Protein AF-A0A397UWX7-F1 (afdb_monomer)

Nearest PDB structures (foldseek):
  5cr4-assembly1_A  TM=6.415E-01  e=2.986E-01  synthetic construct
  7enc-assembly1_n  TM=1.345E-01  e=3.338E+00  Homo sapiens

Secondary structure (DSSP, 8-state):
-HHHHHHHHHHHHHHGGGB-EE-TTT--EE---PPTT---EEEEEEEEEE-SS-EEEEEEETTTEESB--HHHHHH-TTS-SB--EEE--STTS--S--HHHHHHIIIIIIHHHHHHH-TT-EEEEEE---TGGGPPPTTS--GGGS-SSS-S----PPPEEEE-TTS-EEEE-S-HHHHTT---TT--SS--PPTT----S---TTSSHHHHHHTSHHHHT---HHHHHHHHTT-EEEEPPTT-GGG-THHHHHHHHHHHHHHT--S-HHHHHHHHHHHHHTS-HHHHHHHHHHHHHHHHHHHTT--HHHHHHHHHHTTTT-GGG-HHHHHHHHHH-TT-----SSS--STHHHHHGGGGGGS---HHHHHTT-----SS--HHHHHHHHHHHHHHHHSS--SSHHHHHHHHHTT-TTSSHHHHHTTTT-HHHHHHHHHHHHHHHHHHHHHHHHHTS-HHHHHHHHHHS------

Structure (mmCIF, N/CA/C/O backbone):
data_AF-A0A397UWX7-F1
#
_entry.id   AF-A0A397UWX7-F1
#
loop_
_atom_site.group_PDB
_atom_site.id
_atom_site.type_symbol
_atom_site.label_atom_id
_atom_site.label_alt_id
_atom_site.label_comp_id
_atom_site.label_asym_id
_atom_site.label_entity_id
_atom_site.label_seq_id
_atom_site.pdbx_PDB_ins_code
_atom_site.Cartn_x
_atom_site.Cartn_y
_atom_site.Cartn_z
_atom_site.occupancy
_atom_site.B_iso_or_equiv
_atom_site.auth_seq_id
_atom_site.auth_comp_id
_atom_site.auth_asym_id
_atom_site.auth_atom_id
_atom_site.pdbx_PDB_model_num
ATOM 1 N N . MET A 1 1 ? -1.067 15.430 10.270 1.00 51.47 1 MET A N 1
ATOM 2 C CA . MET A 1 1 ? -0.476 14.518 9.263 1.00 51.47 1 MET A CA 1
ATOM 3 C C . MET A 1 1 ? 0.506 13.533 9.905 1.00 51.47 1 MET A C 1
ATOM 5 O O . MET A 1 1 ? 0.328 12.335 9.744 1.00 51.47 1 MET A O 1
ATOM 9 N N . VAL A 1 2 ? 1.443 14.011 10.739 1.00 60.59 2 VAL A N 1
ATOM 10 C CA . VAL A 1 2 ? 2.453 13.184 11.438 1.00 60.59 2 VAL A CA 1
ATOM 11 C C . VAL A 1 2 ? 1.864 12.042 12.286 1.00 60.59 2 VAL A C 1
ATOM 13 O O . VAL A 1 2 ? 2.369 10.925 12.224 1.00 60.59 2 VAL A O 1
ATOM 16 N N . ALA A 1 3 ? 0.772 12.279 13.025 1.00 66.69 3 ALA A N 1
ATOM 17 C CA . ALA A 1 3 ? 0.168 11.263 13.898 1.00 66.69 3 ALA A CA 1
ATOM 18 C C . ALA A 1 3 ? -0.383 10.035 13.139 1.00 66.69 3 ALA A C 1
ATOM 20 O O . ALA A 1 3 ? -0.161 8.906 13.564 1.00 66.69 3 ALA A O 1
ATOM 21 N N . TYR A 1 4 ? -1.043 10.243 11.991 1.00 72.69 4 TYR A N 1
ATOM 22 C CA . TYR A 1 4 ? -1.573 9.149 11.162 1.00 72.69 4 TYR A CA 1
ATOM 23 C C . TYR A 1 4 ? -0.452 8.303 10.558 1.00 72.69 4 TYR A C 1
ATOM 25 O O . TYR A 1 4 ? -0.519 7.079 10.595 1.00 72.69 4 TYR A O 1
ATOM 33 N N . ARG A 1 5 ? 0.604 8.958 10.059 1.00 83.38 5 ARG A N 1
ATOM 34 C CA . ARG A 1 5 ? 1.797 8.270 9.559 1.00 83.38 5 ARG A CA 1
ATOM 35 C C . ARG A 1 5 ? 2.459 7.444 10.662 1.00 83.38 5 ARG A C 1
ATOM 37 O O . ARG A 1 5 ? 2.808 6.300 10.418 1.00 83.38 5 ARG A O 1
ATOM 44 N N . LYS A 1 6 ? 2.599 7.996 11.872 1.00 84.62 6 LYS A N 1
ATOM 45 C CA . LYS A 1 6 ? 3.194 7.279 13.008 1.00 84.62 6 LYS A CA 1
ATOM 46 C C . LYS A 1 6 ? 2.410 6.008 13.353 1.00 84.62 6 LYS A C 1
ATOM 48 O O . LYS A 1 6 ? 3.019 4.949 13.421 1.00 84.62 6 LYS A O 1
ATOM 53 N N . LYS A 1 7 ? 1.077 6.103 13.465 1.00 87.88 7 LYS A N 1
ATOM 54 C CA . LYS A 1 7 ? 0.204 4.946 13.729 1.00 87.88 7 LYS A CA 1
ATOM 55 C C . LYS A 1 7 ? 0.373 3.851 12.669 1.00 87.88 7 LYS A C 1
ATOM 57 O O . LYS A 1 7 ? 0.575 2.698 13.020 1.00 87.88 7 LYS A O 1
ATOM 62 N N . PHE A 1 8 ? 0.349 4.225 11.388 1.00 91.50 8 PHE A N 1
ATOM 63 C CA . PHE A 1 8 ? 0.558 3.281 10.286 1.00 91.50 8 PHE A CA 1
ATOM 64 C C . PHE A 1 8 ? 1.935 2.601 10.353 1.00 91.50 8 PHE A C 1
ATOM 66 O O . PHE A 1 8 ? 2.043 1.396 10.171 1.00 91.50 8 PHE A O 1
ATOM 73 N N . LEU A 1 9 ? 3.004 3.354 10.636 1.00 89.56 9 LEU A N 1
ATOM 74 C CA . LEU A 1 9 ? 4.357 2.792 10.716 1.00 89.56 9 LEU A CA 1
ATOM 75 C C . LEU A 1 9 ? 4.530 1.831 11.897 1.00 89.56 9 LEU A C 1
ATOM 77 O O . LEU A 1 9 ? 5.290 0.870 11.771 1.00 89.56 9 LEU A O 1
ATOM 81 N N . GLU A 1 10 ? 3.861 2.099 13.020 1.00 91.81 10 GLU A N 1
ATOM 82 C CA . GLU A 1 10 ? 3.810 1.213 14.189 1.00 91.81 10 GLU A CA 1
ATOM 83 C C . GLU A 1 10 ? 3.034 -0.072 13.877 1.00 91.81 10 GLU A C 1
ATOM 85 O O . GLU A 1 10 ? 3.532 -1.161 14.154 1.00 91.81 10 GLU A O 1
ATOM 90 N N . GLU A 1 11 ? 1.875 0.048 13.226 1.00 94.12 11 GLU A N 1
ATOM 91 C CA . GLU A 1 11 ? 1.076 -1.088 12.758 1.00 94.12 11 GLU A CA 1
ATOM 92 C C . GLU A 1 11 ? 1.877 -1.960 11.782 1.00 94.12 11 GLU A C 1
ATOM 94 O O . GLU A 1 11 ? 2.080 -3.142 12.048 1.00 94.12 11 GLU A O 1
ATOM 99 N N . MET A 1 12 ? 2.471 -1.372 10.738 1.00 94.25 12 MET A N 1
ATOM 100 C CA . MET A 1 12 ? 3.333 -2.101 9.800 1.00 94.25 12 MET A CA 1
ATOM 101 C C . MET A 1 12 ? 4.523 -2.767 10.492 1.00 94.25 12 MET A C 1
ATOM 103 O O . MET A 1 12 ? 4.857 -3.902 10.168 1.00 94.25 12 MET A O 1
ATOM 107 N N . LYS A 1 13 ? 5.151 -2.097 11.469 1.00 91.50 13 LYS A N 1
ATOM 108 C CA . LYS A 1 13 ? 6.275 -2.671 12.227 1.00 91.50 13 LYS A CA 1
ATOM 109 C C . LYS A 1 13 ? 5.855 -3.914 13.017 1.00 91.50 13 LYS A C 1
ATOM 111 O O . LYS A 1 13 ? 6.656 -4.830 13.144 1.00 91.50 13 LYS A O 1
ATOM 116 N N . SER A 1 14 ? 4.624 -3.951 13.529 1.00 93.94 14 SER A N 1
ATOM 117 C CA . SER A 1 14 ? 4.098 -5.107 14.268 1.00 93.94 14 SER A CA 1
ATOM 118 C C . SER A 1 14 ? 3.800 -6.328 13.389 1.00 93.94 14 SER A C 1
ATOM 120 O O . SER A 1 14 ? 3.737 -7.441 13.901 1.00 93.94 14 SER A O 1
ATOM 122 N N . LEU A 1 15 ? 3.625 -6.125 12.079 1.00 94.56 15 LEU A N 1
ATOM 123 C CA . LEU A 1 15 ? 3.342 -7.187 11.107 1.00 94.56 15 LEU A CA 1
ATOM 124 C C . LEU A 1 15 ? 4.613 -7.689 10.403 1.00 94.56 15 LEU A C 1
ATOM 126 O O . LEU A 1 15 ? 4.639 -8.802 9.886 1.00 94.56 15 LEU A O 1
ATOM 130 N N . GLU A 1 16 ? 5.661 -6.865 10.375 1.00 91.12 16 GLU A N 1
ATOM 131 C CA . GLU A 1 16 ? 6.839 -7.029 9.519 1.00 91.12 16 GLU A CA 1
ATOM 132 C C . GLU A 1 16 ? 7.608 -8.338 9.740 1.00 91.12 16 GLU A C 1
ATOM 134 O O . GLU A 1 16 ? 8.161 -8.870 8.782 1.00 91.12 16 GLU A O 1
ATOM 139 N N . HIS A 1 17 ? 7.627 -8.894 10.958 1.00 91.88 17 HIS A N 1
ATOM 140 C CA . HIS A 1 17 ? 8.343 -10.150 11.235 1.00 91.88 17 HIS A CA 1
ATOM 141 C C . HIS A 1 17 ? 7.705 -11.372 10.567 1.00 91.88 17 HIS A C 1
ATOM 143 O O . HIS A 1 17 ? 8.388 -12.369 10.360 1.00 91.88 17 HIS A O 1
ATOM 149 N N . ARG A 1 18 ? 6.423 -11.281 10.188 1.00 96.19 18 ARG A N 1
ATOM 150 C CA . ARG A 1 18 ? 5.666 -12.348 9.514 1.00 96.19 18 ARG A CA 1
ATOM 151 C C . ARG A 1 18 ? 5.535 -12.137 8.009 1.00 96.19 18 ARG A C 1
ATOM 153 O O . ARG A 1 18 ? 4.899 -12.958 7.355 1.00 96.19 18 ARG A O 1
ATOM 160 N N . ILE A 1 19 ? 6.083 -11.049 7.469 1.00 94.81 19 ILE A N 1
ATOM 161 C CA . ILE A 1 19 ? 6.040 -10.723 6.040 1.00 94.81 19 ILE A CA 1
ATOM 162 C C . ILE A 1 19 ? 7.379 -11.112 5.411 1.00 94.81 19 ILE A C 1
ATOM 164 O O . ILE A 1 19 ? 8.443 -10.786 5.941 1.00 94.81 19 ILE A O 1
ATOM 168 N N . ALA A 1 20 ? 7.338 -11.809 4.275 1.00 92.50 20 ALA A N 1
ATOM 169 C CA . ALA A 1 20 ? 8.546 -12.127 3.524 1.00 92.50 20 ALA A CA 1
ATOM 170 C C . ALA A 1 20 ? 9.246 -10.861 3.022 1.00 92.50 20 ALA A C 1
ATOM 172 O O . ALA A 1 20 ? 8.614 -9.875 2.645 1.00 92.50 20 ALA A O 1
ATOM 173 N N . ARG A 1 21 ? 10.575 -10.906 2.970 1.00 87.75 21 ARG A N 1
ATOM 174 C CA . ARG A 1 21 ? 11.386 -9.853 2.353 1.00 87.75 21 ARG A CA 1
ATOM 175 C C . ARG A 1 21 ? 11.926 -10.343 1.021 1.00 87.75 21 ARG A C 1
ATOM 177 O O . ARG A 1 21 ? 11.998 -11.540 0.779 1.00 87.75 21 ARG A O 1
ATOM 184 N N . TYR A 1 22 ? 12.338 -9.420 0.167 1.00 82.31 22 TYR A N 1
ATOM 185 C CA . TYR A 1 22 ? 12.996 -9.749 -1.094 1.00 82.31 22 TYR A CA 1
ATOM 186 C C . TYR A 1 22 ? 14.405 -9.169 -1.091 1.00 82.31 22 TYR A C 1
ATOM 188 O O . TYR A 1 22 ? 14.590 -8.002 -0.736 1.00 82.31 22 TYR A O 1
ATOM 196 N N . GLU A 1 23 ? 15.386 -9.987 -1.467 1.00 75.56 23 GLU A N 1
ATOM 197 C CA . GLU A 1 23 ? 16.787 -9.588 -1.619 1.00 75.56 23 GLU A CA 1
ATOM 198 C C . GLU A 1 23 ? 16.911 -8.461 -2.674 1.00 75.56 23 GLU A C 1
ATOM 200 O O . GLU A 1 23 ? 16.077 -8.324 -3.575 1.00 75.56 23 GLU A O 1
ATOM 205 N N . ARG A 1 24 ? 17.885 -7.558 -2.523 1.00 64.81 24 ARG A N 1
ATOM 206 C CA . ARG A 1 24 ? 17.948 -6.291 -3.271 1.00 64.81 24 ARG A CA 1
ATOM 207 C C . ARG A 1 24 ? 18.456 -6.431 -4.704 1.00 64.81 24 ARG A C 1
ATOM 209 O O . ARG A 1 24 ? 18.076 -5.620 -5.549 1.00 64.81 24 ARG A O 1
ATOM 216 N N . GLU A 1 25 ? 19.315 -7.396 -4.980 1.00 64.75 25 GLU A N 1
ATOM 217 C CA . GLU A 1 25 ? 19.938 -7.587 -6.288 1.00 64.75 25 GLU A CA 1
ATOM 218 C C . GLU A 1 25 ? 19.210 -8.657 -7.100 1.00 64.75 25 GLU A C 1
ATOM 220 O O . GLU A 1 25 ? 18.811 -8.413 -8.242 1.00 64.75 25 GLU A O 1
ATOM 225 N N . THR A 1 26 ? 18.982 -9.818 -6.492 1.00 71.00 26 THR A N 1
ATOM 226 C CA . THR A 1 26 ? 18.396 -11.004 -7.115 1.00 71.00 26 THR A CA 1
ATOM 227 C C . THR A 1 26 ? 16.871 -11.002 -7.058 1.00 71.00 26 THR A C 1
ATOM 229 O O . THR A 1 26 ? 16.232 -11.679 -7.863 1.00 71.00 26 THR A O 1
ATOM 232 N N . MET A 1 27 ? 16.265 -10.218 -6.152 1.00 80.62 27 MET A N 1
ATOM 233 C CA . MET A 1 27 ? 14.822 -10.254 -5.856 1.00 80.62 27 MET A CA 1
ATOM 234 C C . MET A 1 27 ? 14.343 -11.644 -5.420 1.00 80.62 27 MET A C 1
ATOM 236 O O . MET A 1 27 ? 13.169 -11.992 -5.607 1.00 80.62 27 MET A O 1
ATOM 240 N N . GLU A 1 28 ? 15.247 -12.437 -4.844 1.00 81.50 28 GLU A N 1
ATOM 241 C CA . GLU A 1 28 ? 14.924 -13.719 -4.232 1.00 81.50 28 GLU A CA 1
ATOM 242 C C . GLU A 1 28 ? 14.114 -13.511 -2.955 1.00 81.50 28 GLU A C 1
ATOM 244 O O . GLU A 1 28 ? 14.371 -12.597 -2.167 1.00 81.50 28 GLU A O 1
ATOM 249 N N . LYS A 1 29 ? 13.102 -14.361 -2.767 1.00 88.69 29 LYS A N 1
ATOM 250 C CA . LYS A 1 29 ? 12.244 -14.326 -1.586 1.00 88.69 29 LYS A CA 1
ATOM 251 C C . LYS A 1 29 ? 13.034 -14.837 -0.382 1.00 88.69 29 LYS A C 1
ATOM 253 O O . LYS A 1 29 ? 13.555 -15.946 -0.406 1.00 88.69 29 LYS A O 1
ATOM 258 N N . ILE A 1 30 ? 13.048 -14.046 0.679 1.00 88.44 30 ILE A N 1
ATOM 259 C CA . ILE A 1 30 ? 13.550 -14.373 2.010 1.00 88.44 30 ILE A CA 1
ATOM 260 C C . ILE A 1 30 ? 12.314 -14.603 2.892 1.00 88.44 30 ILE A C 1
ATOM 262 O O . ILE A 1 30 ? 11.648 -13.631 3.270 1.00 88.44 30 ILE A O 1
ATOM 266 N N . PRO A 1 31 ? 11.951 -15.866 3.181 1.00 90.81 31 PRO A N 1
ATOM 267 C CA . PRO A 1 31 ? 10.797 -16.174 4.017 1.00 90.81 31 PRO A CA 1
ATOM 268 C C . PRO A 1 31 ? 10.940 -15.587 5.430 1.00 90.81 31 PRO A C 1
ATOM 270 O O . PRO A 1 31 ? 12.061 -15.485 5.937 1.00 90.81 31 PRO A O 1
ATOM 273 N N . PRO A 1 32 ? 9.825 -15.224 6.085 1.00 92.25 32 PRO A N 1
ATOM 274 C CA . PRO A 1 32 ? 9.850 -14.787 7.473 1.00 92.25 32 PRO A CA 1
ATOM 275 C C . PRO A 1 32 ? 10.208 -15.949 8.408 1.00 92.25 32 PRO A C 1
ATOM 277 O O . PRO A 1 32 ? 9.906 -17.112 8.129 1.00 92.25 32 PRO A O 1
ATOM 280 N N . VAL A 1 33 ? 10.811 -15.623 9.551 1.00 90.00 33 VAL A N 1
ATOM 281 C CA . VAL A 1 33 ? 10.988 -16.574 10.655 1.00 90.00 33 VAL A CA 1
ATOM 282 C C . VAL A 1 33 ? 9.716 -16.527 11.496 1.00 90.00 33 VAL A C 1
ATOM 284 O O . VAL A 1 33 ? 9.431 -15.507 12.116 1.00 90.00 33 VAL A O 1
ATOM 287 N N . LEU A 1 34 ? 8.939 -17.610 11.461 1.00 93.06 34 LEU A N 1
ATOM 288 C CA . LEU A 1 34 ? 7.636 -17.709 12.119 1.00 93.06 34 LEU A CA 1
ATOM 289 C C . LEU A 1 34 ? 7.742 -18.509 13.418 1.00 93.06 34 LEU A C 1
ATOM 291 O O . LEU A 1 34 ? 8.355 -19.579 13.444 1.00 93.06 34 LEU A O 1
ATOM 295 N N . GLU A 1 35 ? 7.098 -18.017 14.472 1.00 91.25 35 GLU A N 1
ATOM 296 C CA . GLU A 1 35 ? 6.933 -18.752 15.726 1.00 91.25 35 GLU A CA 1
ATOM 297 C C . GLU A 1 35 ? 5.895 -19.880 15.589 1.00 91.25 35 GLU A C 1
ATOM 299 O O . GLU A 1 35 ? 5.094 -19.938 14.648 1.00 91.25 35 GLU A O 1
ATOM 304 N N . ALA A 1 36 ? 5.867 -20.792 16.566 1.00 85.50 36 ALA A N 1
ATOM 305 C CA . ALA A 1 36 ? 4.874 -21.862 16.597 1.00 85.50 36 ALA A CA 1
ATOM 306 C C . ALA A 1 36 ? 3.442 -21.283 16.601 1.00 85.50 36 ALA A C 1
ATOM 308 O O . ALA A 1 36 ? 3.069 -20.525 17.496 1.00 85.50 36 ALA A O 1
ATOM 309 N N . ASN A 1 37 ? 2.627 -21.704 15.625 1.00 88.31 37 ASN A N 1
ATOM 310 C CA . ASN A 1 37 ? 1.260 -21.235 15.329 1.00 88.31 37 ASN A CA 1
ATOM 311 C C . ASN A 1 37 ? 1.141 -19.901 14.571 1.00 88.31 37 ASN A C 1
ATOM 313 O O . ASN A 1 37 ? 0.017 -19.463 14.307 1.00 88.31 37 ASN A O 1
ATOM 317 N N . GLU A 1 38 ? 2.243 -19.262 14.175 1.00 93.50 38 GLU A N 1
ATOM 318 C CA . GLU A 1 38 ? 2.168 -18.110 13.278 1.00 93.50 38 GLU A CA 1
ATOM 319 C C . GLU A 1 38 ? 1.971 -18.543 11.819 1.00 93.50 38 GLU A C 1
ATOM 321 O O . GLU A 1 38 ? 2.506 -19.547 11.352 1.00 93.50 38 GLU A O 1
ATOM 326 N N . LYS A 1 39 ? 1.191 -17.746 11.083 1.00 95.00 39 LYS A N 1
ATOM 327 C CA . LYS A 1 39 ? 1.054 -17.845 9.624 1.00 95.00 39 LYS A CA 1
ATOM 328 C C . LYS A 1 39 ? 1.775 -16.685 8.953 1.00 95.00 39 LYS A C 1
ATOM 330 O O . LYS A 1 39 ? 1.744 -15.566 9.485 1.00 95.00 39 LYS A O 1
ATOM 335 N N . GLU A 1 40 ? 2.339 -16.945 7.776 1.00 96.94 40 GLU A N 1
ATOM 336 C CA . GLU A 1 40 ? 2.894 -15.913 6.897 1.00 96.94 40 GLU A CA 1
ATOM 337 C C . GLU A 1 40 ? 1.826 -14.854 6.594 1.00 96.94 40 GLU A C 1
ATOM 339 O O . GLU A 1 40 ? 0.660 -15.170 6.336 1.00 96.94 40 GLU A O 1
ATOM 344 N N . LEU A 1 41 ? 2.233 -13.591 6.664 1.00 98.00 41 LEU A N 1
ATOM 345 C CA . LEU A 1 41 ? 1.438 -12.449 6.250 1.00 98.00 41 LEU A CA 1
ATOM 346 C C . LEU A 1 41 ? 1.858 -12.036 4.845 1.00 98.00 41 LEU A C 1
ATOM 348 O O . LEU A 1 41 ? 3.042 -11.843 4.579 1.00 98.00 41 LEU A O 1
ATOM 352 N N . ILE A 1 42 ? 0.879 -11.849 3.964 1.00 97.62 42 ILE A N 1
ATOM 353 C CA . ILE A 1 42 ? 1.119 -11.383 2.599 1.00 97.62 42 ILE A CA 1
ATOM 354 C C . ILE A 1 42 ? 0.427 -10.036 2.419 1.00 97.62 42 ILE A C 1
ATOM 356 O O . ILE A 1 42 ? -0.788 -9.925 2.586 1.00 97.62 42 ILE A O 1
ATOM 360 N N . LEU A 1 43 ? 1.203 -9.007 2.077 1.00 97.19 43 LEU A N 1
ATOM 361 C CA . LEU A 1 43 ? 0.684 -7.666 1.835 1.00 97.19 43 LEU A CA 1
ATOM 362 C C . LEU A 1 43 ? -0.040 -7.613 0.483 1.00 97.19 43 LEU A C 1
ATOM 364 O O . LEU A 1 43 ? 0.562 -7.829 -0.568 1.00 97.19 43 LEU A O 1
ATOM 368 N N . VAL A 1 44 ? -1.332 -7.289 0.520 1.00 97.44 44 VAL A N 1
ATOM 369 C CA . VAL A 1 44 ? -2.198 -7.161 -0.655 1.00 97.44 44 VAL A CA 1
ATOM 370 C C . VAL A 1 44 ? -2.608 -5.705 -0.801 1.00 97.44 44 VAL A C 1
ATOM 372 O O . VAL A 1 44 ? -3.468 -5.210 -0.078 1.00 97.44 44 VAL A O 1
ATOM 375 N N . THR A 1 45 ? -1.976 -4.995 -1.728 1.00 96.06 45 THR A N 1
ATOM 376 C CA . THR A 1 45 ? -2.253 -3.570 -1.952 1.00 96.06 45 THR A CA 1
ATOM 377 C C . THR A 1 45 ? -3.385 -3.382 -2.943 1.00 96.06 45 THR A C 1
ATOM 379 O O . THR A 1 45 ? -3.526 -4.170 -3.876 1.00 96.06 45 THR A O 1
ATOM 382 N N . HIS A 1 46 ? -4.184 -2.340 -2.748 1.00 95.25 46 HIS A N 1
ATOM 383 C CA . HIS A 1 46 ? -5.323 -2.016 -3.598 1.00 95.25 46 HIS A CA 1
ATOM 384 C C . HIS A 1 46 ? -5.352 -0.522 -3.929 1.00 95.25 46 HIS A C 1
ATOM 386 O O . HIS A 1 46 ? -4.909 0.312 -3.132 1.00 95.25 46 HIS A O 1
ATOM 392 N N . ASP A 1 47 ? -5.827 -0.202 -5.130 1.00 91.69 47 ASP A N 1
ATOM 393 C CA . ASP A 1 47 ? -6.158 1.155 -5.571 1.00 91.69 47 ASP A CA 1
ATOM 394 C C . ASP A 1 47 ? -7.062 1.081 -6.808 1.00 91.69 47 ASP A C 1
ATOM 396 O O . ASP A 1 47 ? -6.947 0.164 -7.633 1.00 91.69 47 ASP A O 1
ATOM 400 N N . GLU A 1 48 ? -7.918 2.087 -6.981 1.00 88.44 48 GLU A N 1
ATOM 401 C CA . GLU A 1 48 ? -8.728 2.242 -8.181 1.00 88.44 48 GLU A CA 1
ATOM 402 C C . GLU A 1 48 ? -8.298 3.451 -9.011 1.00 88.44 48 GLU A C 1
ATOM 404 O O . GLU A 1 48 ? -8.241 4.601 -8.564 1.00 88.44 48 GLU A O 1
ATOM 409 N N . ARG A 1 49 ? -8.053 3.222 -10.304 1.00 82.25 49 ARG A N 1
ATOM 410 C CA . ARG A 1 49 ? -7.621 4.272 -11.228 1.00 82.25 49 ARG A CA 1
ATOM 411 C C . ARG A 1 49 ? -8.583 4.461 -12.383 1.00 82.25 49 ARG A C 1
ATOM 413 O O . ARG A 1 49 ? -8.760 3.600 -13.239 1.00 82.25 49 ARG A O 1
ATOM 420 N N . ASN A 1 50 ? -9.104 5.683 -12.477 1.00 71.38 50 ASN A N 1
ATOM 421 C CA . ASN A 1 50 ? -9.834 6.154 -13.646 1.00 71.38 50 ASN A CA 1
ATOM 422 C C . ASN A 1 50 ? -8.863 6.565 -14.773 1.00 71.38 50 ASN A C 1
ATOM 424 O O . ASN A 1 50 ? -8.028 7.461 -14.605 1.00 71.38 50 ASN A O 1
ATOM 428 N N . ARG A 1 51 ? -8.990 5.941 -15.950 1.00 60.50 51 ARG A N 1
ATOM 429 C CA . ARG A 1 51 ? -8.290 6.307 -17.192 1.00 60.50 51 ARG A CA 1
ATOM 430 C C . ARG A 1 51 ? -9.213 7.035 -18.172 1.00 60.50 51 ARG A C 1
ATOM 432 O O . ARG A 1 51 ? -9.359 6.610 -19.313 1.00 60.50 51 ARG A O 1
ATOM 439 N N . ARG A 1 52 ? -9.806 8.153 -17.736 1.00 58.59 52 ARG A N 1
ATOM 440 C CA . ARG A 1 52 ? -10.687 9.075 -18.496 1.00 58.59 52 ARG A CA 1
ATOM 441 C C . ARG A 1 52 ? -11.992 8.469 -19.044 1.00 58.59 52 ARG A C 1
ATOM 443 O O . ARG A 1 52 ? -12.940 9.227 -19.192 1.00 58.59 52 ARG A O 1
ATOM 450 N N . LEU A 1 53 ? -12.049 7.165 -19.323 1.00 66.62 53 LEU A N 1
ATOM 451 C CA . LEU A 1 53 ? -13.208 6.453 -19.880 1.00 66.62 53 LEU A CA 1
ATOM 452 C C . LEU A 1 53 ? -13.359 5.002 -19.372 1.00 66.62 53 LEU A C 1
ATOM 454 O O . LEU A 1 53 ? -14.425 4.424 -19.533 1.00 66.62 53 LEU A O 1
ATOM 458 N N . ILE A 1 54 ? -12.319 4.407 -18.769 1.00 77.56 54 ILE A N 1
ATOM 459 C CA . ILE A 1 54 ? -12.381 3.093 -18.101 1.00 77.56 54 ILE A CA 1
ATOM 460 C C . ILE A 1 54 ? -11.752 3.240 -16.720 1.00 77.56 54 ILE A C 1
ATOM 462 O O . ILE A 1 54 ? -10.620 3.717 -16.589 1.00 77.56 54 ILE A O 1
ATOM 466 N N . MET A 1 55 ? -12.489 2.846 -15.693 1.00 85.56 55 MET A N 1
ATOM 467 C CA . MET A 1 55 ? -11.997 2.695 -14.336 1.00 85.56 55 MET A CA 1
ATOM 468 C C . MET A 1 55 ? -11.547 1.254 -14.120 1.00 85.56 55 MET A C 1
ATOM 470 O O . MET A 1 55 ? -12.220 0.318 -14.537 1.00 85.56 55 MET A O 1
ATOM 474 N N . VAL A 1 56 ? -10.379 1.096 -13.507 1.00 90.44 56 VAL A N 1
ATOM 475 C CA . VAL A 1 56 ? -9.793 -0.205 -13.182 1.00 90.44 56 VAL A CA 1
ATOM 476 C C . VAL A 1 56 ? -9.566 -0.254 -11.680 1.00 90.44 56 VAL A C 1
ATOM 478 O O . VAL A 1 56 ? -8.997 0.688 -11.130 1.00 90.44 56 VAL A O 1
ATOM 481 N N . SER A 1 57 ? -10.003 -1.336 -11.047 1.00 93.25 57 SER A N 1
ATOM 482 C CA . SER A 1 57 ? -9.787 -1.633 -9.632 1.00 93.25 57 SER A CA 1
ATOM 483 C C . SER A 1 57 ? -8.930 -2.891 -9.526 1.00 93.25 57 SER A C 1
ATOM 485 O O . SER A 1 57 ? -9.340 -3.939 -10.032 1.00 93.25 57 SER A O 1
ATOM 487 N N . GLU A 1 58 ? -7.748 -2.797 -8.917 1.00 95.19 58 GLU A N 1
ATOM 488 C CA . GLU A 1 58 ? -6.726 -3.852 -8.975 1.00 95.19 58 GLU A CA 1
ATOM 489 C C . GLU A 1 58 ? -6.110 -4.156 -7.606 1.00 95.19 58 GLU A C 1
ATOM 491 O O . GLU A 1 58 ? -5.994 -3.270 -6.759 1.00 95.19 58 GLU A O 1
ATOM 496 N N . PHE A 1 59 ? -5.675 -5.408 -7.429 1.00 97.06 59 PHE A N 1
ATOM 497 C CA . PHE A 1 59 ? -4.917 -5.869 -6.268 1.00 97.06 59 PHE A CA 1
ATOM 498 C C . PHE A 1 59 ? -3.506 -6.304 -6.674 1.00 97.06 59 PHE A C 1
ATOM 500 O O . PHE A 1 59 ? -3.329 -7.075 -7.622 1.00 97.06 59 PHE A O 1
ATOM 507 N N . LEU A 1 60 ? -2.500 -5.837 -5.932 1.00 96.62 60 LEU A N 1
ATOM 508 C CA . LEU A 1 60 ? -1.088 -6.046 -6.243 1.00 96.62 60 LEU A CA 1
ATOM 509 C C . LEU A 1 60 ? -0.291 -6.548 -5.028 1.00 96.62 60 LEU A C 1
ATOM 511 O O . LEU A 1 60 ? -0.431 -6.021 -3.923 1.00 96.62 60 LEU A O 1
ATOM 515 N N . LEU A 1 61 ? 0.567 -7.543 -5.261 1.00 95.88 61 LEU A N 1
ATOM 516 C CA . LEU A 1 61 ? 1.368 -8.269 -4.274 1.00 95.88 61 LEU A CA 1
ATOM 517 C C . LEU A 1 61 ? 2.812 -8.452 -4.771 1.00 95.88 61 LEU A C 1
ATOM 519 O O . LEU A 1 61 ? 3.066 -8.493 -5.978 1.00 95.88 61 LEU A O 1
ATOM 523 N N . GLU A 1 62 ? 3.759 -8.635 -3.853 1.00 93.75 62 GLU A N 1
ATOM 524 C CA . GLU A 1 62 ? 5.173 -8.875 -4.186 1.00 93.75 62 GLU A CA 1
ATOM 525 C C . GLU A 1 62 ? 5.408 -10.301 -4.735 1.00 93.75 62 GLU A C 1
ATOM 527 O O . GLU A 1 62 ? 6.264 -10.525 -5.598 1.00 93.75 62 GLU A O 1
ATOM 532 N N . GLU A 1 63 ? 4.606 -11.265 -4.278 1.00 91.19 63 GLU A N 1
ATOM 533 C CA . GLU A 1 63 ? 4.729 -12.701 -4.546 1.00 91.19 63 GLU A CA 1
ATOM 534 C C . GLU A 1 63 ? 4.388 -13.031 -5.995 1.00 91.19 63 GLU A C 1
ATOM 536 O O . GLU A 1 63 ? 5.156 -13.706 -6.681 1.00 91.19 63 GLU A O 1
ATOM 541 N N . CYS A 1 64 ? 3.231 -12.548 -6.452 1.00 90.12 64 CYS A N 1
ATOM 542 C CA . CYS A 1 64 ? 2.631 -12.937 -7.726 1.00 90.12 64 CYS A CA 1
ATOM 543 C C . CYS A 1 64 ? 2.197 -11.756 -8.596 1.00 90.12 64 CYS A C 1
ATOM 545 O O . CYS A 1 64 ? 1.558 -11.968 -9.622 1.00 90.12 64 CYS A O 1
ATOM 547 N N . SER A 1 65 ? 2.588 -10.525 -8.243 1.00 93.31 65 SER A N 1
ATOM 548 C CA . SER A 1 65 ? 2.165 -9.318 -8.961 1.00 93.31 65 SER A CA 1
ATOM 549 C C . SER A 1 65 ? 0.661 -9.092 -8.837 1.00 93.31 65 SER A C 1
ATOM 551 O O . SER A 1 65 ? 0.191 -8.765 -7.753 1.00 93.31 65 SER A O 1
ATOM 553 N N . ARG A 1 66 ? -0.098 -9.226 -9.926 1.00 96.00 66 ARG A N 1
ATOM 554 C CA . ARG A 1 66 ? -1.555 -9.062 -9.912 1.00 96.00 66 ARG A CA 1
ATOM 555 C C . ARG A 1 66 ? -2.184 -10.252 -9.189 1.00 96.00 66 ARG A C 1
ATOM 557 O O . ARG A 1 66 ? -1.734 -11.383 -9.375 1.00 96.00 66 ARG A O 1
ATOM 564 N N . LEU A 1 67 ? -3.241 -10.023 -8.409 1.00 96.75 67 LEU A N 1
ATOM 565 C CA . LEU A 1 67 ? -3.967 -11.109 -7.744 1.00 96.75 67 LEU A CA 1
ATOM 566 C C . LEU A 1 67 ? -4.756 -11.937 -8.769 1.00 96.75 67 LEU A C 1
ATOM 568 O O . LEU A 1 67 ? -5.917 -11.655 -9.082 1.00 96.75 67 LEU A O 1
ATOM 572 N N . LYS A 1 68 ? -4.079 -12.939 -9.325 1.00 95.12 68 LYS A N 1
ATOM 573 C CA . LYS A 1 68 ? -4.536 -13.751 -10.450 1.00 95.12 68 LYS A CA 1
ATOM 574 C C . LYS A 1 68 ? -4.065 -15.194 -10.307 1.00 95.12 68 LYS A C 1
ATOM 576 O O . LYS A 1 68 ? -2.932 -15.454 -9.893 1.00 95.12 68 LYS A O 1
ATOM 581 N N . LEU A 1 69 ? -4.941 -16.119 -10.684 1.00 94.69 69 LEU A N 1
ATOM 582 C CA . LEU A 1 69 ? -4.642 -17.540 -10.764 1.00 94.69 69 LEU A CA 1
ATOM 583 C C . LEU A 1 69 ? -3.933 -17.880 -12.082 1.00 94.69 69 LEU A C 1
ATOM 585 O O . LEU A 1 69 ? -4.262 -17.347 -13.146 1.00 94.69 69 LEU A O 1
ATOM 589 N N . ASN A 1 70 ? -2.967 -18.790 -12.015 1.00 92.81 70 ASN A N 1
ATOM 590 C CA . ASN A 1 70 ? -2.346 -19.405 -13.182 1.00 92.81 70 ASN A CA 1
ATOM 591 C C . ASN A 1 70 ? -3.232 -20.537 -13.746 1.00 92.81 70 ASN A C 1
ATOM 593 O O . ASN A 1 70 ? -4.247 -20.914 -13.163 1.00 92.81 70 ASN A O 1
ATOM 597 N N . GLU A 1 71 ? -2.865 -21.097 -14.898 1.00 93.19 71 GLU A N 1
ATOM 598 C CA . GLU A 1 71 ? -3.675 -22.126 -15.570 1.00 93.19 71 GLU A CA 1
ATOM 599 C C . GLU A 1 71 ? -3.849 -23.419 -14.757 1.00 93.19 71 GLU A C 1
ATOM 601 O O . GLU A 1 71 ? -4.839 -24.132 -14.917 1.00 93.19 71 GLU A O 1
ATOM 606 N N . GLU A 1 72 ? -2.893 -23.758 -13.897 1.00 92.88 72 GLU A N 1
ATOM 607 C CA . GLU A 1 72 ? -2.978 -24.923 -13.020 1.00 92.88 72 GLU A CA 1
ATOM 608 C C . GLU A 1 72 ? -3.920 -24.664 -11.840 1.00 92.88 72 GLU A C 1
ATOM 610 O O . GLU A 1 72 ? -4.846 -25.441 -11.618 1.00 92.88 72 GLU A O 1
ATOM 615 N N . GLU A 1 73 ? -3.775 -23.521 -11.175 1.00 93.38 73 GLU A N 1
ATOM 616 C CA . GLU A 1 73 ? -4.651 -23.063 -10.095 1.00 93.38 73 GLU A CA 1
ATOM 617 C C . GLU A 1 73 ? -6.107 -22.935 -10.576 1.00 93.38 73 GLU A C 1
ATOM 619 O O . GLU A 1 73 ? -7.022 -23.387 -9.892 1.00 93.38 73 GLU A O 1
ATOM 624 N N . ILE A 1 74 ? -6.343 -22.416 -11.789 1.00 93.06 74 ILE A N 1
ATOM 625 C CA . ILE A 1 74 ? -7.689 -22.340 -12.392 1.00 93.06 74 ILE A CA 1
ATOM 626 C C . ILE A 1 74 ? -8.295 -23.738 -12.584 1.00 93.06 74 ILE A C 1
ATOM 628 O O . ILE A 1 74 ? -9.498 -23.923 -12.393 1.00 93.06 74 ILE A O 1
ATOM 632 N N . ARG A 1 75 ? -7.482 -24.734 -12.962 1.00 92.50 75 ARG A N 1
ATOM 633 C CA . ARG A 1 75 ? -7.946 -26.123 -13.112 1.00 92.50 75 ARG A CA 1
ATOM 634 C C . ARG A 1 75 ? -8.277 -26.767 -11.766 1.00 92.50 75 ARG A C 1
ATOM 636 O O . ARG A 1 75 ? -9.193 -27.581 -11.711 1.00 92.50 75 ARG A O 1
ATOM 643 N N . MET A 1 76 ? -7.563 -26.400 -10.702 1.00 91.69 76 MET A N 1
ATOM 644 C CA . MET A 1 76 ? -7.804 -26.898 -9.342 1.00 91.69 76 MET A CA 1
ATOM 645 C C . MET A 1 76 ? -8.986 -26.198 -8.654 1.00 91.69 76 MET A C 1
ATOM 647 O O . MET A 1 76 ? -9.705 -26.823 -7.877 1.00 91.69 76 MET A O 1
ATOM 651 N N . HIS A 1 77 ? -9.229 -24.925 -8.972 1.00 91.50 77 HIS A N 1
ATOM 652 C CA . HIS A 1 77 ? -10.221 -24.074 -8.314 1.00 91.50 77 HIS A CA 1
ATOM 653 C C . HIS A 1 77 ? -11.268 -23.542 -9.303 1.00 91.50 77 HIS A C 1
ATOM 655 O O . HIS A 1 77 ? -11.409 -22.339 -9.502 1.00 91.50 77 HIS A O 1
ATOM 661 N N . LEU A 1 78 ? -12.050 -24.448 -9.899 1.00 87.75 78 LEU A N 1
ATOM 662 C CA . LEU A 1 78 ? -13.031 -24.140 -10.956 1.00 87.75 78 LEU A CA 1
ATOM 663 C C . LEU A 1 78 ? -14.080 -23.075 -10.580 1.00 87.75 78 LEU A C 1
ATOM 665 O O . LEU A 1 78 ? -14.597 -22.394 -11.462 1.00 87.75 78 LEU A O 1
ATOM 669 N N . ASN A 1 79 ? -14.392 -22.937 -9.288 1.00 91.31 79 ASN A N 1
ATOM 670 C CA . ASN A 1 79 ? -15.389 -21.989 -8.776 1.00 91.31 79 ASN A CA 1
ATOM 671 C C . ASN A 1 79 ? -14.777 -20.664 -8.288 1.00 91.31 79 ASN A C 1
ATOM 673 O O . ASN A 1 79 ? -15.510 -19.802 -7.808 1.00 91.31 79 ASN A O 1
ATOM 677 N N . VAL A 1 80 ? -13.455 -20.502 -8.376 1.00 92.94 80 VAL A N 1
ATOM 678 C CA . VAL A 1 80 ? -12.755 -19.287 -7.947 1.00 92.94 80 VAL A CA 1
ATOM 679 C C . VAL A 1 80 ? -12.513 -18.389 -9.163 1.00 92.94 80 VAL A C 1
ATOM 681 O O . VAL A 1 80 ? -12.121 -18.883 -10.226 1.00 92.94 80 VAL A O 1
ATOM 684 N N . PRO A 1 81 ? -12.739 -17.06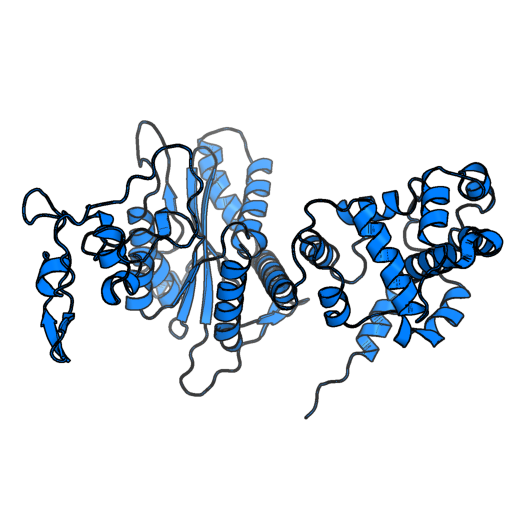8 -9.057 1.00 93.88 81 PRO A N 1
ATOM 685 C CA . PRO A 1 81 ? -12.435 -16.149 -10.144 1.00 93.88 81 PRO A CA 1
ATOM 686 C C . PRO A 1 81 ? -10.974 -16.220 -10.588 1.00 93.88 81 PRO A C 1
ATOM 688 O O . PRO A 1 81 ? -10.057 -16.393 -9.792 1.00 93.88 81 PRO A O 1
ATOM 691 N N . LYS A 1 82 ? -10.751 -16.041 -11.893 1.00 94.31 82 LYS A N 1
ATOM 692 C CA . LYS A 1 82 ? -9.403 -16.097 -12.477 1.00 94.31 82 LYS A CA 1
ATOM 693 C C . LYS A 1 82 ? -8.515 -14.951 -12.001 1.00 94.31 82 LYS A C 1
ATOM 695 O O . LYS A 1 82 ? -7.316 -15.137 -11.852 1.00 94.31 82 LYS A O 1
ATOM 700 N N . GLU A 1 83 ? -9.085 -13.766 -11.814 1.00 95.00 83 GLU A N 1
ATOM 701 C CA . GLU A 1 83 ? -8.386 -12.585 -11.311 1.00 95.00 83 GLU A CA 1
ATOM 702 C C . GLU A 1 83 ? -9.328 -11.708 -10.488 1.00 95.00 83 GLU A C 1
ATOM 704 O O . GLU A 1 83 ? -10.538 -11.674 -10.729 1.00 95.00 83 GLU A O 1
ATOM 709 N N . ALA A 1 84 ? -8.756 -10.983 -9.526 1.00 96.19 84 ALA A N 1
ATOM 710 C CA . ALA A 1 84 ? -9.498 -10.057 -8.679 1.00 96.19 84 ALA A CA 1
ATOM 711 C C . ALA A 1 84 ? -9.802 -8.715 -9.363 1.00 96.19 84 ALA A C 1
ATOM 713 O O . ALA A 1 84 ? -10.652 -7.969 -8.880 1.00 96.19 84 ALA A O 1
ATOM 714 N N . CYS A 1 85 ? -9.133 -8.406 -10.479 1.00 94.50 85 CYS A N 1
ATOM 715 C CA . CYS A 1 85 ? -9.286 -7.153 -11.213 1.00 94.50 85 CYS A CA 1
ATOM 716 C C . CYS A 1 85 ? -10.734 -6.925 -11.681 1.00 94.50 85 CYS A C 1
ATOM 718 O O . CYS A 1 85 ? -11.411 -7.827 -12.188 1.00 94.50 85 CYS A O 1
ATOM 720 N N . CYS A 1 86 ? -11.196 -5.682 -11.558 1.00 92.88 86 CYS A N 1
ATOM 721 C CA . CYS A 1 86 ? -12.484 -5.228 -12.070 1.00 92.88 86 CYS A CA 1
ATOM 722 C C . CYS A 1 86 ? -12.305 -4.032 -13.003 1.00 92.88 86 CYS A C 1
ATOM 724 O O . CYS A 1 86 ? -11.453 -3.169 -12.785 1.00 92.88 86 CYS A O 1
ATOM 726 N N . TYR A 1 87 ? -13.153 -3.977 -14.025 1.00 89.19 87 TYR A N 1
ATOM 727 C CA . TYR A 1 87 ? -13.250 -2.872 -14.968 1.00 89.19 87 TYR A CA 1
ATOM 728 C C . TYR A 1 87 ? -14.647 -2.275 -14.848 1.00 89.19 87 TYR A C 1
ATOM 730 O O . TYR A 1 87 ? -15.610 -3.022 -14.727 1.00 89.19 87 TYR A O 1
ATOM 738 N N . LEU A 1 88 ? -14.738 -0.950 -14.892 1.00 84.81 88 LEU A N 1
ATOM 739 C CA . LEU A 1 88 ? -15.997 -0.213 -14.896 1.00 84.81 88 LEU A CA 1
ATOM 740 C C . LEU A 1 88 ? -15.931 0.865 -15.979 1.00 84.81 88 LEU A C 1
ATOM 742 O O . LEU A 1 88 ? -14.953 1.612 -16.066 1.00 84.81 88 LEU A O 1
ATOM 746 N N . MET A 1 89 ? -16.963 0.963 -16.811 1.00 78.31 89 MET A N 1
ATOM 747 C CA . MET A 1 89 ? -17.034 1.938 -17.903 1.00 78.31 89 MET A CA 1
ATOM 748 C C . MET A 1 89 ? -17.955 3.113 -17.535 1.00 78.31 89 MET A C 1
ATOM 750 O O . MET A 1 89 ? -19.159 3.002 -17.707 1.00 78.31 89 MET A O 1
ATOM 754 N N . PRO A 1 90 ? -17.459 4.263 -17.044 1.00 62.75 90 PRO A N 1
ATOM 755 C CA . PRO A 1 90 ? -18.332 5.394 -16.715 1.00 62.75 90 PRO A CA 1
ATOM 756 C C . PRO A 1 90 ? -18.934 6.066 -17.967 1.00 62.75 90 PRO A C 1
ATOM 758 O O . PRO A 1 90 ? -18.201 6.474 -18.869 1.00 62.75 90 PRO A O 1
ATOM 761 N N . GLY A 1 91 ? -20.260 6.278 -18.016 1.00 59.44 91 GLY A N 1
ATOM 762 C CA . GLY A 1 91 ? -20.897 7.014 -19.120 1.00 59.44 91 GLY A CA 1
ATOM 763 C C . GLY A 1 91 ? -22.430 6.991 -19.173 1.00 59.44 91 GLY A C 1
ATOM 764 O O . GLY A 1 91 ? -23.098 6.313 -18.398 1.00 59.44 91 GLY A O 1
ATOM 765 N N . LYS A 1 92 ? -23.001 7.757 -20.121 1.00 47.56 92 LYS A N 1
ATOM 766 C CA . LYS A 1 92 ? -24.455 8.011 -20.251 1.00 47.56 92 LYS A CA 1
ATOM 767 C C . LYS A 1 92 ? -25.292 6.759 -20.574 1.00 47.56 92 LYS A C 1
ATOM 769 O O . LYS A 1 92 ? -26.503 6.837 -20.439 1.00 47.56 92 LYS A O 1
ATOM 774 N N . ASN A 1 93 ? -24.662 5.642 -20.955 1.00 52.97 93 ASN A N 1
ATOM 775 C CA . ASN A 1 93 ? -25.292 4.339 -21.189 1.00 52.97 93 ASN A CA 1
ATOM 776 C C . ASN A 1 93 ? -24.380 3.174 -20.731 1.00 52.97 93 ASN A C 1
ATOM 778 O O . ASN A 1 93 ? -23.888 2.453 -21.590 1.00 52.97 93 ASN A O 1
ATOM 782 N N . GLN A 1 94 ? -24.232 2.974 -19.409 1.00 61.41 94 GLN A N 1
ATOM 783 C CA . GLN A 1 94 ? -24.008 1.688 -18.684 1.00 61.41 94 GLN A CA 1
ATOM 784 C C . GLN A 1 94 ? -22.887 1.746 -17.618 1.00 61.41 94 GLN A C 1
ATOM 786 O O . GLN A 1 94 ? -21.850 2.342 -17.844 1.00 61.41 94 GLN A O 1
ATOM 791 N N . GLU A 1 95 ? -23.170 1.147 -16.449 1.00 61.31 95 GLU A N 1
ATOM 792 C CA . GLU A 1 95 ? -22.375 0.928 -15.210 1.00 61.31 95 GLU A CA 1
ATOM 793 C C . GLU A 1 95 ? -22.148 2.063 -14.185 1.00 61.31 95 GLU A C 1
ATOM 795 O O . GLU A 1 95 ? -21.895 1.769 -13.019 1.00 61.31 95 GLU A O 1
ATOM 800 N N . GLY A 1 96 ? -22.355 3.343 -14.510 1.00 70.56 96 GLY A N 1
ATOM 801 C CA . GLY A 1 96 ? -22.359 4.409 -13.487 1.00 70.56 96 GLY A CA 1
ATOM 802 C C . GLY A 1 96 ? -20.979 4.736 -12.880 1.00 70.56 96 GLY A C 1
ATOM 803 O O . GLY A 1 96 ? -19.986 4.813 -13.602 1.00 70.56 96 GLY A O 1
ATOM 804 N N . PHE A 1 97 ? -20.927 5.035 -11.575 1.00 72.88 97 PHE A N 1
ATOM 805 C CA . PHE A 1 97 ? -19.692 5.354 -10.837 1.00 72.88 97 PHE A CA 1
ATOM 806 C C . PHE A 1 97 ? -19.327 4.207 -9.895 1.00 72.88 97 PHE A C 1
ATOM 808 O O . PHE A 1 97 ? -20.219 3.565 -9.355 1.00 72.88 97 PHE A O 1
ATOM 815 N N . TRP A 1 98 ? -18.033 4.016 -9.638 1.00 80.50 98 TRP A N 1
ATOM 816 C CA . TRP A 1 98 ? -17.557 3.031 -8.668 1.00 80.50 98 TRP A CA 1
ATOM 817 C C . TRP A 1 98 ? -17.958 3.413 -7.243 1.00 80.50 98 TRP A C 1
ATOM 819 O O . TRP A 1 98 ? -17.605 4.495 -6.756 1.00 80.50 98 TRP A O 1
ATOM 829 N N . THR A 1 99 ? -18.698 2.527 -6.584 1.00 85.75 99 THR A N 1
ATOM 830 C CA . THR A 1 99 ? -19.201 2.702 -5.220 1.00 85.75 99 THR A CA 1
ATOM 831 C C . THR A 1 99 ? -18.508 1.753 -4.243 1.00 85.75 99 THR A C 1
ATOM 833 O O . THR A 1 99 ? -17.754 0.861 -4.631 1.00 85.75 99 THR A O 1
ATOM 836 N N . ILE A 1 100 ? -18.777 1.931 -2.946 1.00 84.00 100 ILE A N 1
ATOM 837 C CA . ILE A 1 100 ? -18.329 0.971 -1.930 1.00 84.00 100 ILE A CA 1
ATOM 838 C C . ILE A 1 100 ? -18.923 -0.422 -2.156 1.00 84.00 100 ILE A C 1
ATOM 840 O O . ILE A 1 100 ? -18.246 -1.404 -1.884 1.00 84.00 100 ILE A O 1
ATOM 844 N N . ASP A 1 101 ? -20.139 -0.531 -2.695 1.00 87.81 101 ASP A N 1
ATOM 845 C CA . ASP A 1 101 ? -20.760 -1.832 -2.949 1.00 87.81 101 ASP A CA 1
ATOM 846 C C . ASP A 1 101 ? -19.970 -2.612 -4.001 1.00 87.81 101 ASP A C 1
ATOM 848 O O . ASP A 1 101 ? -19.704 -3.793 -3.801 1.00 87.81 101 ASP A O 1
ATOM 852 N N . ASN A 1 102 ? -19.486 -1.931 -5.051 1.00 90.62 102 ASN A N 1
ATOM 853 C CA . ASN A 1 102 ? -18.600 -2.547 -6.041 1.00 90.62 102 ASN A CA 1
ATOM 854 C C . ASN A 1 102 ? -17.301 -3.056 -5.407 1.00 90.62 102 ASN A C 1
ATOM 856 O O . ASN A 1 102 ? -16.826 -4.135 -5.756 1.00 90.62 102 ASN A O 1
ATOM 860 N N . LEU A 1 103 ? -16.730 -2.298 -4.467 1.00 91.94 103 LEU A N 1
ATOM 861 C CA . LEU A 1 103 ? -15.522 -2.713 -3.762 1.00 91.94 103 LEU A CA 1
ATOM 862 C C . LEU A 1 103 ? -15.783 -3.890 -2.813 1.00 91.94 103 LEU A C 1
ATOM 864 O O . LEU A 1 103 ? -14.997 -4.832 -2.789 1.00 91.94 103 LEU A O 1
ATOM 868 N N . LEU A 1 104 ? -16.876 -3.865 -2.045 1.00 93.12 104 LEU A N 1
ATOM 869 C CA . LEU A 1 104 ? -17.247 -4.962 -1.147 1.00 93.12 104 LEU A CA 1
ATOM 870 C C . LEU A 1 104 ? -17.523 -6.249 -1.929 1.00 93.12 104 LEU A C 1
ATOM 872 O O . LEU A 1 104 ? -17.068 -7.310 -1.511 1.00 93.12 104 LEU A O 1
ATOM 876 N N . GLU A 1 105 ? -18.220 -6.153 -3.063 1.00 94.62 105 GLU A N 1
ATOM 877 C CA . GLU A 1 105 ? -18.448 -7.263 -3.993 1.00 94.62 105 GLU A CA 1
ATOM 878 C C . GLU A 1 105 ? -17.120 -7.784 -4.551 1.00 94.62 105 GLU A C 1
ATOM 880 O O . GLU A 1 105 ? -16.826 -8.972 -4.459 1.00 94.62 105 GLU A O 1
ATOM 885 N N . GLN A 1 106 ? -16.247 -6.898 -5.038 1.00 96.25 106 GLN A N 1
ATOM 886 C CA . GLN A 1 106 ? -14.935 -7.295 -5.545 1.00 96.25 106 GLN A CA 1
ATOM 887 C C . GLN A 1 106 ? -14.088 -8.002 -4.475 1.00 96.25 106 GLN A C 1
ATOM 889 O O . GLN A 1 106 ? -13.453 -9.014 -4.774 1.00 96.25 106 GLN A O 1
ATOM 894 N N . VAL A 1 107 ? -14.066 -7.495 -3.239 1.00 97.06 107 VAL A N 1
ATOM 895 C CA . VAL A 1 107 ? -13.305 -8.098 -2.135 1.00 97.06 107 VAL A CA 1
ATOM 896 C C . VAL A 1 107 ? -13.881 -9.462 -1.759 1.00 97.06 107 VAL A C 1
ATOM 898 O O . VAL A 1 107 ? -13.128 -10.433 -1.681 1.00 97.06 107 VAL A O 1
ATOM 901 N N . ARG A 1 108 ? -15.202 -9.539 -1.559 1.00 97.19 108 ARG A N 1
ATOM 902 C CA . ARG A 1 108 ? -15.906 -10.752 -1.124 1.00 97.19 108 ARG A CA 1
ATOM 903 C C . ARG A 1 108 ? -15.857 -11.850 -2.176 1.00 97.19 108 ARG A C 1
ATOM 905 O O . ARG A 1 108 ? -15.517 -12.982 -1.858 1.00 97.19 108 ARG A O 1
ATOM 912 N N . ASP A 1 109 ? -16.202 -11.507 -3.409 1.00 96.94 109 ASP A N 1
ATOM 913 C CA . ASP A 1 109 ? -16.519 -12.499 -4.430 1.00 96.94 109 ASP A CA 1
ATOM 914 C C . ASP A 1 109 ? -15.315 -12.801 -5.319 1.00 96.94 109 ASP A C 1
ATOM 916 O O . ASP A 1 109 ? -15.288 -13.847 -5.963 1.00 96.94 109 ASP A O 1
ATOM 920 N N . LYS A 1 110 ? -14.298 -11.923 -5.342 1.00 97.50 110 LYS A N 1
ATOM 921 C CA . LYS A 1 110 ? -13.077 -12.132 -6.131 1.00 97.50 110 LYS A CA 1
ATOM 922 C C . LYS A 1 110 ? -11.799 -12.147 -5.307 1.00 97.50 110 LYS A C 1
ATOM 924 O O . LYS A 1 110 ? -11.079 -13.140 -5.368 1.00 97.50 110 LYS A O 1
ATOM 929 N N . ALA A 1 111 ? -11.482 -11.084 -4.570 1.00 97.81 111 ALA A N 1
ATOM 930 C CA . ALA A 1 111 ? -10.154 -10.928 -3.975 1.00 97.81 111 ALA A CA 1
ATOM 931 C C . ALA A 1 111 ? -9.857 -11.983 -2.900 1.00 97.81 111 ALA A C 1
ATOM 933 O O . ALA A 1 111 ? -8.835 -12.657 -2.996 1.00 97.81 111 ALA A O 1
ATOM 934 N N . ILE A 1 112 ? -10.754 -12.172 -1.924 1.00 98.19 112 ILE A N 1
ATOM 935 C CA . ILE A 1 112 ? -10.577 -13.168 -0.855 1.00 98.19 112 ILE A CA 1
ATOM 936 C C . ILE A 1 112 ? -10.521 -14.595 -1.433 1.00 98.19 112 ILE A C 1
ATOM 938 O O . ILE A 1 112 ? -9.502 -15.251 -1.225 1.00 98.19 112 ILE A O 1
ATOM 942 N N . PRO A 1 113 ? -11.491 -15.060 -2.253 1.00 97.88 113 PRO A N 1
ATOM 943 C CA . PRO A 1 113 ? -11.429 -16.403 -2.833 1.00 97.88 113 PRO A CA 1
ATOM 944 C C . PRO A 1 113 ? -10.171 -16.650 -3.674 1.00 97.88 113 PRO A C 1
ATOM 946 O O . PRO A 1 113 ? -9.562 -17.715 -3.591 1.00 97.88 113 PRO A O 1
ATOM 949 N N . THR A 1 114 ? -9.753 -15.657 -4.471 1.00 97.88 114 THR A N 1
ATOM 950 C CA . THR A 1 114 ? -8.535 -15.757 -5.294 1.00 97.88 114 THR A CA 1
ATOM 951 C C . THR A 1 114 ? -7.287 -15.842 -4.416 1.00 97.88 114 THR A C 1
ATOM 953 O O . THR A 1 114 ? -6.384 -16.624 -4.707 1.00 97.88 114 THR A O 1
ATOM 956 N N . PHE A 1 115 ? -7.230 -15.060 -3.334 1.00 98.00 115 PHE A N 1
ATOM 957 C CA . PHE A 1 115 ? -6.123 -15.092 -2.384 1.00 98.00 115 PHE A CA 1
ATOM 958 C C . PHE A 1 115 ? -6.040 -16.434 -1.654 1.00 98.00 115 PHE A C 1
ATOM 960 O O . PHE A 1 115 ? -4.970 -17.034 -1.629 1.00 98.00 115 PHE A O 1
ATOM 967 N N . GLU A 1 116 ? -7.147 -16.929 -1.102 1.00 97.25 116 GLU A N 1
ATOM 968 C CA . GLU A 1 116 ? -7.180 -18.186 -0.344 1.00 97.25 116 GLU A CA 1
ATOM 969 C C . GLU A 1 116 ? -6.840 -19.400 -1.214 1.00 97.25 116 GLU A C 1
ATOM 971 O O . GLU A 1 116 ? -6.126 -20.296 -0.765 1.00 97.25 116 GLU A O 1
ATOM 976 N N . ALA A 1 117 ? -7.282 -19.412 -2.476 1.00 96.19 117 ALA A N 1
ATOM 977 C CA . ALA A 1 117 ? -6.888 -20.437 -3.440 1.00 96.19 117 ALA A CA 1
ATOM 978 C C . ALA A 1 117 ? -5.378 -20.409 -3.721 1.00 96.19 117 ALA A C 1
ATOM 980 O O . ALA A 1 117 ? -4.738 -21.453 -3.837 1.00 96.19 117 ALA A O 1
ATOM 981 N N . LYS A 1 118 ? -4.795 -19.209 -3.809 1.00 95.25 118 LYS A N 1
ATOM 982 C CA . LYS A 1 118 ? -3.382 -19.020 -4.144 1.00 95.25 118 LYS A CA 1
ATOM 983 C C . LYS A 1 118 ? -2.439 -19.221 -2.955 1.00 95.25 118 LYS A C 1
ATOM 985 O O . LYS A 1 118 ? -1.313 -19.682 -3.130 1.00 95.25 118 LYS A O 1
ATOM 990 N N . PHE A 1 119 ? -2.888 -18.880 -1.751 1.00 95.69 119 PHE A N 1
ATOM 991 C CA . PHE A 1 119 ? -2.087 -18.876 -0.528 1.00 95.69 119 PHE A CA 1
ATOM 992 C C . PHE A 1 119 ? -2.861 -19.485 0.659 1.00 95.69 119 PHE A C 1
ATOM 994 O O . PHE A 1 119 ? -3.105 -18.803 1.656 1.00 95.69 119 PHE A O 1
ATOM 1001 N N . PRO A 1 120 ? -3.210 -20.785 0.614 1.00 93.94 120 PRO A N 1
ATOM 1002 C CA . PRO A 1 120 ? -4.134 -21.411 1.573 1.00 93.94 120 PRO A CA 1
ATOM 1003 C C . PRO A 1 120 ? -3.653 -21.398 3.036 1.00 93.94 120 PRO A C 1
ATOM 1005 O O . PRO A 1 120 ? -4.452 -21.526 3.962 1.00 93.94 120 PRO A O 1
ATOM 1008 N N . ASN A 1 121 ? -2.346 -21.233 3.265 1.00 93.50 121 ASN A N 1
ATOM 1009 C CA . ASN A 1 121 ? -1.736 -21.210 4.599 1.00 93.50 121 ASN A CA 1
ATOM 1010 C C . ASN A 1 121 ? -1.261 -19.817 5.044 1.00 93.50 121 ASN A C 1
ATOM 1012 O O . ASN A 1 121 ? -0.637 -19.703 6.100 1.00 93.50 121 ASN A O 1
ATOM 1016 N N . ALA A 1 122 ? -1.559 -18.767 4.278 1.00 96.94 122 ALA A N 1
ATOM 1017 C CA . ALA A 1 122 ? -1.190 -17.395 4.605 1.00 96.94 122 ALA A CA 1
ATOM 1018 C C . ALA A 1 122 ? -2.401 -16.581 5.079 1.00 96.94 122 ALA A C 1
ATOM 1020 O O . ALA A 1 122 ? -3.555 -16.977 4.922 1.00 96.94 122 ALA A O 1
ATOM 1021 N N . ILE A 1 123 ? -2.132 -15.418 5.665 1.00 98.06 123 ILE A N 1
ATOM 1022 C CA . ILE A 1 123 ? -3.145 -14.418 6.003 1.00 98.06 123 ILE A CA 1
ATOM 1023 C C . ILE A 1 123 ? -2.877 -13.178 5.149 1.00 98.06 123 ILE A C 1
ATOM 1025 O O . ILE A 1 123 ? -1.772 -12.632 5.164 1.00 98.06 123 ILE A O 1
ATOM 1029 N N . ALA A 1 124 ? -3.890 -12.719 4.417 1.00 98.25 124 ALA A N 1
ATOM 1030 C CA . ALA A 1 124 ? -3.802 -11.473 3.673 1.00 98.25 124 ALA A CA 1
ATOM 1031 C C . ALA A 1 124 ? -3.788 -10.271 4.623 1.00 98.25 124 ALA A C 1
ATOM 1033 O O . ALA A 1 124 ? -4.588 -10.186 5.559 1.00 98.25 124 ALA A O 1
ATOM 1034 N N . VAL A 1 125 ? -2.913 -9.314 4.334 1.00 98.12 125 VAL A N 1
ATOM 1035 C CA . VAL A 1 125 ? -2.954 -7.955 4.872 1.00 98.12 125 VAL A CA 1
ATOM 1036 C C . VAL A 1 125 ? -3.435 -7.050 3.745 1.00 98.12 125 VAL A C 1
ATOM 1038 O O . VAL A 1 125 ? -2.639 -6.578 2.936 1.00 98.12 125 VAL A O 1
ATOM 1041 N N . PHE A 1 126 ? -4.745 -6.848 3.652 1.00 97.81 126 PHE A N 1
ATOM 1042 C CA . PHE A 1 126 ? -5.346 -5.975 2.651 1.00 97.81 126 PHE A CA 1
ATOM 1043 C C . PHE A 1 126 ? -5.122 -4.510 3.025 1.00 97.81 126 PHE A C 1
ATOM 1045 O O . PHE A 1 126 ? -5.573 -4.047 4.074 1.00 97.81 126 PHE A O 1
ATOM 1052 N N . ALA A 1 127 ? -4.422 -3.783 2.160 1.00 95.50 127 ALA A N 1
ATOM 1053 C CA . ALA A 1 127 ? -4.033 -2.400 2.368 1.00 95.50 127 ALA A CA 1
ATOM 1054 C C . ALA A 1 127 ? -4.737 -1.475 1.373 1.00 95.50 127 ALA A C 1
ATOM 1056 O O . ALA A 1 127 ? -4.481 -1.531 0.168 1.00 95.50 127 ALA A O 1
ATOM 1057 N N . PHE A 1 128 ? -5.586 -0.592 1.900 1.00 93.00 128 PHE A N 1
ATOM 1058 C CA . PHE A 1 128 ? -6.381 0.354 1.116 1.00 93.00 128 PHE A CA 1
ATOM 1059 C C . PHE A 1 128 ? -5.893 1.787 1.294 1.00 93.00 128 PHE A C 1
ATOM 1061 O O . PHE A 1 128 ? -5.340 2.160 2.337 1.00 93.00 128 PHE A O 1
ATOM 1068 N N . ASP A 1 129 ? -6.137 2.633 0.297 1.00 86.00 129 ASP A N 1
ATOM 1069 C CA . ASP A 1 129 ? -6.013 4.070 0.492 1.00 86.00 129 ASP A CA 1
ATOM 1070 C C . ASP A 1 129 ? -7.083 4.584 1.484 1.00 86.00 129 ASP A C 1
ATOM 1072 O O . ASP A 1 129 ? -8.090 3.935 1.785 1.00 86.00 129 ASP A O 1
ATOM 1076 N N . ASN A 1 130 ? -6.862 5.771 2.042 1.00 79.25 130 ASN A N 1
ATOM 1077 C CA . ASN A 1 130 ? -7.785 6.376 3.006 1.00 79.25 130 ASN A CA 1
ATOM 1078 C C . ASN A 1 130 ? -8.820 7.259 2.288 1.00 79.25 130 ASN A C 1
ATOM 1080 O O . ASN A 1 130 ? -8.976 8.452 2.590 1.00 79.25 130 ASN A O 1
ATOM 1084 N N . SER A 1 131 ? -9.477 6.662 1.290 1.00 76.81 131 SER A N 1
ATOM 1085 C CA . SER A 1 131 ? -10.611 7.223 0.563 1.00 76.81 131 SER A CA 1
ATOM 1086 C C . SER A 1 131 ? -11.871 7.256 1.433 1.00 76.81 131 SER A C 1
ATOM 1088 O O . SER A 1 131 ? -12.082 6.430 2.327 1.00 76.81 131 SER A O 1
ATOM 1090 N N . THR A 1 132 ? -12.753 8.225 1.169 1.00 67.94 132 THR A N 1
ATOM 1091 C CA . THR A 1 132 ? -14.051 8.312 1.857 1.00 67.94 132 THR A CA 1
ATOM 1092 C C . THR A 1 132 ? -14.927 7.099 1.569 1.00 67.94 132 THR A C 1
ATOM 1094 O O . THR A 1 132 ? -15.707 6.715 2.436 1.00 67.94 132 THR A O 1
ATOM 1097 N N . ASN A 1 133 ? -14.762 6.469 0.401 1.00 67.44 133 ASN A N 1
ATOM 1098 C CA . ASN A 1 133 ? -15.497 5.259 0.038 1.00 67.44 133 ASN A CA 1
ATOM 1099 C C . ASN A 1 133 ? -15.150 4.087 0.969 1.00 67.44 133 ASN A C 1
ATOM 1101 O O . ASN A 1 133 ? -16.047 3.379 1.409 1.00 67.44 133 ASN A O 1
ATOM 1105 N N . HIS A 1 134 ? -13.886 3.939 1.376 1.00 70.88 134 HIS A N 1
ATOM 1106 C CA . HIS A 1 134 ? -13.448 2.848 2.264 1.00 70.88 134 HIS A CA 1
ATOM 1107 C C . HIS A 1 134 ? -13.833 3.066 3.737 1.00 70.88 134 HIS A C 1
ATOM 1109 O O . HIS A 1 134 ? -13.747 2.159 4.566 1.00 70.88 134 HIS A O 1
ATOM 1115 N N . SER A 1 135 ? -14.284 4.281 4.067 1.00 72.12 135 SER A N 1
ATOM 1116 C CA . SER A 1 135 ? -14.751 4.663 5.404 1.00 72.12 135 SER A CA 1
ATOM 1117 C C . SER A 1 135 ? -16.257 4.450 5.600 1.00 72.12 135 SER A C 1
ATOM 1119 O O . SER A 1 135 ? -16.797 4.839 6.637 1.00 72.12 135 SER A O 1
ATOM 1121 N N . VAL A 1 136 ? -16.959 3.884 4.611 1.00 75.69 136 VAL A N 1
ATOM 1122 C CA . VAL A 1 136 ? -18.400 3.644 4.713 1.00 75.69 136 VAL A CA 1
ATOM 1123 C C . VAL A 1 136 ? -18.667 2.473 5.658 1.00 75.69 136 VAL A C 1
ATOM 1125 O O . VAL A 1 136 ? -18.129 1.376 5.520 1.00 75.69 136 VAL A O 1
ATOM 1128 N N . TYR A 1 137 ? -19.508 2.734 6.647 1.00 77.94 137 TYR A N 1
ATOM 1129 C CA . TYR A 1 137 ? -20.041 1.738 7.566 1.00 77.94 137 TYR A CA 1
ATOM 1130 C C . TYR A 1 137 ? -21.229 1.011 6.939 1.00 77.94 137 TYR A C 1
ATOM 1132 O O . TYR A 1 137 ? -21.949 1.610 6.130 1.00 77.94 137 TYR A O 1
ATOM 1140 N N . ALA A 1 138 ? -21.476 -0.224 7.375 1.00 76.12 138 ALA A N 1
ATOM 1141 C CA . ALA A 1 138 ? -22.655 -0.979 6.971 1.00 76.12 138 ALA A CA 1
ATOM 1142 C C . ALA A 1 138 ? -23.950 -0.204 7.291 1.00 76.12 138 ALA A C 1
ATOM 1144 O O . ALA A 1 138 ? -23.977 0.725 8.112 1.00 76.12 138 ALA A O 1
ATOM 1145 N N . GLU A 1 139 ? -25.035 -0.524 6.588 1.00 76.88 139 GLU A N 1
ATOM 1146 C CA . GLU A 1 139 ? -26.303 0.206 6.725 1.00 76.88 139 GLU A CA 1
ATOM 1147 C C . GLU A 1 139 ? -26.859 0.140 8.153 1.00 76.88 139 GLU A C 1
ATOM 1149 O O . GLU A 1 139 ? -27.393 1.129 8.660 1.00 76.88 139 GLU A O 1
ATOM 1154 N N . ASP A 1 140 ? -26.631 -0.988 8.820 1.00 74.44 140 ASP A N 1
ATOM 1155 C CA . ASP A 1 140 ? -27.088 -1.317 10.166 1.00 74.44 140 ASP A CA 1
ATOM 1156 C C . ASP A 1 140 ? -26.115 -0.886 11.285 1.00 74.44 140 ASP A C 1
ATOM 1158 O O . ASP A 1 140 ? -26.388 -1.116 12.463 1.00 74.44 140 ASP A O 1
ATOM 1162 N N . THR A 1 141 ? -24.984 -0.251 10.963 1.00 75.19 141 THR A N 1
ATOM 1163 C CA . THR A 1 141 ? -23.986 0.204 11.945 1.00 75.19 141 THR A CA 1
ATOM 1164 C C . THR A 1 141 ? -24.487 1.380 12.801 1.00 75.19 141 THR A C 1
ATOM 1166 O O . THR A 1 141 ? -25.137 2.310 12.315 1.00 75.19 141 THR A O 1
ATOM 1169 N N . PHE A 1 142 ? -24.093 1.396 14.079 1.00 72.38 142 PHE A N 1
ATOM 1170 C CA . PHE A 1 142 ? -24.322 2.499 15.014 1.00 72.38 142 PHE A CA 1
ATOM 1171 C C . PHE A 1 142 ? -23.559 3.775 14.649 1.00 72.38 142 PHE A C 1
ATOM 1173 O O . PHE A 1 142 ? -22.383 3.935 14.970 1.00 72.38 142 PHE A O 1
ATOM 1180 N N . ILE A 1 143 ? -24.247 4.738 14.032 1.00 76.06 143 ILE A N 1
ATOM 1181 C CA . ILE A 1 143 ? -23.657 6.035 13.679 1.00 76.06 143 ILE A CA 1
ATOM 1182 C C . ILE A 1 143 ? -24.512 7.168 14.228 1.00 76.06 143 ILE A C 1
ATOM 1184 O O . ILE A 1 143 ? -25.657 7.357 13.822 1.00 76.06 143 ILE A O 1
ATOM 1188 N N . ALA A 1 144 ? -23.920 7.999 15.088 1.00 76.50 144 ALA A N 1
ATOM 1189 C CA . ALA A 1 144 ? -24.613 9.102 15.756 1.00 76.50 144 ALA A CA 1
ATOM 1190 C C . ALA A 1 144 ? -25.316 10.076 14.788 1.00 76.50 144 ALA A C 1
ATOM 1192 O O . ALA A 1 144 ? -26.362 10.633 15.116 1.00 76.50 144 ALA A O 1
ATOM 1193 N N . THR A 1 145 ? -24.766 10.295 13.588 1.00 77.31 145 THR A N 1
ATOM 1194 C CA . THR A 1 145 ? -25.359 11.185 12.573 1.00 77.31 145 THR A CA 1
ATOM 1195 C C . THR A 1 145 ? -26.609 10.606 11.910 1.00 77.31 145 THR A C 1
ATOM 1197 O O . THR A 1 145 ? -27.423 11.388 11.422 1.00 77.31 145 THR A O 1
ATOM 1200 N N . ARG A 1 146 ? -26.783 9.276 11.928 1.00 76.75 146 ARG A N 1
ATOM 1201 C CA . ARG A 1 146 ? -27.951 8.557 11.388 1.00 76.75 146 ARG A CA 1
ATOM 1202 C C . ARG A 1 146 ? -29.106 8.438 12.395 1.00 76.75 146 ARG A C 1
ATOM 1204 O O . ARG A 1 146 ? -30.166 7.934 12.040 1.00 76.75 146 ARG A O 1
ATOM 1211 N N . MET A 1 147 ? -28.917 8.902 13.632 1.00 76.06 147 MET A N 1
ATOM 1212 C CA . MET A 1 147 ? -29.918 8.817 14.700 1.00 76.06 147 MET A CA 1
ATOM 1213 C C . MET A 1 147 ? -30.712 10.117 14.845 1.00 76.06 147 MET A C 1
ATOM 1215 O O . MET A 1 147 ? -30.136 11.211 14.815 1.00 76.06 147 MET A O 1
ATOM 1219 N N . ASN A 1 148 ? -32.021 10.011 15.099 1.00 72.75 148 ASN A N 1
ATOM 1220 C CA . ASN A 1 148 ? -32.815 11.181 15.485 1.00 72.75 148 ASN A CA 1
ATOM 1221 C C . ASN A 1 148 ? -32.743 11.402 16.999 1.00 72.75 148 ASN A C 1
ATOM 1223 O O . ASN A 1 148 ? -32.667 10.471 17.796 1.00 72.75 148 ASN A O 1
ATOM 1227 N N . LEU A 1 149 ? -32.853 12.668 17.410 1.00 69.25 149 LEU A N 1
ATOM 1228 C CA . LEU A 1 149 ? -32.900 13.043 18.828 1.00 69.25 149 LEU A CA 1
ATOM 1229 C C . LEU A 1 149 ? -34.160 12.520 19.542 1.00 69.25 149 LEU A C 1
ATOM 1231 O O . LEU A 1 149 ? -34.165 12.316 20.754 1.00 69.25 149 LEU A O 1
ATOM 1235 N N . LYS A 1 150 ? -35.254 12.368 18.792 1.00 66.94 150 LYS A N 1
ATOM 1236 C CA . LYS A 1 150 ? -36.564 11.925 19.277 1.00 66.94 150 LYS A CA 1
ATOM 1237 C C . LYS A 1 150 ? -36.921 10.597 18.600 1.00 66.94 150 LYS A C 1
ATOM 1239 O O . LYS A 1 150 ? -36.524 10.399 17.457 1.00 66.94 150 LYS A O 1
ATOM 1244 N N . PRO A 1 151 ? -37.730 9.735 19.237 1.00 58.91 151 PRO A N 1
ATOM 1245 C CA . PRO A 1 151 ? -38.134 8.434 18.687 1.00 58.91 151 PRO A CA 1
ATOM 1246 C C . PRO A 1 151 ? -39.093 8.520 17.478 1.00 58.91 151 PRO A C 1
ATOM 1248 O O . PRO A 1 151 ? -39.767 7.550 17.164 1.00 58.91 151 PRO A O 1
ATOM 1251 N N . ALA A 1 152 ? -39.193 9.674 16.811 1.00 57.69 152 ALA A N 1
ATOM 1252 C CA . ALA A 1 152 ? -40.096 9.908 15.688 1.00 57.69 152 ALA A CA 1
ATOM 1253 C C . ALA A 1 152 ? -39.317 10.127 14.378 1.00 57.69 152 ALA A C 1
ATOM 1255 O O . ALA A 1 152 ? -38.174 10.596 14.396 1.00 57.69 152 ALA A O 1
ATOM 1256 N N . GLY A 1 153 ? -39.973 9.836 13.251 1.00 65.06 153 GLY A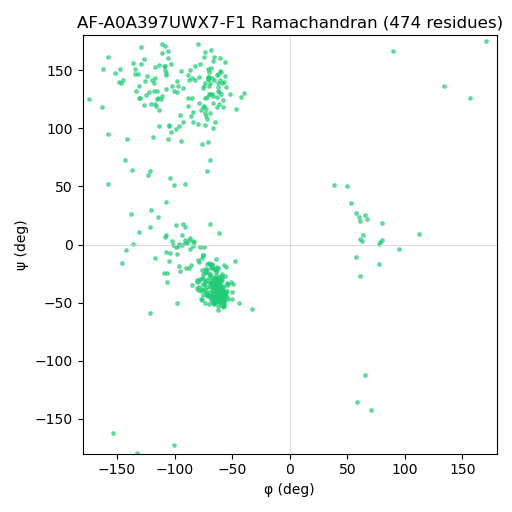 N 1
ATOM 1257 C CA . GLY A 1 153 ? -39.423 9.962 11.897 1.00 65.06 153 GLY A CA 1
ATOM 1258 C C . GLY A 1 153 ? -38.710 8.701 11.401 1.00 65.06 153 GLY A C 1
ATOM 1259 O O . GLY A 1 153 ? -38.413 7.802 12.184 1.00 65.06 153 GLY A O 1
ATOM 1260 N N . ASN A 1 154 ? -38.427 8.649 1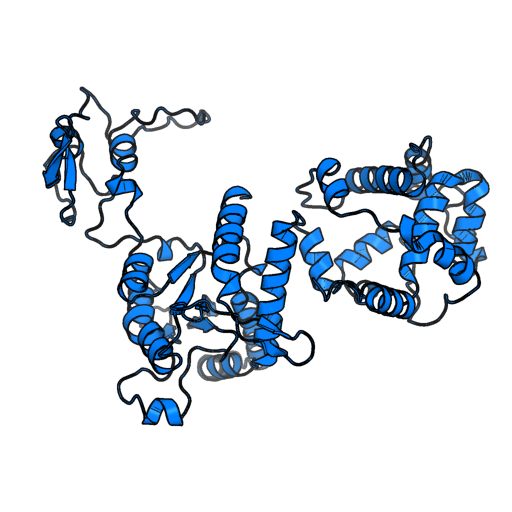0.095 1.00 65.38 154 ASN A N 1
ATOM 1261 C CA . ASN A 1 154 ? -37.657 7.557 9.495 1.00 65.38 154 ASN A CA 1
ATOM 1262 C C . ASN A 1 154 ? -36.236 7.547 10.075 1.00 65.38 154 ASN A C 1
ATOM 1264 O O . ASN A 1 154 ? -35.550 8.571 10.052 1.00 65.38 154 ASN A O 1
ATOM 1268 N N . GLN A 1 155 ? -35.808 6.396 10.589 1.00 65.69 155 GLN A N 1
ATOM 1269 C CA . GLN A 1 155 ? -34.429 6.122 10.990 1.00 65.69 155 GLN A CA 1
ATOM 1270 C C . GLN A 1 155 ? -33.995 4.773 10.410 1.00 65.69 155 GLN A C 1
ATOM 1272 O O . GLN A 1 155 ? -34.837 3.878 10.309 1.00 65.69 155 GLN A O 1
ATOM 1277 N N . PRO A 1 156 ? -32.713 4.604 10.048 1.00 66.44 156 PRO A N 1
ATOM 1278 C CA . PRO A 1 156 ? -32.179 3.306 9.649 1.00 66.44 156 PRO A CA 1
ATOM 1279 C C . PRO A 1 156 ? -32.313 2.285 10.784 1.00 66.44 156 PRO A C 1
ATOM 1281 O O . PRO A 1 156 ? -32.110 2.627 11.951 1.00 66.44 156 PRO A O 1
ATOM 1284 N N . ILE A 1 157 ? -32.633 1.035 10.447 1.00 72.81 157 ILE A N 1
ATOM 1285 C CA . ILE A 1 157 ? -32.638 -0.067 11.413 1.00 72.81 157 ILE A CA 1
ATOM 1286 C C . ILE A 1 157 ? -31.180 -0.410 11.718 1.00 72.81 157 ILE A C 1
ATOM 1288 O O . ILE A 1 157 ? -30.459 -0.866 10.838 1.00 72.81 157 ILE A O 1
ATOM 1292 N N . MET A 1 158 ? -30.747 -0.169 12.954 1.00 76.06 158 MET A N 1
ATOM 1293 C CA . MET A 1 158 ? -29.396 -0.510 13.406 1.00 76.06 158 MET A CA 1
ATOM 1294 C C . MET A 1 158 ? -29.383 -1.880 14.095 1.00 76.06 158 MET A C 1
ATOM 1296 O O . MET A 1 158 ? -30.378 -2.273 14.711 1.00 76.06 158 MET A O 1
ATOM 1300 N N . ARG A 1 159 ? -28.259 -2.599 13.999 1.00 75.19 159 ARG A N 1
ATOM 1301 C CA . ARG A 1 159 ? -28.040 -3.901 14.653 1.00 75.19 159 ARG A CA 1
ATOM 1302 C C . ARG A 1 159 ? -28.145 -3.789 16.173 1.00 75.19 159 ARG A C 1
ATOM 1304 O O . ARG A 1 159 ? -27.999 -2.710 16.722 1.00 75.19 159 ARG A O 1
ATOM 1311 N N . SER A 1 160 ? -28.373 -4.890 16.882 1.00 72.44 160 SER A N 1
ATOM 1312 C CA . SER A 1 160 ? -28.389 -4.873 18.352 1.00 72.44 160 SER A CA 1
ATOM 1313 C C . SER A 1 160 ? -26.969 -4.739 18.917 1.00 72.44 160 SER A C 1
ATOM 1315 O O . SER A 1 160 ? -26.051 -5.403 18.444 1.00 72.44 160 SER A O 1
ATOM 1317 N N . THR A 1 161 ? -26.786 -3.933 19.964 1.00 73.06 161 THR A N 1
ATOM 1318 C CA . THR A 1 161 ? -25.544 -3.903 20.761 1.00 73.06 161 THR A CA 1
ATOM 1319 C C . THR A 1 161 ? -25.859 -4.035 22.245 1.00 73.06 161 THR A C 1
ATOM 1321 O O . THR A 1 161 ? -27.019 -3.972 22.661 1.00 73.06 161 THR A O 1
ATOM 1324 N N . THR A 1 162 ? -24.826 -4.229 23.055 1.00 77.75 162 THR A N 1
ATOM 1325 C CA . THR A 1 162 ? -24.921 -4.273 24.510 1.00 77.75 162 THR A CA 1
ATOM 1326 C C . THR A 1 162 ? -24.071 -3.182 25.133 1.00 77.75 162 THR A C 1
ATOM 1328 O O . THR A 1 162 ? -22.957 -2.927 24.683 1.00 77.75 162 THR A O 1
ATOM 1331 N N . PHE A 1 163 ? -24.566 -2.576 26.206 1.00 76.69 163 PHE A N 1
ATOM 1332 C CA . PHE A 1 163 ? -23.813 -1.609 26.996 1.00 76.69 163 PHE A CA 1
ATOM 1333 C C . PHE A 1 163 ? -23.851 -1.973 28.476 1.00 76.69 163 PHE A C 1
ATOM 1335 O O . PHE A 1 163 ? -24.773 -2.641 28.946 1.00 76.69 163 PHE A O 1
ATOM 1342 N N . VAL A 1 164 ? -22.846 -1.517 29.219 1.00 76.38 164 VAL A N 1
ATOM 1343 C CA . VAL A 1 164 ? -22.816 -1.648 30.676 1.00 76.38 164 VAL A CA 1
ATOM 1344 C C . VAL A 1 164 ? -23.608 -0.485 31.268 1.00 76.38 164 VAL A C 1
ATOM 1346 O O . VAL A 1 164 ? -23.241 0.678 31.098 1.00 76.38 164 VAL A O 1
ATOM 1349 N N . GLY A 1 165 ? -24.730 -0.787 31.920 1.00 70.38 165 GLY A N 1
ATOM 1350 C CA . GLY A 1 165 ? -25.549 0.213 32.600 1.00 70.38 165 GLY A CA 1
ATOM 1351 C C . GLY A 1 165 ? -24.850 0.798 33.831 1.00 70.38 165 GLY A C 1
ATOM 1352 O O . GLY A 1 165 ? -23.879 0.242 34.335 1.00 70.38 165 GLY A O 1
ATOM 1353 N N . ALA A 1 166 ? -25.392 1.889 34.379 1.00 70.00 166 ALA A N 1
ATOM 1354 C CA . ALA A 1 166 ? -24.856 2.541 35.585 1.00 70.00 166 ALA A CA 1
ATOM 1355 C C . ALA A 1 166 ? -24.768 1.617 36.822 1.00 70.00 166 ALA A C 1
ATOM 1357 O O . ALA A 1 166 ? -24.050 1.911 37.769 1.00 70.00 166 ALA A O 1
ATOM 1358 N N . ASN A 1 167 ? -25.489 0.493 36.806 1.00 74.19 167 ASN A N 1
ATOM 1359 C CA . ASN A 1 167 ? -25.480 -0.550 37.829 1.00 74.19 167 ASN A CA 1
ATOM 1360 C C . ASN A 1 167 ? -24.498 -1.706 37.534 1.00 74.19 167 ASN A C 1
ATOM 1362 O O . ASN A 1 167 ? -24.560 -2.731 38.205 1.00 74.19 167 ASN A O 1
ATOM 1366 N N . GLY A 1 168 ? -23.648 -1.587 36.509 1.00 72.31 168 GLY A N 1
ATOM 1367 C CA . GLY A 1 168 ? -22.684 -2.616 36.106 1.00 72.31 168 GLY A CA 1
ATOM 1368 C C . GLY A 1 168 ? -23.272 -3.795 35.320 1.00 72.31 168 GLY A C 1
ATOM 1369 O O . GLY A 1 168 ? -22.531 -4.697 34.944 1.00 72.31 168 GLY A O 1
ATOM 1370 N N . GLN A 1 169 ? -24.581 -3.813 35.047 1.00 76.81 169 GLN A N 1
ATOM 1371 C CA . GLN A 1 169 ? -25.222 -4.902 34.303 1.00 76.81 169 GLN A CA 1
ATOM 1372 C C . GLN A 1 169 ? -25.171 -4.669 32.792 1.00 76.81 169 GLN A C 1
ATOM 1374 O O . GLN A 1 169 ? -25.386 -3.548 32.324 1.00 76.81 169 GLN A O 1
ATOM 1379 N N . LEU A 1 170 ? -24.959 -5.745 32.029 1.00 76.00 170 LEU A N 1
ATOM 1380 C CA . LEU A 1 170 ? -25.111 -5.733 30.576 1.00 76.00 170 LEU A CA 1
ATOM 1381 C C . LEU A 1 170 ? -26.586 -5.522 30.210 1.00 76.00 170 LEU A C 1
ATOM 1383 O O . LEU A 1 170 ? -27.461 -6.251 30.675 1.00 76.00 170 LEU A O 1
ATOM 1387 N N . LYS A 1 171 ? -26.857 -4.538 29.356 1.00 75.88 171 LYS A N 1
ATOM 1388 C CA . LYS A 1 171 ? -28.187 -4.251 28.814 1.00 75.88 171 LYS A CA 1
ATOM 1389 C C . LYS A 1 171 ? -28.140 -4.234 27.297 1.00 75.88 171 LYS A C 1
ATOM 1391 O O . LYS A 1 171 ? -27.194 -3.701 26.718 1.00 75.88 171 LYS A O 1
ATOM 1396 N N . THR A 1 172 ? -29.174 -4.773 26.660 1.00 73.94 172 THR A N 1
ATOM 1397 C CA . THR A 1 172 ? -29.390 -4.608 25.220 1.00 73.94 172 THR A CA 1
ATOM 1398 C C . THR A 1 172 ? -29.761 -3.156 24.933 1.00 73.94 172 THR A C 1
ATOM 1400 O O . THR A 1 172 ? -30.630 -2.584 25.588 1.00 73.94 172 THR A O 1
ATOM 1403 N N . GLN A 1 173 ? -29.065 -2.555 23.978 1.00 70.19 173 GLN A N 1
ATOM 1404 C CA . GLN A 1 173 ? -29.273 -1.188 23.524 1.00 70.19 173 GLN A CA 1
ATOM 1405 C C . GLN A 1 173 ? -30.376 -1.157 22.460 1.00 70.19 173 GLN A C 1
ATOM 1407 O O . GLN A 1 173 ? -30.260 -1.832 21.437 1.00 70.19 173 GLN A O 1
ATOM 1412 N N . HIS A 1 174 ? -31.402 -0.330 22.664 1.00 69.81 174 HIS A N 1
ATOM 1413 C CA . HIS A 1 174 ? -32.377 0.035 21.634 1.00 69.81 174 HIS A CA 1
ATOM 1414 C C . HIS A 1 174 ? -32.043 1.422 21.044 1.00 69.81 174 HIS A C 1
ATOM 1416 O O . HIS A 1 174 ? -30.980 1.993 21.295 1.00 69.81 174 HIS A O 1
ATOM 1422 N N . MET A 1 175 ? -32.911 1.992 20.201 1.00 65.12 175 MET A N 1
ATOM 1423 C CA . MET A 1 175 ? -32.589 3.222 19.458 1.00 65.12 175 MET A CA 1
ATOM 1424 C C . MET A 1 175 ? -32.610 4.517 20.300 1.00 65.12 175 MET A C 1
ATOM 1426 O O . MET A 1 175 ? -32.281 5.581 19.776 1.00 65.12 175 MET A O 1
ATOM 1430 N N . ALA A 1 176 ? -32.942 4.475 21.599 1.00 71.00 176 ALA A N 1
ATOM 1431 C CA . ALA A 1 176 ? -32.995 5.653 22.472 1.00 71.00 176 ALA A CA 1
ATOM 1432 C C . ALA A 1 176 ? -31.745 5.788 23.371 1.00 71.00 176 ALA A C 1
ATOM 1434 O O . ALA A 1 176 ? -31.852 6.014 24.580 1.00 71.00 176 ALA A O 1
ATOM 1435 N N . VAL A 1 177 ? -30.555 5.730 22.755 1.00 76.75 177 VAL A N 1
ATOM 1436 C CA . VAL A 1 177 ? -29.220 5.681 23.399 1.00 76.75 177 VAL A CA 1
ATOM 1437 C C . VAL A 1 177 ? -29.048 6.651 24.566 1.00 76.75 177 VAL A C 1
ATOM 1439 O O . VAL A 1 177 ? -28.659 6.245 25.657 1.00 76.75 177 VAL A O 1
ATOM 1442 N N . LEU A 1 178 ? -29.380 7.932 24.387 1.00 78.56 178 LEU A N 1
ATOM 1443 C CA . LEU A 1 178 ? -29.193 8.930 25.447 1.00 78.56 178 LEU A CA 1
ATOM 1444 C C . LEU A 1 178 ? -30.076 8.686 26.676 1.00 78.56 178 LEU A C 1
ATOM 1446 O O . LEU A 1 178 ? -29.641 8.939 27.796 1.00 78.56 178 LEU A O 1
ATOM 1450 N N . LYS A 1 179 ? -31.311 8.210 26.489 1.00 78.69 179 LYS A N 1
ATOM 1451 C CA . LYS A 1 179 ? -32.234 7.942 27.601 1.00 78.69 179 LYS A CA 1
ATOM 1452 C C . LYS A 1 179 ? -31.873 6.643 28.307 1.00 78.69 179 LYS A C 1
ATOM 1454 O O . LYS A 1 179 ? -31.773 6.624 29.527 1.00 78.69 179 LYS A O 1
ATOM 1459 N N . GLU A 1 180 ? -31.635 5.586 27.538 1.00 77.06 180 GLU A N 1
ATOM 1460 C CA . GLU A 1 180 ? -31.314 4.253 28.060 1.00 77.06 180 GLU A CA 1
ATOM 1461 C C . GLU A 1 180 ? -30.013 4.240 28.871 1.00 77.06 180 GLU A C 1
ATOM 1463 O O . GLU A 1 180 ? -29.894 3.489 29.841 1.00 77.06 180 GLU A O 1
ATOM 1468 N N . ARG A 1 181 ? -29.069 5.121 28.520 1.00 78.94 181 ARG A N 1
ATOM 1469 C CA . ARG A 1 181 ? -27.785 5.281 29.216 1.00 78.94 181 ARG A CA 1
ATOM 1470 C C . ARG A 1 181 ? -27.773 6.360 30.296 1.00 78.94 181 ARG A C 1
ATOM 1472 O O . ARG A 1 181 ? -26.734 6.568 30.912 1.00 78.94 181 ARG A O 1
ATOM 1479 N N . GLY A 1 182 ? -28.883 7.068 30.525 1.00 80.12 182 GLY A N 1
ATOM 1480 C CA . GLY A 1 182 ? -28.931 8.170 31.497 1.00 80.12 182 GLY A CA 1
ATOM 1481 C C . GLY A 1 182 ? -28.057 9.376 31.119 1.00 80.12 182 GLY A C 1
ATOM 1482 O O . GLY A 1 182 ? -27.627 10.124 31.988 1.00 80.12 182 GLY A O 1
ATOM 1483 N N . LEU A 1 183 ? -27.782 9.564 29.825 1.00 83.06 183 LEU A N 1
ATOM 1484 C CA . LEU A 1 183 ? -26.946 10.642 29.279 1.00 83.06 183 LEU A CA 1
ATOM 1485 C C . LEU A 1 183 ? -27.768 11.839 28.772 1.00 83.06 183 LEU A C 1
ATOM 1487 O O . LEU A 1 183 ? -27.214 12.817 28.266 1.00 83.06 183 LEU A O 1
ATOM 1491 N N . TRP A 1 184 ? -29.096 11.755 28.858 1.00 81.25 184 TRP A N 1
ATOM 1492 C CA . TRP A 1 184 ? -29.995 12.822 28.445 1.00 81.25 184 TRP A CA 1
ATOM 1493 C C . TRP A 1 184 ? -29.862 14.044 29.362 1.00 81.25 184 TRP A C 1
ATOM 1495 O O . TRP A 1 184 ? -29.968 13.929 30.581 1.00 81.25 184 TRP A O 1
ATOM 1505 N N . LYS A 1 185 ? -29.684 15.225 28.762 1.00 80.94 185 LYS A N 1
ATOM 1506 C CA . LYS A 1 185 ? -29.698 16.519 29.455 1.00 80.94 185 LYS A CA 1
ATOM 1507 C C . LYS A 1 185 ? -30.853 17.366 28.926 1.00 80.94 185 LYS A C 1
ATOM 1509 O O . LYS A 1 185 ? -31.139 17.353 27.725 1.00 80.94 185 LYS A O 1
ATOM 1514 N N . ASP A 1 186 ? -31.500 18.127 29.801 1.00 76.38 186 ASP A N 1
ATOM 1515 C CA . ASP A 1 186 ? -32.560 19.039 29.376 1.00 76.38 186 ASP A CA 1
ATOM 1516 C C . ASP A 1 186 ? -32.017 20.106 28.421 1.00 76.38 186 ASP A C 1
ATOM 1518 O O . ASP A 1 186 ? -30.951 20.680 28.636 1.00 76.38 186 ASP A O 1
ATOM 1522 N N . LYS A 1 187 ? -32.767 20.362 27.340 1.00 78.31 187 LYS A N 1
ATOM 1523 C CA . LYS A 1 187 ? -32.403 21.290 26.251 1.00 78.31 187 LYS A CA 1
ATOM 1524 C C . LYS A 1 187 ? -31.106 20.929 25.501 1.00 78.31 187 LYS A C 1
ATOM 1526 O O . LYS A 1 187 ? -30.516 21.799 24.864 1.00 78.31 187 LYS A O 1
ATOM 1531 N N . LEU A 1 188 ? -30.690 19.659 25.515 1.00 78.75 188 LEU A N 1
ATOM 1532 C CA . LEU A 1 188 ? -29.538 19.185 24.744 1.00 78.75 188 LEU A CA 1
ATOM 1533 C C . LEU A 1 188 ? -29.780 19.348 23.225 1.00 78.75 188 LEU A C 1
ATOM 1535 O O . LEU A 1 188 ? -30.706 18.730 22.687 1.00 78.75 188 LEU A O 1
ATOM 1539 N N . PRO A 1 189 ? -28.973 20.151 22.504 1.00 80.19 189 PRO A N 1
ATOM 1540 C CA . PRO A 1 189 ? -29.114 20.287 21.059 1.00 80.19 189 PRO A CA 1
ATOM 1541 C C . PRO A 1 189 ? -28.673 19.003 20.342 1.00 80.19 189 PRO A C 1
ATOM 1543 O O . PRO A 1 189 ? -27.747 18.321 20.786 1.00 80.19 189 PRO A O 1
ATOM 1546 N N . LEU A 1 190 ? -29.297 18.688 19.197 1.00 75.19 190 LEU A N 1
ATOM 1547 C CA . LEU A 1 190 ? -28.884 17.552 18.355 1.00 75.19 190 LEU A CA 1
ATOM 1548 C C . LEU A 1 190 ? -27.430 17.716 17.883 1.00 75.19 190 LEU A C 1
ATOM 1550 O O . LEU A 1 190 ? -26.633 16.784 17.957 1.00 75.19 190 LEU A O 1
ATOM 1554 N N . GLU A 1 191 ? -27.093 18.924 17.436 1.00 77.69 191 GLU A N 1
ATOM 1555 C CA . GLU A 1 191 ? -25.781 19.300 16.926 1.00 77.69 191 GLU A CA 1
ATOM 1556 C C . GLU A 1 191 ? -25.506 20.769 17.251 1.00 77.69 191 GLU A C 1
ATOM 1558 O O . GLU A 1 191 ? -26.401 21.615 17.159 1.00 77.69 191 GLU A O 1
ATOM 1563 N N . TYR A 1 192 ? -24.269 21.078 17.633 1.00 69.12 192 TYR A N 1
ATOM 1564 C CA . TYR A 1 192 ? -23.844 22.454 17.852 1.00 69.12 192 TYR A CA 1
ATOM 1565 C C . TYR A 1 192 ? -23.590 23.140 16.502 1.00 69.12 192 TYR A C 1
ATOM 1567 O O . TYR A 1 192 ? -22.685 22.752 15.765 1.00 69.12 192 TYR A O 1
ATOM 1575 N N . LYS A 1 193 ? -24.368 24.176 16.169 1.00 58.81 193 LYS A N 1
ATOM 1576 C CA . LYS A 1 193 ? -24.094 25.025 15.002 1.00 58.81 193 LYS A CA 1
ATOM 1577 C C . LYS A 1 193 ? -23.079 26.094 15.401 1.00 58.81 193 LYS A C 1
ATOM 1579 O O . LYS A 1 193 ? -23.437 27.051 16.083 1.00 58.81 193 LYS A O 1
ATOM 1584 N N . ALA A 1 194 ? -21.829 25.953 14.966 1.00 53.03 194 ALA A N 1
ATOM 1585 C CA . ALA A 1 194 ? -20.877 27.056 15.040 1.00 53.03 194 ALA A CA 1
ATOM 1586 C C . ALA A 1 194 ? -21.407 28.222 14.184 1.00 53.03 194 ALA A C 1
ATOM 1588 O O . ALA A 1 194 ? -21.661 28.059 12.988 1.00 53.03 194 ALA A O 1
ATOM 1589 N N . TYR A 1 195 ? -21.620 29.390 14.793 1.00 41.31 195 TYR A N 1
ATOM 1590 C CA . TYR A 1 195 ? -21.922 30.611 14.045 1.00 41.31 195 TYR A CA 1
ATOM 1591 C C . TYR A 1 195 ? -20.725 30.940 13.139 1.00 41.31 195 TYR A C 1
ATOM 1593 O O . TYR A 1 195 ? -19.580 30.902 13.593 1.00 41.31 195 TYR A O 1
ATOM 1601 N N . LYS A 1 196 ? -20.986 31.241 11.857 1.00 38.69 196 LYS A N 1
ATOM 1602 C CA . LYS A 1 196 ? -19.964 31.628 10.868 1.00 38.69 196 LYS A CA 1
ATOM 1603 C C . LYS A 1 196 ? -19.016 32.681 11.468 1.00 38.69 196 LYS A C 1
ATOM 1605 O O . LYS A 1 196 ? -19.459 33.787 11.755 1.00 38.69 196 LYS A O 1
ATOM 1610 N N . GLY A 1 197 ? -17.730 32.348 11.606 1.00 42.53 197 GLY A N 1
ATOM 1611 C CA . GLY A 1 197 ? -16.663 33.342 11.788 1.00 42.53 197 GLY A CA 1
ATOM 1612 C C . GLY A 1 197 ? -15.931 33.400 13.134 1.00 42.53 197 GLY A C 1
ATOM 1613 O O . GLY A 1 197 ? -15.142 34.320 13.312 1.00 42.53 197 GLY A O 1
ATOM 1614 N N . LYS A 1 198 ? -16.110 32.456 14.069 1.00 40.66 198 LYS A N 1
ATOM 1615 C CA . LYS A 1 198 ? -15.171 32.294 15.199 1.00 40.66 198 LYS A CA 1
ATOM 1616 C C . LYS A 1 198 ? -14.473 30.945 15.120 1.00 40.66 198 LYS A C 1
ATOM 1618 O O . LYS A 1 198 ? -15.141 29.915 15.041 1.00 40.66 198 LYS A O 1
ATOM 1623 N N . GLU A 1 199 ? -13.141 30.975 15.128 1.00 37.81 199 GLU A N 1
ATOM 1624 C CA . GLU A 1 199 ? -12.316 29.780 15.260 1.00 37.81 199 GLU A CA 1
ATOM 1625 C C . GLU A 1 199 ? -12.768 28.970 16.472 1.00 37.81 199 GLU A C 1
ATOM 1627 O O . GLU A 1 199 ? -12.957 29.482 17.578 1.00 37.81 199 GLU A O 1
ATOM 1632 N N . ILE A 1 200 ? -12.980 27.686 16.217 1.00 45.34 200 ILE A N 1
ATOM 1633 C CA . ILE A 1 200 ? -13.310 26.705 17.227 1.00 45.34 200 ILE A CA 1
ATOM 1634 C C . ILE A 1 200 ? -12.056 26.516 18.081 1.00 45.34 200 ILE A C 1
ATOM 1636 O O . ILE A 1 200 ? -11.057 25.982 17.602 1.00 45.34 200 ILE A O 1
ATOM 1640 N N . SER A 1 201 ? -12.094 26.923 19.351 1.00 43.78 201 SER A N 1
ATOM 1641 C CA . SER A 1 201 ? -11.113 26.415 20.303 1.00 43.78 201 SER A CA 1
ATOM 1642 C C . SER A 1 201 ? -11.266 24.891 20.348 1.00 43.78 201 SER A C 1
ATOM 1644 O O . SER A 1 201 ? -12.371 24.369 20.503 1.00 43.78 201 SER A O 1
ATOM 1646 N N . ASN A 1 202 ? -10.162 24.154 20.205 1.00 42.75 202 ASN A N 1
ATOM 1647 C CA . ASN A 1 202 ? -10.120 22.681 20.201 1.00 42.75 202 ASN A CA 1
ATOM 1648 C C . ASN A 1 202 ? -10.613 22.019 21.516 1.00 42.75 202 ASN A C 1
ATOM 1650 O O . ASN A 1 202 ? -10.499 20.809 21.673 1.00 42.75 202 ASN A O 1
ATOM 1654 N N . ASN A 1 203 ? -11.203 22.795 22.431 1.00 44.03 203 ASN A N 1
ATOM 1655 C CA . ASN A 1 203 ? -11.777 22.387 23.711 1.00 44.03 203 ASN A CA 1
ATOM 1656 C C . ASN A 1 203 ? -13.321 22.428 23.704 1.00 44.03 203 ASN A C 1
ATOM 1658 O O . ASN A 1 203 ? -13.931 22.781 24.714 1.00 44.03 203 ASN A O 1
ATOM 1662 N N . LEU A 1 204 ? -13.995 22.072 22.599 1.00 53.22 204 LEU A N 1
ATOM 1663 C CA . LEU A 1 204 ? -15.423 21.739 22.699 1.00 53.22 204 LEU A CA 1
ATOM 1664 C C . LEU A 1 204 ? -15.569 20.480 23.550 1.00 53.22 204 LEU A C 1
ATOM 1666 O O . LEU A 1 204 ? -15.279 19.369 23.107 1.00 53.22 204 LEU A O 1
ATOM 1670 N N . GLN A 1 205 ? -16.025 20.709 24.776 1.00 59.81 205 GLN A N 1
ATOM 1671 C CA . GLN A 1 205 ? -16.466 19.728 25.752 1.00 59.81 205 GLN A CA 1
ATOM 1672 C C . GLN A 1 205 ? -17.266 18.607 25.057 1.00 59.81 205 GLN A C 1
ATOM 1674 O O . GLN A 1 205 ? -18.148 18.873 24.234 1.00 59.81 205 GLN A O 1
ATOM 1679 N N . VAL A 1 206 ? -16.918 17.345 25.345 1.00 60.19 206 VAL A N 1
ATOM 1680 C CA . VAL A 1 206 ? -17.489 16.127 24.721 1.00 60.19 206 VAL A CA 1
ATOM 1681 C C . VAL A 1 206 ? -19.023 16.071 24.851 1.00 60.19 206 VAL A C 1
ATOM 1683 O O . VAL A 1 206 ? -19.703 15.407 24.073 1.00 60.19 206 VAL A O 1
ATOM 1686 N N . ASP A 1 207 ? -19.582 16.838 25.784 1.00 67.94 207 ASP A N 1
ATOM 1687 C CA . ASP A 1 207 ? -20.994 16.929 26.121 1.00 67.94 207 ASP A CA 1
ATOM 1688 C C . ASP A 1 207 ? -21.746 18.129 25.511 1.00 67.94 207 ASP A C 1
ATOM 1690 O O . ASP A 1 207 ? -22.855 18.442 25.944 1.00 67.94 207 ASP A O 1
ATOM 1694 N N . CYS A 1 208 ? -21.193 18.784 24.484 1.00 75.88 208 CYS A N 1
ATOM 1695 C CA . CYS A 1 208 ? -21.805 19.975 23.883 1.00 75.88 208 CYS A CA 1
ATOM 1696 C C . CYS A 1 208 ? -23.110 19.714 23.104 1.00 75.88 208 CYS A C 1
ATOM 1698 O O . CYS A 1 208 ? -23.926 20.623 22.941 1.00 75.88 208 CYS A O 1
ATOM 1700 N N . CYS A 1 209 ? -23.313 18.499 22.582 1.00 82.56 209 CYS A N 1
ATOM 1701 C CA . CYS A 1 209 ? -24.514 18.118 21.834 1.00 82.56 209 CYS A CA 1
ATOM 1702 C C . CYS A 1 209 ? -24.729 16.598 21.822 1.00 82.56 209 CYS A C 1
ATOM 1704 O O . CYS A 1 209 ? -23.798 15.818 22.030 1.00 82.56 209 CYS A O 1
ATOM 1706 N N . ALA A 1 210 ? -25.960 16.179 21.524 1.00 82.31 210 ALA A N 1
ATOM 1707 C CA . ALA A 1 210 ? -26.369 14.777 21.485 1.00 82.31 210 ALA A CA 1
ATOM 1708 C C . ALA A 1 210 ? -25.482 13.918 20.576 1.00 82.31 210 ALA A C 1
ATOM 1710 O O . ALA A 1 210 ? -25.021 12.862 21.001 1.00 82.31 210 ALA A O 1
ATOM 1711 N N . ARG A 1 211 ? -25.183 14.381 19.353 1.00 83.00 211 ARG A N 1
ATOM 1712 C CA . ARG A 1 211 ? -24.333 13.627 18.416 1.00 83.00 211 ARG A CA 1
ATOM 1713 C C . ARG A 1 211 ? -22.927 13.383 18.953 1.00 83.00 211 ARG A C 1
ATOM 1715 O O . ARG A 1 211 ? -22.415 12.286 18.775 1.00 83.00 211 ARG A O 1
ATOM 1722 N N . LYS A 1 212 ? -22.312 14.368 19.616 1.00 82.25 212 LYS A N 1
ATOM 1723 C CA . LYS A 1 212 ? -20.971 14.227 20.210 1.00 82.25 212 LYS A CA 1
ATOM 1724 C C . LYS A 1 212 ? -20.969 13.231 21.370 1.00 82.25 212 LYS A C 1
ATOM 1726 O O . LYS A 1 212 ? -20.093 12.377 21.398 1.00 82.25 212 LYS A O 1
ATOM 1731 N N . ILE A 1 213 ? -21.978 13.287 22.243 1.00 83.94 213 ILE A N 1
ATOM 1732 C CA . ILE A 1 213 ? -22.134 12.357 23.375 1.00 83.94 213 ILE A CA 1
ATOM 1733 C C . ILE A 1 213 ? -22.352 10.920 22.894 1.00 83.94 213 ILE A C 1
ATOM 1735 O O . ILE A 1 213 ? -21.787 9.987 23.461 1.00 83.94 213 ILE A O 1
ATOM 1739 N N . ILE A 1 214 ? -23.181 10.734 21.860 1.00 83.19 214 ILE A N 1
ATOM 1740 C CA . ILE A 1 214 ? -23.439 9.416 21.267 1.00 83.19 214 ILE A CA 1
ATOM 1741 C C . ILE A 1 214 ? -22.180 8.909 20.555 1.00 83.19 214 ILE A C 1
ATOM 1743 O O . ILE A 1 214 ? -21.755 7.787 20.791 1.00 83.19 214 ILE A O 1
ATOM 1747 N N . ALA A 1 215 ? -21.536 9.742 19.732 1.00 82.88 215 ALA A N 1
ATOM 1748 C CA . ALA A 1 215 ? -20.320 9.362 19.013 1.00 82.88 215 ALA A CA 1
ATOM 1749 C C . ALA A 1 215 ? -19.136 9.060 19.945 1.00 82.88 215 ALA A C 1
ATOM 1751 O O . ALA A 1 215 ? -18.231 8.336 19.550 1.00 82.88 215 ALA A O 1
ATOM 1752 N N . SER A 1 216 ? -19.127 9.603 21.167 1.00 84.38 216 SER A N 1
ATOM 1753 C CA . SER A 1 216 ? -18.101 9.310 22.168 1.00 84.38 216 SER A CA 1
ATOM 1754 C C . SER A 1 216 ? -18.372 8.036 22.973 1.00 84.38 216 SER A C 1
ATOM 1756 O O . SER A 1 216 ? -17.598 7.717 23.873 1.00 84.38 216 SER A O 1
ATOM 1758 N N . GLN A 1 217 ? -19.485 7.342 22.727 1.00 83.50 217 GLN A N 1
ATOM 1759 C CA . GLN A 1 217 ? -19.782 6.096 23.421 1.00 83.50 217 GLN A CA 1
ATOM 1760 C C . GLN A 1 217 ? -18.855 4.962 22.950 1.00 83.50 217 GLN A C 1
ATOM 1762 O O . GLN A 1 217 ? -18.560 4.890 21.756 1.00 83.50 217 GLN A O 1
ATOM 1767 N N . PRO A 1 218 ? -18.429 4.044 23.842 1.00 82.94 218 PRO A N 1
ATOM 1768 C CA . PRO A 1 218 ? -17.448 3.010 23.501 1.00 82.94 218 PRO A CA 1
ATOM 1769 C C . PRO A 1 218 ? -17.849 2.124 22.317 1.00 82.94 218 PRO A C 1
ATOM 1771 O O . PRO A 1 218 ? -17.039 1.867 21.436 1.00 82.94 218 PRO A O 1
ATOM 1774 N N . ASP A 1 219 ? -19.106 1.698 22.265 1.00 81.25 219 ASP A N 1
ATOM 1775 C CA . ASP A 1 219 ? -19.661 0.866 21.198 1.00 81.25 219 ASP A CA 1
ATOM 1776 C C . ASP A 1 219 ? -19.812 1.613 19.869 1.00 81.25 219 ASP A C 1
ATOM 1778 O O . ASP A 1 219 ? -19.694 0.986 18.825 1.00 81.25 219 ASP A O 1
ATOM 1782 N N . PHE A 1 220 ? -20.009 2.936 19.889 1.00 82.56 220 PHE A N 1
ATOM 1783 C CA . PHE A 1 220 ? -20.005 3.775 18.684 1.00 82.56 220 PHE A CA 1
ATOM 1784 C C . PHE A 1 220 ? -18.582 4.007 18.162 1.00 82.56 220 PHE A C 1
ATOM 1786 O O . PHE A 1 220 ? -18.359 3.971 16.956 1.00 82.56 220 PHE A O 1
ATOM 1793 N N . ILE A 1 221 ? -17.612 4.205 19.061 1.00 79.50 221 ILE A N 1
ATOM 1794 C CA . ILE A 1 221 ? -16.187 4.326 18.710 1.00 79.50 221 ILE A CA 1
ATOM 1795 C C . ILE A 1 221 ? -15.644 2.999 18.162 1.00 79.50 221 ILE A C 1
ATOM 1797 O O . ILE A 1 221 ? -14.796 3.006 17.274 1.00 79.50 221 ILE A O 1
ATOM 1801 N N . ALA A 1 222 ? -16.121 1.870 18.690 1.00 83.69 222 ALA A N 1
ATOM 1802 C CA . ALA A 1 222 ? -15.669 0.536 18.309 1.00 83.69 222 ALA A CA 1
ATOM 1803 C C . ALA A 1 222 ? -16.204 0.050 16.951 1.00 83.69 222 ALA A C 1
ATOM 1805 O O . ALA A 1 222 ? -15.753 -0.993 16.477 1.00 83.69 222 ALA A O 1
ATOM 1806 N N . GLN A 1 223 ? -17.153 0.762 16.330 1.00 82.62 223 GLN A N 1
ATOM 1807 C CA . GLN A 1 223 ? -17.679 0.379 15.020 1.00 82.62 223 GLN A CA 1
ATOM 1808 C C . GLN A 1 223 ? -16.572 0.406 13.964 1.00 82.62 223 GLN A C 1
ATOM 1810 O O . GLN A 1 223 ? -15.752 1.326 13.918 1.00 82.62 223 GLN A O 1
ATOM 1815 N N . LYS A 1 224 ? -16.577 -0.593 13.082 1.00 86.94 224 LYS A N 1
ATOM 1816 C CA . LYS A 1 224 ? -15.627 -0.719 11.975 1.00 86.94 224 LYS A CA 1
ATOM 1817 C C . LYS A 1 224 ? -16.341 -0.433 10.654 1.00 86.94 224 LYS A C 1
ATOM 1819 O O . LYS A 1 224 ? -17.558 -0.581 10.558 1.00 86.94 224 LYS A O 1
ATOM 1824 N N . SER A 1 225 ? -15.608 0.023 9.638 1.00 88.50 225 SER A N 1
ATOM 1825 C CA . SER A 1 225 ? -16.198 0.190 8.305 1.00 88.50 225 SER A CA 1
ATOM 1826 C C . SER A 1 225 ? -16.560 -1.173 7.707 1.00 88.50 225 SER A C 1
ATOM 1828 O O . SER A 1 225 ? -16.000 -2.199 8.096 1.00 88.50 225 SER A O 1
ATOM 1830 N N . ALA A 1 226 ? -17.484 -1.190 6.743 1.00 89.44 226 ALA A N 1
ATOM 1831 C CA . ALA A 1 226 ? -18.005 -2.431 6.164 1.00 89.44 226 ALA A CA 1
ATOM 1832 C C . ALA A 1 226 ? -16.898 -3.312 5.560 1.00 89.44 226 ALA A C 1
ATOM 1834 O O . ALA A 1 226 ? -16.943 -4.533 5.670 1.00 89.44 226 ALA A O 1
ATOM 1835 N N . ILE A 1 227 ? -15.877 -2.690 4.964 1.00 91.81 227 ILE A N 1
ATOM 1836 C CA . ILE A 1 227 ? -14.742 -3.407 4.374 1.00 91.81 227 ILE A CA 1
ATOM 1837 C C . ILE A 1 227 ? -13.851 -4.062 5.432 1.00 91.81 227 ILE A C 1
ATOM 1839 O O . ILE A 1 227 ? -13.382 -5.178 5.230 1.00 91.81 227 ILE A O 1
ATOM 1843 N N . VAL A 1 228 ? -13.668 -3.410 6.584 1.00 93.38 228 VAL A N 1
ATOM 1844 C CA . VAL A 1 228 ? -12.900 -3.978 7.696 1.00 93.38 228 VAL A CA 1
ATOM 1845 C C . VAL A 1 228 ? -13.655 -5.163 8.290 1.00 93.38 228 VAL A C 1
ATOM 1847 O O . VAL A 1 228 ? -13.054 -6.213 8.480 1.00 93.38 228 VAL A O 1
ATOM 1850 N N . GLU A 1 229 ? -14.966 -5.023 8.527 1.00 92.25 229 GLU A N 1
ATOM 1851 C CA . GLU A 1 229 ? -15.803 -6.131 9.012 1.00 92.25 229 GLU A CA 1
ATOM 1852 C C . GLU A 1 229 ? -15.751 -7.328 8.053 1.00 92.25 229 GLU A C 1
ATOM 1854 O O . GLU A 1 229 ? -15.529 -8.454 8.492 1.00 92.25 229 GLU A O 1
ATOM 1859 N N . LEU A 1 230 ? -15.888 -7.082 6.744 1.00 95.62 230 LEU A N 1
ATOM 1860 C CA . LEU A 1 230 ? -15.818 -8.116 5.710 1.00 95.62 230 LEU A CA 1
ATOM 1861 C C . LEU A 1 230 ? -14.489 -8.884 5.764 1.00 95.62 230 LEU A C 1
ATOM 1863 O O . LEU A 1 230 ? -14.493 -10.109 5.853 1.00 95.62 230 LEU A O 1
ATOM 1867 N N . ILE A 1 231 ? -13.364 -8.171 5.745 1.00 97.38 231 ILE A N 1
ATOM 1868 C CA . ILE A 1 231 ? -12.024 -8.769 5.671 1.00 97.38 231 ILE A CA 1
ATOM 1869 C C . ILE A 1 231 ? -11.664 -9.506 6.963 1.00 97.38 231 ILE A C 1
ATOM 1871 O O . ILE A 1 231 ? -11.168 -10.631 6.914 1.00 97.38 231 ILE A O 1
ATOM 1875 N N . GLU A 1 232 ? -11.945 -8.911 8.123 1.00 96.94 232 GLU A N 1
ATOM 1876 C CA . GLU A 1 232 ? -11.663 -9.548 9.411 1.00 96.94 232 GLU A CA 1
ATOM 1877 C C . GLU A 1 232 ? -12.554 -10.770 9.657 1.00 96.94 232 GLU A C 1
ATOM 1879 O O . GLU A 1 232 ? -12.085 -11.760 10.217 1.00 96.94 232 GLU A O 1
ATOM 1884 N N . SER A 1 233 ? -13.816 -10.745 9.207 1.00 96.12 233 SER A N 1
ATOM 1885 C CA . SER A 1 233 ? -14.713 -11.906 9.312 1.00 96.12 233 SER A CA 1
ATOM 1886 C C . SER A 1 233 ? -14.237 -13.108 8.487 1.00 96.12 233 SER A C 1
ATOM 1888 O O . SER A 1 233 ? -14.508 -14.246 8.865 1.00 96.12 233 SER A O 1
ATOM 1890 N N . ALA A 1 234 ? -13.474 -12.861 7.417 1.00 97.19 234 ALA A N 1
ATOM 1891 C CA . ALA A 1 234 ? -12.801 -13.886 6.622 1.00 97.19 234 ALA A CA 1
ATOM 1892 C C . ALA A 1 234 ? -11.452 -14.338 7.225 1.00 97.19 234 ALA A C 1
ATOM 1894 O O . ALA A 1 234 ? -10.754 -15.157 6.642 1.00 97.19 234 ALA A O 1
ATOM 1895 N N . GLY A 1 235 ? -11.054 -13.822 8.395 1.00 97.31 235 GLY A N 1
ATOM 1896 C CA . GLY A 1 235 ? -9.791 -14.189 9.046 1.00 97.31 235 GLY A CA 1
ATOM 1897 C C . GLY A 1 235 ? -8.557 -13.479 8.480 1.00 97.31 235 GLY A C 1
ATOM 1898 O O . GLY A 1 235 ? -7.429 -13.930 8.700 1.00 97.31 235 GLY A O 1
ATOM 1899 N N . HIS A 1 236 ? -8.751 -12.371 7.764 1.00 98.38 236 HIS A N 1
ATOM 1900 C CA . HIS A 1 236 ? -7.688 -11.543 7.197 1.00 98.38 236 HIS A CA 1
ATOM 1901 C C . HIS A 1 236 ? -7.537 -10.204 7.933 1.00 98.38 236 HIS A C 1
ATOM 1903 O O . HIS A 1 236 ? -8.332 -9.850 8.800 1.00 98.38 236 HIS A O 1
ATOM 1909 N N . ILE A 1 237 ? -6.481 -9.455 7.613 1.00 97.81 237 ILE A N 1
ATOM 1910 C CA . ILE A 1 237 ? -6.161 -8.172 8.248 1.00 97.81 237 ILE A CA 1
ATOM 1911 C C . ILE A 1 237 ? -6.460 -7.042 7.260 1.00 97.81 237 ILE A C 1
ATOM 1913 O O . ILE A 1 237 ? -6.062 -7.115 6.101 1.00 97.81 237 ILE A O 1
ATOM 1917 N N . CYS A 1 238 ? -7.128 -5.983 7.720 1.00 96.00 238 CYS A N 1
ATOM 1918 C CA . CYS A 1 238 ? -7.377 -4.773 6.936 1.00 96.00 238 CYS A CA 1
ATOM 1919 C C . CYS A 1 238 ? -6.587 -3.595 7.516 1.00 96.00 238 CYS A C 1
ATOM 1921 O O . CYS A 1 238 ? -6.758 -3.259 8.687 1.00 96.00 238 CYS A O 1
ATOM 1923 N N . ILE A 1 239 ? -5.777 -2.930 6.689 1.00 94.88 239 ILE A N 1
ATOM 1924 C CA . ILE A 1 239 ? -5.014 -1.730 7.058 1.00 94.88 239 ILE A CA 1
ATOM 1925 C C . ILE A 1 239 ? -5.282 -0.581 6.080 1.00 94.88 239 ILE A C 1
ATOM 1927 O O . ILE A 1 239 ? -5.706 -0.786 4.942 1.00 94.88 239 ILE A O 1
ATOM 1931 N N . PHE A 1 240 ? -4.996 0.649 6.516 1.00 92.50 240 PHE A N 1
ATOM 1932 C CA . PHE A 1 240 ? -5.181 1.851 5.700 1.00 92.50 240 PHE A CA 1
ATOM 1933 C C . PHE A 1 240 ? -3.896 2.663 5.594 1.00 92.50 240 PHE A C 1
ATOM 1935 O O . PHE A 1 240 ? -3.307 3.052 6.606 1.00 92.50 240 PHE A O 1
ATOM 1942 N N . TYR A 1 241 ? -3.507 3.006 4.367 1.00 91.75 241 TYR A N 1
ATOM 1943 C CA . TYR A 1 241 ? -2.398 3.920 4.128 1.00 91.75 241 TYR A CA 1
ATOM 1944 C C . TYR A 1 241 ? -2.686 5.314 4.710 1.00 91.75 241 TYR A C 1
ATOM 1946 O O . TYR A 1 241 ? -3.830 5.786 4.714 1.00 91.75 241 TYR A O 1
ATOM 1954 N N . PRO A 1 242 ? -1.662 6.034 5.194 1.00 88.69 242 PRO A N 1
ATOM 1955 C CA . PRO A 1 242 ? -1.863 7.379 5.697 1.00 88.69 242 PRO A CA 1
ATOM 1956 C C . PRO A 1 242 ? -2.168 8.339 4.537 1.00 88.69 242 PRO A C 1
ATOM 1958 O O . PRO A 1 242 ? -1.600 8.247 3.448 1.00 88.69 242 PRO A O 1
ATOM 1961 N N . LYS A 1 243 ? -3.073 9.296 4.776 1.00 83.19 243 LYS A N 1
ATOM 1962 C CA . LYS A 1 243 ? -3.450 10.301 3.768 1.00 83.19 243 LYS A CA 1
ATOM 1963 C C . LYS A 1 243 ? -2.223 11.074 3.281 1.00 83.19 243 LYS A C 1
ATOM 1965 O O . LYS A 1 243 ? -1.400 11.482 4.097 1.00 83.19 243 LYS A O 1
ATOM 1970 N N . PHE A 1 244 ? -2.177 11.333 1.973 1.00 80.56 244 PHE A N 1
ATOM 1971 C CA . PHE A 1 244 ? -1.131 12.108 1.287 1.00 80.56 244 PHE A CA 1
ATOM 1972 C C . PHE A 1 244 ? 0.268 11.463 1.250 1.00 80.56 244 PHE A C 1
ATOM 1974 O O . PHE A 1 244 ? 1.249 12.167 1.031 1.00 80.56 244 PHE A O 1
ATOM 1981 N N . HIS A 1 245 ? 0.355 10.140 1.407 1.00 82.56 245 HIS A N 1
ATOM 1982 C CA . HIS A 1 245 ? 1.610 9.381 1.370 1.00 82.56 245 HIS A CA 1
ATOM 1983 C C . HIS A 1 245 ? 1.587 8.279 0.300 1.00 82.56 245 HIS A C 1
ATOM 1985 O O . HIS A 1 245 ? 1.717 7.091 0.601 1.00 82.56 245 HIS A O 1
ATOM 1991 N N . CYS A 1 246 ? 1.395 8.659 -0.967 1.00 84.88 246 CYS A N 1
ATOM 1992 C CA . CYS A 1 246 ? 1.317 7.699 -2.076 1.00 84.88 246 CYS A CA 1
ATOM 1993 C C . CYS A 1 246 ? 2.619 6.906 -2.280 1.00 84.88 246 CYS A C 1
ATOM 1995 O O . CYS A 1 246 ? 2.585 5.801 -2.806 1.00 84.88 246 CYS A O 1
ATOM 1997 N N . GLU A 1 247 ? 3.762 7.418 -1.816 1.00 85.25 247 GLU A N 1
ATOM 1998 C CA . GLU A 1 247 ? 5.043 6.706 -1.838 1.00 85.25 247 GLU A CA 1
ATOM 1999 C C . GLU A 1 247 ? 5.070 5.423 -0.991 1.00 85.25 247 GLU A C 1
ATOM 2001 O O . GLU A 1 247 ? 5.932 4.570 -1.211 1.00 85.25 247 GLU A O 1
ATOM 2006 N N . LEU A 1 248 ? 4.139 5.272 -0.043 1.00 91.12 248 LEU A N 1
ATOM 2007 C CA . LEU A 1 248 ? 4.020 4.085 0.807 1.00 91.12 248 LEU A CA 1
ATOM 2008 C C . LEU A 1 248 ? 3.191 2.965 0.167 1.00 91.12 248 LEU A C 1
ATOM 2010 O O . LEU A 1 248 ? 3.297 1.825 0.610 1.00 91.12 248 LEU A O 1
ATOM 2014 N N . ASN A 1 249 ? 2.398 3.275 -0.862 1.00 93.00 249 ASN A N 1
ATOM 2015 C CA . ASN A 1 249 ? 1.572 2.310 -1.577 1.00 93.00 249 ASN A CA 1
ATOM 2016 C C . ASN A 1 249 ? 2.204 1.993 -2.940 1.00 93.00 249 ASN A C 1
ATOM 2018 O O . ASN A 1 249 ? 2.117 2.786 -3.878 1.00 93.00 249 ASN A O 1
ATOM 2022 N N . PHE A 1 250 ? 2.865 0.843 -3.074 1.00 93.06 250 PHE A N 1
ATOM 2023 C CA . PHE A 1 250 ? 3.645 0.548 -4.278 1.00 93.06 250 PHE A CA 1
ATOM 2024 C C . PHE A 1 250 ? 2.796 0.311 -5.536 1.00 93.06 250 PHE A C 1
ATOM 2026 O O . PHE A 1 250 ? 3.320 0.461 -6.647 1.00 93.06 250 PHE A O 1
ATOM 2033 N N . ILE A 1 251 ? 1.488 0.049 -5.397 1.00 94.62 251 ILE A N 1
ATOM 2034 C CA . ILE A 1 251 ? 0.564 -0.001 -6.541 1.00 94.62 251 ILE A CA 1
ATOM 2035 C C . ILE A 1 251 ? 0.536 1.335 -7.302 1.00 94.62 251 ILE A C 1
ATOM 2037 O O . ILE A 1 251 ? 0.323 1.371 -8.512 1.00 94.62 251 ILE A O 1
ATOM 2041 N N . GLU A 1 252 ? 0.865 2.448 -6.641 1.00 91.69 252 GLU A N 1
ATOM 2042 C CA . GLU A 1 252 ? 0.933 3.760 -7.280 1.00 91.69 252 GLU A CA 1
ATOM 2043 C C . GLU A 1 252 ? 2.062 3.866 -8.309 1.00 91.69 252 GLU A C 1
ATOM 2045 O O . GLU A 1 252 ? 1.923 4.498 -9.365 1.00 91.69 252 GLU A O 1
ATOM 2050 N N . MET A 1 253 ? 3.182 3.192 -8.046 1.00 91.25 253 MET A N 1
ATOM 2051 C CA . MET A 1 253 ? 4.290 3.093 -8.995 1.00 91.25 253 MET A CA 1
ATOM 2052 C C . MET A 1 253 ? 3.944 2.152 -10.153 1.00 91.25 253 MET A C 1
ATOM 2054 O O . MET A 1 253 ? 4.234 2.482 -11.308 1.00 91.25 253 MET A O 1
ATOM 2058 N N . TYR A 1 254 ? 3.244 1.051 -9.864 1.00 93.69 254 TYR A N 1
ATOM 2059 C CA . TYR A 1 254 ? 2.678 0.154 -10.875 1.00 93.69 254 TYR A CA 1
ATOM 2060 C C . TYR A 1 254 ? 1.738 0.901 -11.831 1.00 93.69 254 TYR A C 1
ATOM 2062 O O . TYR A 1 254 ? 1.913 0.843 -13.052 1.00 93.69 254 TYR A O 1
ATOM 2070 N N . TRP A 1 255 ? 0.826 1.723 -11.304 1.00 90.38 255 TRP A N 1
ATOM 2071 C CA . TRP A 1 255 ? -0.031 2.571 -12.128 1.00 90.38 255 TRP A CA 1
ATOM 2072 C C . TRP A 1 255 ? 0.754 3.554 -12.985 1.00 90.38 255 TRP A C 1
ATOM 2074 O O . TRP A 1 255 ? 0.376 3.802 -14.132 1.00 90.38 255 TRP A O 1
ATOM 2084 N N . GLY A 1 256 ? 1.837 4.125 -12.455 1.00 89.81 256 GLY A N 1
ATOM 2085 C CA . GLY A 1 256 ? 2.752 4.975 -13.214 1.00 89.81 256 GLY A CA 1
ATOM 2086 C C . GLY A 1 256 ? 3.339 4.256 -14.432 1.00 89.81 256 GLY A C 1
ATOM 2087 O O . GLY A 1 256 ? 3.271 4.784 -15.548 1.00 89.81 256 GLY A O 1
ATOM 2088 N N . ALA A 1 257 ? 3.851 3.038 -14.238 1.00 87.44 257 ALA A N 1
ATOM 2089 C CA . ALA A 1 257 ? 4.418 2.208 -15.300 1.00 87.44 257 ALA A CA 1
ATOM 2090 C C . ALA A 1 257 ? 3.361 1.804 -16.343 1.00 87.44 257 ALA A C 1
ATOM 2092 O O . ALA A 1 257 ? 3.537 2.068 -17.536 1.00 87.44 257 ALA A O 1
ATOM 2093 N N . ALA A 1 258 ? 2.212 1.289 -15.901 1.00 87.56 258 ALA A N 1
ATOM 2094 C CA . ALA A 1 258 ? 1.121 0.894 -16.787 1.00 87.56 258 ALA A CA 1
ATOM 2095 C C . ALA A 1 258 ? 0.539 2.094 -17.566 1.00 87.56 258 ALA A C 1
ATOM 2097 O O . ALA A 1 258 ? 0.122 1.967 -18.719 1.00 87.56 258 ALA A O 1
ATOM 2098 N N . LYS A 1 259 ? 0.497 3.298 -16.977 1.00 84.69 259 LYS A N 1
ATOM 2099 C CA . LYS A 1 259 ? 0.084 4.519 -17.696 1.00 84.69 259 LYS A CA 1
ATOM 2100 C C . LYS A 1 259 ? 1.099 4.900 -18.768 1.00 84.69 259 LYS A C 1
ATOM 2102 O O . LYS A 1 259 ? 0.700 5.328 -19.848 1.00 84.69 259 LYS A O 1
ATOM 2107 N N . ASN A 1 260 ? 2.392 4.759 -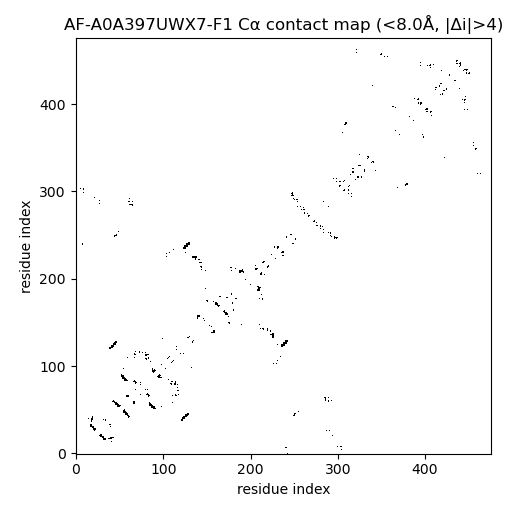18.484 1.00 86.88 260 ASN A N 1
ATOM 2108 C CA . ASN A 1 260 ? 3.441 5.021 -19.463 1.00 86.88 260 ASN A CA 1
ATOM 2109 C C . ASN A 1 260 ? 3.340 4.064 -20.659 1.00 86.88 260 ASN A C 1
ATOM 2111 O O . ASN A 1 260 ? 3.397 4.521 -21.798 1.00 86.88 260 ASN A O 1
ATOM 2115 N N . TYR A 1 261 ? 3.113 2.768 -20.411 1.00 87.44 261 TYR A N 1
ATOM 2116 C CA . TYR A 1 261 ? 2.877 1.792 -21.476 1.00 87.44 261 TYR A CA 1
ATOM 2117 C C . TYR A 1 261 ? 1.678 2.193 -22.336 1.00 87.44 261 TYR A C 1
ATOM 2119 O O . TYR A 1 261 ? 1.817 2.355 -23.545 1.00 87.44 261 TYR A O 1
ATOM 2127 N N . ALA A 1 262 ? 0.519 2.435 -21.719 1.00 84.62 262 ALA A N 1
ATOM 2128 C CA . ALA A 1 262 ? -0.683 2.756 -22.479 1.00 84.62 262 ALA A CA 1
ATOM 2129 C C . ALA A 1 262 ? -0.558 4.052 -23.283 1.00 84.62 262 ALA A C 1
ATOM 2131 O O . ALA A 1 262 ? -1.053 4.108 -24.397 1.00 84.62 262 ALA A O 1
ATOM 2132 N N . ARG A 1 263 ? 0.140 5.076 -22.771 1.00 84.62 263 ARG A N 1
ATOM 2133 C CA . ARG A 1 263 ? 0.395 6.315 -23.529 1.00 84.62 263 ARG A CA 1
ATOM 2134 C C . ARG A 1 263 ? 1.222 6.076 -24.791 1.00 84.62 263 ARG 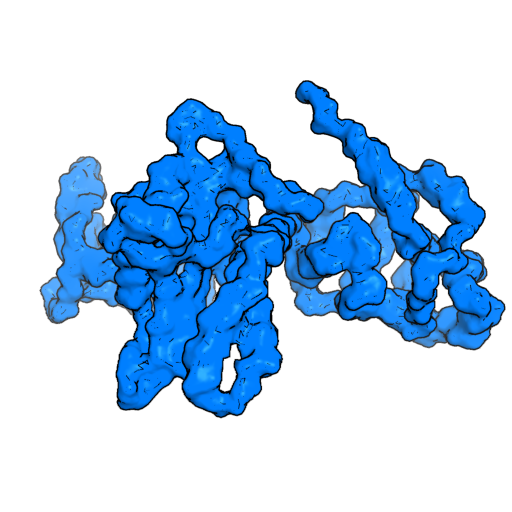A C 1
ATOM 2136 O O . ARG A 1 263 ? 0.975 6.736 -25.790 1.00 84.62 263 ARG A O 1
ATOM 2143 N N . LYS A 1 264 ? 2.190 5.157 -24.742 1.00 87.12 264 LYS A N 1
ATOM 2144 C CA . LYS A 1 264 ? 3.037 4.809 -25.894 1.00 87.12 264 LYS A CA 1
ATOM 2145 C C . LYS A 1 264 ? 2.304 3.972 -26.947 1.00 87.12 264 LYS A C 1
ATOM 2147 O O . LYS A 1 264 ? 2.687 4.019 -28.106 1.00 87.12 264 LYS A O 1
ATOM 2152 N N . HIS A 1 265 ? 1.261 3.248 -26.542 1.00 85.50 265 HIS A N 1
ATOM 2153 C CA . HIS A 1 265 ? 0.482 2.335 -27.389 1.00 85.50 265 HIS A CA 1
ATOM 2154 C C . HIS A 1 265 ? -0.971 2.812 -27.569 1.00 85.50 265 HIS A C 1
ATOM 2156 O O . HIS A 1 265 ? -1.879 2.016 -27.797 1.00 85.50 265 HIS A O 1
ATOM 2162 N N . CYS A 1 266 ? -1.212 4.116 -27.404 1.00 83.94 266 CYS A N 1
ATOM 2163 C CA . CYS A 1 266 ? -2.527 4.725 -27.561 1.00 83.94 266 CYS A CA 1
ATOM 2164 C C . CYS A 1 266 ? -2.730 5.127 -29.021 1.00 83.94 266 CYS A C 1
ATOM 2166 O O . CYS A 1 266 ? -2.021 5.993 -29.529 1.00 83.94 266 CYS A O 1
ATOM 2168 N N . ASP A 1 267 ? -3.737 4.550 -29.664 1.00 87.56 267 ASP A N 1
ATOM 2169 C CA . ASP A 1 267 ? -4.215 4.931 -30.998 1.00 87.56 267 ASP A CA 1
ATOM 2170 C C . ASP A 1 267 ? -5.332 5.994 -30.942 1.00 87.56 267 ASP A C 1
ATOM 2172 O O . ASP A 1 267 ? -5.854 6.414 -31.971 1.00 87.56 267 ASP A O 1
ATOM 2176 N N . TYR A 1 268 ? -5.687 6.439 -29.730 1.00 84.56 268 TYR A N 1
ATOM 2177 C CA . TYR A 1 268 ? -6.771 7.379 -29.433 1.00 84.56 268 TYR A CA 1
ATOM 2178 C C . TYR A 1 268 ? -8.169 6.889 -29.841 1.00 84.56 268 TYR A C 1
ATOM 2180 O O . TYR A 1 268 ? -9.095 7.697 -29.936 1.00 84.56 268 TYR A O 1
ATOM 2188 N N . THR A 1 269 ? -8.357 5.578 -30.018 1.00 85.06 269 THR A N 1
ATOM 2189 C CA . THR A 1 269 ? -9.673 4.981 -30.263 1.00 85.06 269 THR A CA 1
ATOM 2190 C C . THR A 1 269 ? -10.221 4.304 -29.007 1.00 85.06 269 THR A C 1
ATOM 2192 O O . THR A 1 269 ? -9.482 3.907 -28.105 1.00 85.06 269 THR A O 1
ATOM 2195 N N . TRP A 1 270 ? -11.548 4.174 -28.920 1.00 83.06 270 TRP A N 1
ATOM 2196 C CA . TRP A 1 270 ? -12.185 3.453 -27.814 1.00 83.06 270 TRP A CA 1
ATOM 2197 C C . TRP A 1 270 ? -11.826 1.964 -27.820 1.00 83.06 270 TRP A C 1
ATOM 2199 O O . TRP A 1 270 ? -11.431 1.425 -26.789 1.00 83.06 270 TRP A O 1
ATOM 2209 N N . ALA A 1 271 ? -11.900 1.327 -28.990 1.00 87.06 271 ALA A N 1
ATOM 2210 C CA . ALA A 1 271 ? -11.549 -0.080 -29.154 1.00 87.06 271 ALA A CA 1
ATOM 2211 C C . ALA A 1 271 ? -10.072 -0.332 -28.812 1.00 87.06 271 ALA A C 1
ATOM 2213 O O . ALA A 1 271 ? -9.766 -1.250 -28.054 1.00 87.06 271 ALA A O 1
ATOM 2214 N N . GLY A 1 272 ? -9.173 0.536 -29.285 1.00 87.25 272 GLY A N 1
ATOM 2215 C CA . GLY A 1 272 ? -7.759 0.487 -28.934 1.00 87.25 272 GLY A CA 1
ATOM 2216 C C . GLY A 1 272 ? -7.526 0.681 -27.438 1.00 87.25 272 GLY A C 1
ATOM 2217 O O . GLY A 1 272 ? -6.739 -0.042 -26.835 1.00 87.25 272 GLY A O 1
ATOM 2218 N N . LEU A 1 273 ? -8.268 1.575 -26.774 1.00 84.25 273 LEU A N 1
ATOM 2219 C CA . LEU A 1 273 ? -8.189 1.723 -25.319 1.00 84.25 273 LEU A CA 1
ATOM 2220 C C . LEU A 1 273 ? -8.618 0.443 -24.578 1.00 84.25 273 LEU A C 1
ATOM 2222 O O . LEU A 1 273 ? -7.939 0.045 -23.629 1.00 84.25 273 LEU A O 1
ATOM 2226 N N . GLN A 1 274 ? -9.700 -0.213 -25.013 1.00 85.88 274 GLN A N 1
ATOM 2227 C CA . GLN A 1 274 ? -10.171 -1.474 -24.424 1.00 85.88 274 GLN A CA 1
ATOM 2228 C C . GLN A 1 274 ? -9.125 -2.592 -24.540 1.00 85.88 274 GLN A C 1
ATOM 2230 O O . GLN A 1 274 ? -8.971 -3.373 -23.603 1.00 85.88 274 GLN A O 1
ATOM 2235 N N . THR A 1 275 ? -8.371 -2.651 -25.642 1.00 90.00 275 THR A N 1
ATOM 2236 C CA . THR A 1 275 ? -7.302 -3.645 -25.829 1.00 90.00 275 THR A CA 1
ATOM 2237 C C . THR A 1 275 ? -6.004 -3.270 -25.115 1.00 90.00 275 THR A C 1
ATOM 2239 O O . THR A 1 275 ? -5.331 -4.131 -24.550 1.00 90.00 275 THR A O 1
ATOM 2242 N N . THR A 1 276 ? -5.653 -1.984 -25.099 1.00 90.75 276 THR A N 1
ATOM 2243 C CA . THR A 1 276 ? -4.375 -1.498 -24.567 1.00 90.75 276 THR A CA 1
ATOM 2244 C C . THR A 1 276 ? -4.344 -1.501 -23.042 1.00 90.75 276 THR A C 1
ATOM 2246 O O . THR A 1 276 ? -3.269 -1.640 -22.461 1.00 90.75 276 THR A O 1
ATOM 2249 N N . ILE A 1 277 ? -5.483 -1.344 -22.353 1.00 89.31 277 ILE A N 1
ATOM 2250 C CA . ILE A 1 277 ? -5.492 -1.341 -20.881 1.00 89.31 277 ILE A CA 1
ATOM 2251 C C . ILE A 1 277 ? -5.014 -2.684 -20.308 1.00 89.31 277 ILE A C 1
ATOM 2253 O O . ILE A 1 277 ? -4.028 -2.635 -19.574 1.00 89.31 277 ILE A O 1
ATOM 2257 N N . PRO A 1 278 ? -5.609 -3.851 -20.634 1.00 91.44 278 PRO A N 1
ATOM 2258 C CA . PRO A 1 278 ? -5.131 -5.137 -20.122 1.00 91.44 278 PRO A CA 1
ATOM 2259 C C . PRO A 1 278 ? -3.652 -5.387 -20.445 1.00 91.44 278 PRO A C 1
ATOM 2261 O O . PRO A 1 278 ? -2.876 -5.719 -19.554 1.00 91.44 278 PRO A O 1
ATOM 2264 N N . GLN A 1 279 ? -3.226 -5.095 -21.679 1.00 93.75 279 GLN A N 1
ATOM 2265 C CA . GLN A 1 279 ? -1.818 -5.203 -22.087 1.00 93.75 279 GLN A CA 1
ATOM 2266 C C . GLN A 1 279 ? -0.900 -4.321 -21.235 1.00 93.75 279 GLN A C 1
ATOM 2268 O O . GLN A 1 279 ? 0.190 -4.731 -20.849 1.00 93.75 279 GLN A O 1
ATOM 2273 N N . ALA A 1 280 ? -1.343 -3.109 -20.897 1.00 91.88 280 ALA A N 1
ATOM 2274 C CA . ALA A 1 280 ? -0.589 -2.216 -20.035 1.00 91.88 280 ALA A CA 1
ATOM 2275 C C . ALA A 1 280 ? -0.475 -2.738 -18.597 1.00 91.88 280 ALA A C 1
ATOM 2277 O O . ALA A 1 280 ? 0.561 -2.524 -17.969 1.00 91.88 280 ALA A O 1
ATOM 2278 N N . LEU A 1 281 ? -1.516 -3.394 -18.075 1.00 92.56 281 LEU A N 1
ATOM 2279 C CA . LEU A 1 281 ? -1.488 -4.010 -16.746 1.00 92.56 281 LEU A CA 1
ATOM 2280 C C . LEU A 1 281 ? -0.518 -5.192 -16.697 1.00 92.56 281 LEU A C 1
ATOM 2282 O O . LEU A 1 281 ? 0.220 -5.321 -15.721 1.00 92.56 281 LEU A O 1
ATOM 2286 N N . ASP A 1 282 ? -0.492 -5.995 -17.760 1.00 94.06 282 ASP A N 1
ATOM 2287 C CA . ASP A 1 282 ? 0.384 -7.164 -17.894 1.00 94.06 282 ASP A CA 1
ATOM 2288 C C . ASP A 1 282 ? 1.823 -6.800 -18.305 1.00 94.06 282 ASP A C 1
ATOM 2290 O O . ASP A 1 282 ? 2.730 -7.618 -18.194 1.00 94.06 282 ASP A O 1
ATOM 2294 N N . SER A 1 283 ? 2.063 -5.561 -18.750 1.00 93.94 283 SER A N 1
ATOM 2295 C CA . SER A 1 283 ? 3.393 -5.103 -19.180 1.00 93.94 283 SER A CA 1
ATOM 2296 C C . SER A 1 283 ? 4.405 -4.910 -18.047 1.00 93.94 283 SER A C 1
ATOM 2298 O O . SER A 1 283 ? 5.598 -4.769 -18.318 1.00 93.94 283 SER A O 1
ATOM 2300 N N . VAL A 1 284 ? 3.946 -4.837 -16.794 1.00 93.25 284 VAL A N 1
ATOM 2301 C CA . VAL A 1 284 ? 4.812 -4.613 -15.634 1.00 93.25 284 VAL A CA 1
ATOM 2302 C C . VAL A 1 284 ? 5.157 -5.960 -15.015 1.00 93.25 284 VAL A C 1
ATOM 2304 O O . VAL A 1 284 ? 4.298 -6.628 -14.447 1.00 93.25 284 VAL A O 1
ATOM 2307 N N . ASP A 1 285 ? 6.423 -6.349 -15.122 1.00 92.06 285 ASP A N 1
ATOM 2308 C CA . ASP A 1 285 ? 6.902 -7.631 -14.623 1.00 92.06 285 ASP A CA 1
ATOM 2309 C C . ASP A 1 285 ? 7.029 -7.668 -13.087 1.00 92.06 285 ASP A C 1
ATOM 2311 O O . ASP A 1 285 ? 7.122 -6.643 -12.400 1.00 92.06 285 ASP A O 1
ATOM 2315 N N . THR A 1 286 ? 7.083 -8.883 -12.541 1.00 92.31 286 THR A N 1
ATOM 2316 C CA . THR A 1 286 ? 7.152 -9.131 -11.095 1.00 92.31 286 THR A CA 1
ATOM 2317 C C . THR A 1 286 ? 8.402 -8.556 -10.435 1.00 92.31 286 THR A C 1
ATOM 2319 O O . THR A 1 286 ? 8.321 -8.059 -9.313 1.00 92.31 286 THR A O 1
ATOM 2322 N N . ILE A 1 287 ? 9.551 -8.566 -11.116 1.00 90.50 287 ILE A N 1
ATOM 2323 C CA . ILE A 1 287 ? 10.805 -8.013 -10.581 1.00 90.50 287 ILE A CA 1
ATOM 2324 C C . ILE A 1 287 ? 10.653 -6.496 -10.422 1.00 90.50 287 ILE A C 1
ATOM 2326 O O . ILE A 1 287 ? 11.037 -5.929 -9.397 1.00 90.50 287 ILE A O 1
ATOM 2330 N N . THR A 1 288 ? 10.046 -5.828 -11.402 1.00 90.12 288 THR A N 1
ATOM 2331 C CA . THR A 1 288 ? 9.735 -4.397 -11.334 1.00 90.12 288 THR A CA 1
ATOM 2332 C C . THR A 1 288 ? 8.768 -4.077 -10.188 1.00 90.12 288 THR A C 1
ATOM 2334 O O . THR A 1 288 ? 8.989 -3.108 -9.459 1.00 90.12 288 THR A O 1
ATOM 2337 N N . ILE A 1 289 ? 7.739 -4.901 -9.967 1.00 92.88 289 ILE A N 1
ATOM 2338 C CA . ILE A 1 289 ? 6.786 -4.718 -8.855 1.00 92.88 289 ILE A CA 1
ATOM 2339 C C . ILE A 1 289 ? 7.465 -4.890 -7.491 1.00 92.88 289 ILE A C 1
ATOM 2341 O O . ILE A 1 289 ? 7.284 -4.041 -6.619 1.00 92.88 289 ILE A O 1
ATOM 2345 N N . ARG A 1 290 ? 8.322 -5.903 -7.319 1.00 91.00 290 ARG A N 1
ATOM 2346 C CA . ARG A 1 290 ? 9.126 -6.077 -6.094 1.00 91.00 290 ARG A CA 1
ATOM 2347 C C . ARG A 1 290 ? 10.040 -4.880 -5.833 1.00 91.00 290 ARG A C 1
ATOM 2349 O O . ARG A 1 290 ? 10.118 -4.391 -4.709 1.00 91.00 290 ARG A O 1
ATOM 2356 N N . LYS A 1 291 ? 10.660 -4.312 -6.875 1.00 87.25 291 LYS A N 1
ATOM 2357 C CA . LYS A 1 291 ? 11.446 -3.066 -6.757 1.00 87.25 291 LYS A CA 1
ATOM 2358 C C . LYS A 1 291 ? 10.596 -1.877 -6.300 1.00 87.25 291 LYS A C 1
ATOM 2360 O O . LYS A 1 291 ? 11.078 -1.038 -5.536 1.00 87.25 291 LYS A O 1
ATOM 2365 N N . PHE A 1 292 ? 9.343 -1.783 -6.747 1.00 91.31 292 PHE A N 1
ATOM 2366 C CA . PHE A 1 292 ? 8.408 -0.770 -6.254 1.00 91.31 292 PHE A CA 1
ATOM 2367 C C . PHE A 1 292 ? 8.077 -0.986 -4.777 1.00 91.31 292 PHE A C 1
ATOM 2369 O O . PHE A 1 292 ? 8.162 -0.036 -4.001 1.00 91.31 292 PHE A O 1
ATOM 2376 N N . ALA A 1 293 ? 7.788 -2.217 -4.363 1.00 91.69 293 ALA A N 1
ATOM 2377 C CA . ALA A 1 293 ? 7.521 -2.525 -2.964 1.00 91.69 293 ALA A CA 1
ATOM 2378 C C . ALA A 1 293 ? 8.726 -2.227 -2.060 1.00 91.69 293 ALA A C 1
ATOM 2380 O O . ALA A 1 293 ? 8.589 -1.483 -1.089 1.00 91.69 293 ALA A O 1
ATOM 2381 N N . GLN A 1 294 ? 9.934 -2.663 -2.435 1.00 85.62 294 GLN A N 1
ATOM 2382 C CA . GLN A 1 294 ? 11.171 -2.319 -1.721 1.00 85.62 294 GLN A CA 1
ATOM 2383 C C . GLN A 1 294 ? 11.359 -0.806 -1.577 1.00 85.62 294 GLN A C 1
ATOM 2385 O O . GLN A 1 294 ? 11.786 -0.314 -0.532 1.00 85.62 294 GLN A O 1
ATOM 2390 N N . LYS A 1 295 ? 11.029 -0.035 -2.617 1.00 85.12 295 LYS A N 1
ATOM 2391 C CA . LYS A 1 295 ? 11.084 1.425 -2.551 1.00 85.12 295 LYS A CA 1
ATOM 2392 C C . LYS A 1 295 ? 10.116 1.983 -1.502 1.00 85.12 295 LYS A C 1
ATOM 2394 O O . LYS A 1 295 ? 10.514 2.875 -0.753 1.00 85.12 295 LYS A O 1
ATOM 2399 N N . SER A 1 296 ? 8.893 1.459 -1.415 1.00 90.44 296 SER A N 1
ATOM 2400 C CA . SER A 1 296 ? 7.924 1.835 -0.377 1.00 90.44 296 SER A CA 1
ATOM 2401 C C . SER A 1 296 ? 8.382 1.430 1.027 1.00 90.44 296 SER A C 1
ATOM 2403 O O . SER A 1 296 ? 8.326 2.261 1.933 1.00 90.44 296 SER A O 1
ATOM 2405 N N . TRP A 1 297 ? 8.937 0.227 1.205 1.00 87.25 297 TRP A N 1
ATOM 2406 C CA . TRP A 1 297 ? 9.537 -0.215 2.471 1.00 87.25 297 TRP A CA 1
ATOM 2407 C C . TRP A 1 297 ? 10.655 0.720 2.942 1.00 87.25 297 TRP A C 1
ATOM 2409 O O . TRP A 1 297 ? 10.656 1.166 4.088 1.00 87.25 297 TRP A O 1
ATOM 2419 N N . ARG A 1 298 ? 11.549 1.134 2.038 1.00 82.06 298 ARG A N 1
ATOM 2420 C CA . ARG A 1 298 ? 12.600 2.108 2.368 1.00 82.06 298 ARG A CA 1
ATOM 2421 C C . ARG A 1 298 ? 12.031 3.467 2.779 1.00 82.06 298 ARG A C 1
ATOM 2423 O O . ARG A 1 298 ? 12.582 4.108 3.668 1.00 82.06 298 ARG A O 1
ATOM 2430 N 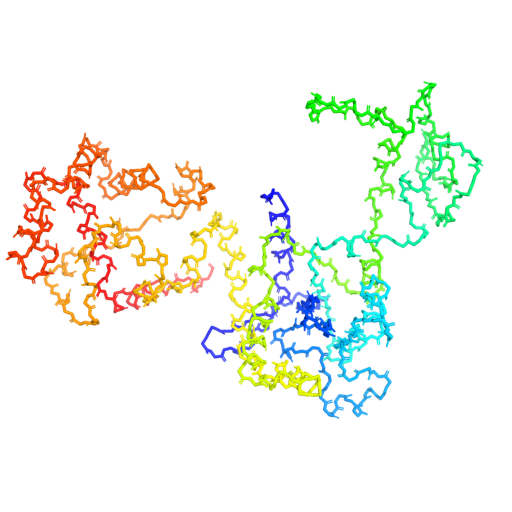N . TYR A 1 299 ? 10.935 3.934 2.174 1.00 82.19 299 TYR A N 1
ATOM 2431 C CA . TYR A 1 299 ? 10.262 5.142 2.670 1.00 82.19 299 TYR A CA 1
ATOM 2432 C C . TYR A 1 299 ? 9.741 4.953 4.098 1.00 82.19 299 TYR A C 1
ATOM 2434 O O . TYR A 1 299 ? 9.884 5.868 4.908 1.00 82.19 299 TYR A O 1
ATOM 2442 N N . MET A 1 300 ? 9.183 3.782 4.429 1.00 85.25 300 MET A N 1
ATOM 2443 C CA . MET A 1 300 ? 8.737 3.476 5.793 1.00 85.25 300 MET A CA 1
ATOM 2444 C C . MET A 1 300 ? 9.900 3.509 6.789 1.00 85.25 300 MET A C 1
ATOM 2446 O O . MET A 1 300 ? 9.771 4.136 7.839 1.00 85.25 300 MET A O 1
ATOM 2450 N N . GLU A 1 301 ? 11.042 2.901 6.454 1.00 78.19 301 GLU A N 1
ATOM 2451 C CA . GLU A 1 301 ? 12.272 2.957 7.259 1.00 78.19 301 GLU A CA 1
ATOM 2452 C C . GLU A 1 301 ? 12.724 4.402 7.493 1.00 78.19 301 GLU A C 1
ATOM 2454 O O . GLU A 1 301 ? 12.874 4.830 8.636 1.00 78.19 301 GLU A O 1
ATOM 2459 N N . LEU A 1 302 ? 12.845 5.198 6.426 1.00 70.62 302 LEU A N 1
ATOM 2460 C CA . LEU A 1 302 ? 13.234 6.607 6.532 1.00 70.62 302 LEU A CA 1
ATOM 2461 C C . LEU A 1 302 ? 12.261 7.406 7.408 1.00 70.62 302 LEU A C 1
ATOM 2463 O O . LEU A 1 302 ? 12.693 8.221 8.220 1.00 70.62 302 LEU A O 1
ATOM 2467 N N . TYR A 1 303 ? 10.956 7.152 7.294 1.00 76.62 303 TYR A N 1
ATOM 2468 C CA . TYR A 1 303 ? 9.951 7.816 8.124 1.00 76.62 303 TYR A CA 1
ATOM 2469 C C . TYR A 1 303 ? 10.013 7.402 9.593 1.00 76.62 303 TYR A C 1
ATOM 2471 O O . TYR A 1 303 ? 9.744 8.249 10.447 1.00 76.62 303 TYR A O 1
ATOM 2479 N N . ARG A 1 304 ? 10.381 6.152 9.901 1.00 75.44 304 ARG A N 1
ATOM 2480 C CA . ARG A 1 304 ? 10.614 5.678 11.278 1.00 75.44 304 ARG A CA 1
ATOM 2481 C C . ARG A 1 304 ? 11.827 6.362 11.905 1.00 75.44 304 ARG A C 1
ATOM 2483 O O . ARG A 1 304 ? 11.759 6.750 13.066 1.00 75.44 304 ARG A O 1
ATOM 2490 N N . GLU A 1 305 ? 12.870 6.586 11.111 1.00 66.06 305 GLU A N 1
ATOM 2491 C CA . GLU A 1 305 ? 14.057 7.345 11.520 1.00 66.06 305 GLU A CA 1
ATOM 2492 C C . GLU A 1 305 ? 13.812 8.861 11.572 1.00 66.06 305 GLU A C 1
ATOM 2494 O O . GLU A 1 305 ? 14.646 9.598 12.076 1.00 66.06 305 GLU A O 1
ATOM 2499 N N . GLY A 1 306 ? 12.667 9.347 11.081 1.00 64.19 306 GLY A N 1
ATOM 2500 C CA . GLY A 1 306 ? 12.282 10.761 11.100 1.00 64.19 306 GLY A CA 1
ATOM 2501 C C . GLY A 1 306 ? 12.610 11.541 9.821 1.00 64.19 306 GLY A C 1
ATOM 2502 O O . GLY A 1 306 ? 12.207 12.701 9.703 1.00 64.19 306 GLY A O 1
ATOM 2503 N N . LEU A 1 307 ? 13.282 10.941 8.830 1.00 58.78 307 LEU A N 1
ATOM 2504 C CA . LEU A 1 307 ? 13.586 11.581 7.543 1.00 58.78 307 LEU A CA 1
ATOM 2505 C C . LEU A 1 307 ? 12.325 11.690 6.692 1.00 58.78 307 LEU A C 1
ATOM 2507 O O . LEU A 1 307 ? 11.797 10.674 6.271 1.00 58.78 307 LEU A O 1
ATOM 2511 N N . THR A 1 308 ? 11.860 12.895 6.355 1.00 68.31 308 THR A N 1
ATOM 2512 C CA . THR A 1 308 ? 10.585 13.076 5.631 1.00 68.31 308 THR A CA 1
ATOM 2513 C C . THR A 1 308 ? 10.696 14.031 4.437 1.00 68.31 308 THR A C 1
ATOM 2515 O O . THR A 1 308 ? 11.781 14.507 4.094 1.00 68.31 308 THR A O 1
ATOM 2518 N N . GLY A 1 309 ? 9.583 14.261 3.732 1.00 67.88 309 GLY A N 1
ATOM 2519 C CA . GLY A 1 309 ? 9.488 15.271 2.678 1.00 67.88 309 GLY A CA 1
ATOM 2520 C C . GLY A 1 309 ? 10.485 15.076 1.530 1.00 67.88 309 GLY A C 1
ATOM 2521 O O . GLY A 1 309 ? 10.667 13.971 1.010 1.00 67.88 309 GLY A O 1
ATOM 2522 N N . LYS A 1 310 ? 11.124 16.174 1.109 1.00 55.38 310 LYS A N 1
ATOM 2523 C CA . LYS A 1 310 ? 12.118 16.176 0.023 1.00 55.38 310 LYS A CA 1
ATOM 2524 C C . LYS A 1 310 ? 13.355 15.346 0.357 1.00 55.38 310 LYS A C 1
ATOM 2526 O O . LYS A 1 310 ? 13.883 14.695 -0.538 1.00 55.38 310 LYS A O 1
ATOM 2531 N N . MET A 1 311 ? 13.763 15.310 1.625 1.00 52.16 311 MET A N 1
ATOM 2532 C CA . MET A 1 311 ? 14.939 14.554 2.062 1.00 52.16 311 MET A CA 1
ATOM 2533 C C . MET A 1 311 ? 14.739 13.057 1.878 1.00 52.16 311 MET A C 1
ATOM 2535 O O . MET A 1 311 ? 15.567 12.413 1.243 1.00 52.16 311 MET A O 1
ATOM 2539 N N . ALA A 1 312 ? 13.598 12.517 2.313 1.00 61.50 312 ALA A N 1
ATOM 2540 C CA . ALA A 1 312 ? 13.280 11.111 2.071 1.00 61.50 312 ALA A CA 1
ATOM 2541 C C . ALA A 1 312 ? 13.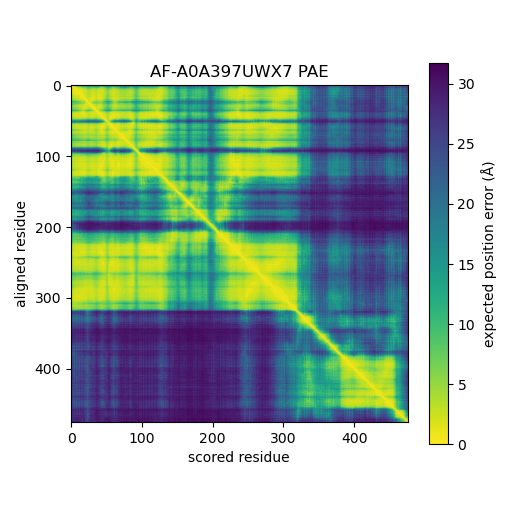261 10.785 0.569 1.00 61.50 312 ALA A C 1
ATOM 2543 O O . ALA A 1 312 ? 13.852 9.801 0.130 1.00 61.50 312 ALA A O 1
ATOM 2544 N N . LYS A 1 313 ? 12.640 11.651 -0.248 1.00 61.84 313 LYS A N 1
ATOM 2545 C CA . LYS A 1 313 ? 12.606 11.478 -1.710 1.00 61.84 313 LYS A CA 1
ATOM 2546 C C . LYS A 1 313 ? 14.003 11.487 -2.331 1.00 61.84 313 LYS A C 1
ATOM 2548 O O . LYS A 1 313 ? 14.276 10.655 -3.192 1.00 61.84 313 LYS A O 1
ATOM 2553 N N . MET A 1 314 ? 14.875 12.383 -1.880 1.00 54.81 314 MET A N 1
ATOM 2554 C CA . MET A 1 314 ? 16.260 12.475 -2.332 1.00 54.81 314 MET A CA 1
ATOM 2555 C C . MET A 1 314 ? 17.063 11.229 -1.938 1.00 54.81 314 MET A C 1
ATOM 2557 O O . MET A 1 314 ? 17.747 10.658 -2.783 1.00 54.81 314 MET A O 1
ATOM 2561 N N . THR A 1 315 ? 16.943 10.761 -0.694 1.00 57.31 315 THR A N 1
ATOM 2562 C CA . THR A 1 315 ? 17.637 9.555 -0.215 1.00 57.31 315 THR A CA 1
ATOM 2563 C C . THR A 1 315 ? 17.243 8.320 -1.021 1.00 57.31 315 THR A C 1
ATOM 2565 O O . THR A 1 315 ? 18.107 7.566 -1.465 1.00 57.31 315 THR A O 1
ATOM 2568 N N . ILE A 1 316 ? 15.945 8.145 -1.281 1.00 64.38 316 ILE A N 1
ATOM 2569 C CA . ILE A 1 316 ? 15.433 7.035 -2.089 1.00 64.38 316 ILE A CA 1
ATOM 2570 C C . ILE A 1 316 ? 15.907 7.122 -3.539 1.00 64.38 316 ILE A C 1
ATOM 2572 O O . ILE A 1 316 ? 16.374 6.128 -4.089 1.00 64.38 316 ILE A O 1
ATOM 2576 N N . ALA A 1 317 ? 15.794 8.296 -4.165 1.00 59.72 317 ALA A N 1
ATOM 2577 C CA . ALA A 1 317 ? 16.126 8.459 -5.576 1.00 59.72 317 ALA A CA 1
ATOM 2578 C C . ALA A 1 317 ? 17.627 8.333 -5.865 1.00 59.72 317 ALA A C 1
ATOM 2580 O O . ALA A 1 317 ? 17.998 7.984 -6.979 1.00 59.72 317 ALA A O 1
ATOM 2581 N N . ASN A 1 318 ? 18.477 8.605 -4.874 1.00 50.50 318 ASN A N 1
ATOM 2582 C CA . ASN A 1 318 ? 19.928 8.564 -5.031 1.00 50.50 318 ASN A CA 1
ATOM 2583 C C . ASN A 1 318 ? 20.569 7.269 -4.523 1.00 50.50 318 ASN A C 1
ATOM 2585 O O . ASN A 1 318 ? 21.786 7.118 -4.631 1.00 50.50 318 ASN A O 1
ATOM 2589 N N . GLY A 1 319 ? 19.777 6.353 -3.955 1.00 52.34 319 GLY A N 1
ATOM 2590 C CA . GLY A 1 319 ? 20.206 5.000 -3.603 1.00 52.34 319 GLY A CA 1
ATOM 2591 C C . GLY A 1 319 ? 21.322 4.884 -2.557 1.00 52.34 319 GLY A C 1
ATOM 2592 O O . GLY A 1 319 ? 21.718 3.764 -2.286 1.00 52.34 319 GLY A O 1
ATOM 2593 N N . TRP A 1 320 ? 21.806 5.991 -1.981 1.00 42.28 320 TRP A N 1
ATOM 2594 C CA . TRP A 1 320 ? 23.035 6.080 -1.169 1.00 42.28 320 TRP A CA 1
ATOM 2595 C C . TRP A 1 320 ? 24.188 5.209 -1.686 1.00 42.28 320 TRP A C 1
ATOM 2597 O O . TRP A 1 320 ? 24.804 4.451 -0.953 1.00 42.28 320 TRP A O 1
ATOM 2607 N N . ALA A 1 321 ? 24.453 5.376 -2.982 1.00 39.81 321 ALA A N 1
ATOM 2608 C CA . ALA A 1 321 ? 25.763 5.513 -3.607 1.00 39.81 321 ALA A CA 1
ATOM 2609 C C . ALA A 1 321 ? 25.496 5.829 -5.096 1.00 39.81 321 ALA A C 1
ATOM 2611 O O . ALA A 1 321 ? 24.818 5.082 -5.794 1.00 39.81 321 ALA A O 1
ATOM 2612 N N . VAL A 1 322 ? 26.046 6.926 -5.619 1.00 35.22 322 VAL A N 1
ATOM 2613 C CA . VAL A 1 322 ? 26.303 7.126 -7.066 1.00 35.22 322 VAL A CA 1
ATOM 2614 C C . VAL A 1 322 ? 25.152 7.554 -8.025 1.00 35.22 322 VAL A C 1
ATOM 2616 O O . VAL A 1 322 ? 25.430 7.747 -9.205 1.00 35.22 322 VAL A O 1
ATOM 2619 N N . GLN A 1 323 ? 23.902 7.844 -7.617 1.00 37.34 323 GLN A N 1
ATOM 2620 C CA . GLN A 1 323 ? 22.875 8.389 -8.566 1.00 37.34 323 GLN A CA 1
ATOM 2621 C C . GLN A 1 323 ? 22.562 9.896 -8.465 1.00 37.34 323 GLN A C 1
ATOM 2623 O O . GLN A 1 323 ? 21.917 10.464 -9.349 1.00 37.34 323 GLN A O 1
ATOM 2628 N N . TRP A 1 324 ? 23.111 10.571 -7.461 1.00 44.59 324 TRP A N 1
ATOM 2629 C CA . TRP A 1 324 ? 22.980 12.011 -7.209 1.00 44.59 324 TRP A CA 1
ATOM 2630 C C . TRP A 1 324 ? 23.289 12.965 -8.367 1.00 44.59 324 TRP A C 1
ATOM 2632 O O . TRP A 1 324 ? 22.620 13.986 -8.493 1.00 44.59 324 TRP A O 1
ATOM 2642 N N . ILE A 1 325 ? 24.217 12.623 -9.261 1.00 39.22 325 ILE A N 1
ATOM 2643 C CA . ILE A 1 325 ? 24.593 13.478 -10.402 1.00 39.22 325 ILE A CA 1
ATOM 2644 C C . ILE A 1 325 ? 23.448 13.597 -11.428 1.00 39.22 325 ILE A C 1
ATOM 2646 O O . ILE A 1 325 ? 23.415 14.529 -12.222 1.00 39.22 325 ILE A O 1
ATOM 2650 N N . LYS A 1 326 ? 22.471 12.680 -11.415 1.00 39.47 326 LYS A N 1
ATOM 2651 C CA . LYS A 1 326 ? 21.378 12.641 -12.403 1.00 39.47 326 LYS A CA 1
ATOM 2652 C C . LYS A 1 326 ? 20.020 13.072 -11.844 1.00 39.47 326 LYS A C 1
ATOM 2654 O O . LYS A 1 326 ? 19.058 13.178 -12.603 1.00 39.47 326 LYS A O 1
ATOM 2659 N N . ASN A 1 327 ? 19.908 13.302 -10.534 1.00 44.28 327 ASN A N 1
ATOM 2660 C CA . ASN A 1 327 ? 18.647 13.677 -9.903 1.00 44.28 327 ASN A CA 1
ATOM 2661 C C . ASN A 1 327 ? 18.450 15.199 -9.918 1.00 44.28 327 ASN A C 1
ATOM 2663 O O . ASN A 1 327 ? 19.286 15.934 -9.402 1.00 44.28 327 ASN A O 1
ATOM 2667 N N . SER A 1 328 ? 17.316 15.676 -10.434 1.00 45.59 328 SER A N 1
ATOM 2668 C CA . SER A 1 328 ? 17.026 17.112 -10.569 1.00 45.59 328 SER A CA 1
ATOM 2669 C C . SER A 1 328 ? 17.010 17.890 -9.246 1.00 45.59 328 SER A C 1
ATOM 2671 O O . SER A 1 328 ? 17.367 19.064 -9.238 1.00 45.59 328 SER A O 1
ATOM 2673 N N . LEU A 1 329 ? 16.650 17.260 -8.121 1.00 42.84 329 LEU A N 1
ATOM 2674 C CA . LEU A 1 329 ? 16.694 17.898 -6.798 1.00 42.84 329 LEU A CA 1
ATOM 2675 C C . LEU A 1 329 ? 18.125 18.017 -6.268 1.00 42.84 329 LEU A C 1
ATOM 2677 O O . LEU A 1 329 ? 18.450 18.989 -5.593 1.00 42.84 329 LEU A O 1
ATOM 2681 N N . THR A 1 330 ? 18.981 17.049 -6.587 1.00 47.06 330 THR A N 1
ATOM 2682 C CA . THR A 1 330 ? 20.396 17.092 -6.215 1.00 47.06 330 THR A CA 1
ATOM 2683 C C . THR A 1 330 ? 21.179 18.041 -7.119 1.00 47.06 330 THR A C 1
ATOM 2685 O O . THR A 1 330 ? 21.975 18.826 -6.615 1.00 47.06 330 THR A O 1
ATOM 2688 N N . LEU A 1 331 ? 20.874 18.077 -8.419 1.00 50.12 331 LEU A N 1
ATOM 2689 C CA . LEU A 1 331 ? 21.400 19.082 -9.346 1.00 50.12 331 LEU A CA 1
ATOM 2690 C C . LEU A 1 331 ? 21.054 20.504 -8.885 1.00 50.12 331 LEU A C 1
ATOM 2692 O O . LEU A 1 331 ? 21.901 21.384 -8.926 1.00 50.12 331 LEU A O 1
ATOM 2696 N N . ALA A 1 332 ? 19.832 20.723 -8.390 1.00 49.06 332 ALA A N 1
ATOM 2697 C CA . ALA A 1 332 ? 19.418 22.015 -7.847 1.00 49.06 332 ALA A CA 1
ATOM 2698 C C . ALA A 1 332 ? 20.224 22.429 -6.601 1.00 49.06 332 ALA A C 1
ATOM 2700 O O . ALA A 1 332 ? 20.506 23.610 -6.438 1.00 49.06 332 ALA A O 1
ATOM 2701 N N . LEU A 1 333 ? 20.624 21.475 -5.750 1.00 46.50 333 LEU A N 1
ATOM 2702 C CA . LEU A 1 333 ? 21.496 21.729 -4.597 1.00 46.50 333 LEU A CA 1
ATOM 2703 C C . LEU A 1 333 ? 22.937 22.051 -5.029 1.00 46.50 333 LEU A C 1
ATOM 2705 O O . LEU A 1 333 ? 23.546 22.953 -4.468 1.00 46.50 333 LEU A O 1
ATOM 2709 N N . PHE A 1 334 ? 23.479 21.356 -6.033 1.00 49.28 334 PHE A N 1
ATOM 2710 C CA . PHE A 1 334 ? 24.831 21.619 -6.543 1.00 49.28 334 PHE A CA 1
ATOM 2711 C C . PHE A 1 334 ? 24.922 22.910 -7.362 1.00 49.28 334 PHE A C 1
ATOM 2713 O O . PHE A 1 334 ? 25.836 23.690 -7.129 1.00 49.28 334 PHE A O 1
ATOM 2720 N N . ASN A 1 335 ? 23.940 23.194 -8.222 1.00 50.97 335 ASN A N 1
ATOM 2721 C CA . ASN A 1 335 ? 23.807 24.491 -8.897 1.00 50.97 335 ASN A CA 1
ATOM 2722 C C . ASN A 1 335 ? 23.645 25.641 -7.894 1.00 50.97 335 ASN A C 1
ATOM 2724 O O . ASN A 1 335 ? 23.968 26.784 -8.190 1.00 50.97 335 ASN A O 1
ATOM 2728 N N . TRP A 1 336 ? 23.109 25.347 -6.711 1.00 50.66 336 TRP A N 1
ATOM 2729 C CA . TRP A 1 336 ? 23.038 26.299 -5.615 1.00 50.66 336 TRP A CA 1
ATOM 2730 C C . TRP A 1 336 ? 24.382 26.444 -4.871 1.00 50.66 336 TRP A C 1
ATOM 2732 O O . TRP A 1 336 ? 24.728 27.554 -4.476 1.00 50.66 336 TRP A O 1
ATOM 2742 N N . LEU A 1 337 ? 25.155 25.359 -4.712 1.00 47.97 337 LEU A N 1
ATOM 2743 C CA . LEU A 1 337 ? 26.509 25.378 -4.132 1.00 47.97 337 LEU A CA 1
ATOM 2744 C C . LEU A 1 337 ? 27.531 26.082 -5.032 1.00 47.97 337 LEU A C 1
ATOM 2746 O O . LEU A 1 337 ? 28.479 26.650 -4.505 1.00 47.97 337 LEU A O 1
ATOM 2750 N N . ASN A 1 338 ? 27.353 25.999 -6.353 1.00 49.19 338 ASN A N 1
ATOM 2751 C CA . ASN A 1 338 ? 28.031 26.794 -7.372 1.00 49.19 338 ASN A CA 1
ATOM 2752 C C . ASN A 1 338 ? 27.247 26.696 -8.689 1.00 49.19 338 ASN A C 1
ATOM 2754 O O . ASN A 1 338 ? 27.103 25.616 -9.263 1.00 49.19 338 ASN A O 1
ATOM 2758 N N . SER A 1 339 ? 26.747 27.826 -9.183 1.00 51.84 339 SER A N 1
ATOM 2759 C CA . SER A 1 339 ? 25.935 27.899 -10.405 1.00 51.84 339 SER A CA 1
ATOM 2760 C C . SER A 1 339 ? 26.717 27.577 -11.680 1.00 51.84 339 SER A C 1
ATOM 2762 O O . SER A 1 339 ? 26.107 27.244 -12.696 1.00 51.84 339 SER A O 1
ATOM 2764 N N . ASN A 1 340 ? 28.049 27.628 -11.623 1.00 46.56 340 ASN A N 1
ATOM 2765 C CA . ASN A 1 340 ? 28.951 27.441 -12.761 1.00 46.56 340 ASN A CA 1
ATOM 2766 C C . ASN A 1 340 ? 29.600 26.049 -12.786 1.00 46.56 340 ASN A C 1
ATOM 2768 O O . ASN A 1 340 ? 30.412 25.745 -13.660 1.00 46.56 340 ASN A O 1
ATOM 2772 N N . LEU A 1 341 ? 29.234 25.180 -11.841 1.00 46.56 341 LEU A N 1
ATOM 2773 C CA . LEU A 1 341 ? 29.791 23.842 -11.699 1.00 46.56 341 LEU A CA 1
ATOM 2774 C C . LEU A 1 341 ? 29.261 22.914 -12.804 1.00 46.56 341 LEU A C 1
ATOM 2776 O O . LEU A 1 341 ? 28.146 22.395 -12.738 1.00 46.56 341 LEU A O 1
ATOM 2780 N N . LYS A 1 342 ? 30.089 22.647 -13.818 1.00 45.78 342 LYS A N 1
ATOM 2781 C CA . LYS A 1 342 ? 29.903 21.480 -14.688 1.00 45.78 342 LYS A CA 1
ATOM 2782 C C . LYS A 1 342 ? 30.460 20.261 -13.961 1.00 45.78 342 LYS A C 1
ATOM 2784 O O . LYS A 1 342 ? 31.670 20.089 -13.875 1.00 45.78 342 LYS A O 1
ATOM 2789 N N . LEU A 1 343 ? 29.580 19.422 -13.413 1.00 44.41 343 LEU A N 1
ATOM 2790 C CA . LEU A 1 343 ? 29.984 18.129 -12.853 1.00 44.41 343 LEU A CA 1
ATOM 2791 C C . LEU A 1 343 ? 30.683 17.321 -13.959 1.00 44.41 343 LEU A C 1
ATOM 2793 O O . LEU A 1 343 ? 30.078 17.048 -14.997 1.00 44.41 343 LEU A O 1
ATOM 2797 N N . SER A 1 344 ? 31.960 16.989 -13.761 1.00 37.94 344 SER A N 1
ATOM 2798 C CA . SER A 1 344 ? 32.749 16.240 -14.736 1.00 37.94 344 SER A CA 1
ATOM 2799 C C . SER A 1 344 ? 32.238 14.806 -14.867 1.00 37.94 344 SER A C 1
ATOM 2801 O O . SER A 1 344 ? 31.821 14.167 -13.895 1.00 37.94 344 SER A O 1
ATOM 2803 N N . ASP A 1 345 ? 32.263 14.276 -16.091 1.00 40.53 345 ASP A N 1
ATOM 2804 C CA . ASP A 1 345 ? 31.860 12.898 -16.332 1.00 40.53 345 ASP A CA 1
ATOM 2805 C C . ASP A 1 345 ? 32.937 11.932 -15.803 1.00 40.53 345 ASP A C 1
ATOM 2807 O O . ASP A 1 345 ? 34.037 11.790 -16.334 1.00 40.53 345 ASP A O 1
ATOM 2811 N N . ARG A 1 346 ? 32.573 11.234 -14.727 1.00 41.78 346 ARG A N 1
ATOM 2812 C CA . ARG A 1 346 ? 33.076 9.934 -14.253 1.00 41.78 346 ARG A CA 1
ATOM 2813 C C . ARG A 1 346 ? 34.566 9.705 -13.937 1.00 41.78 346 ARG A C 1
ATOM 2815 O O . ARG A 1 346 ? 34.795 8.639 -13.367 1.00 41.78 346 ARG A O 1
ATOM 2822 N N . LYS A 1 347 ? 35.566 10.553 -14.240 1.00 35.75 347 LYS A N 1
ATOM 2823 C CA . LYS A 1 347 ? 36.977 10.083 -14.111 1.00 35.75 347 LYS A CA 1
ATOM 2824 C C . LYS A 1 347 ? 38.102 10.996 -13.589 1.00 35.75 347 LYS A C 1
ATOM 2826 O O . LYS A 1 347 ? 39.185 10.458 -13.395 1.00 35.75 347 LYS A O 1
ATOM 2831 N N . GLU A 1 348 ? 37.927 12.285 -13.300 1.00 40.47 348 GLU A N 1
ATOM 2832 C CA . GLU A 1 348 ? 39.113 13.177 -13.202 1.00 40.47 348 GLU A CA 1
ATOM 2833 C C . GLU A 1 348 ? 39.576 13.683 -11.823 1.00 40.47 348 GLU A C 1
ATOM 2835 O O . GLU A 1 348 ? 40.500 14.486 -11.765 1.00 40.47 348 GLU A O 1
ATOM 2840 N N . LEU A 1 349 ? 39.039 13.207 -10.696 1.00 41.38 349 LEU A N 1
ATOM 2841 C CA . LEU A 1 349 ? 39.400 13.765 -9.374 1.00 41.38 349 LEU A CA 1
ATOM 2842 C C . LEU A 1 349 ? 40.018 12.763 -8.383 1.00 41.38 349 LEU A C 1
ATOM 2844 O O . LEU A 1 349 ? 39.891 12.928 -7.177 1.00 41.38 349 LEU A O 1
ATOM 2848 N N . ALA A 1 350 ? 40.728 11.736 -8.854 1.00 37.38 350 ALA A N 1
ATOM 2849 C CA . ALA A 1 350 ? 41.425 10.790 -7.974 1.00 37.38 350 ALA A CA 1
ATOM 2850 C C . ALA A 1 350 ? 42.921 11.140 -7.851 1.00 37.38 350 ALA A C 1
ATOM 2852 O O . ALA A 1 350 ? 43.719 10.805 -8.722 1.00 37.38 350 ALA A O 1
ATOM 2853 N N . GLY A 1 351 ? 43.301 11.818 -6.767 1.00 49.31 351 GLY A N 1
ATOM 2854 C CA . GLY A 1 351 ? 44.694 12.148 -6.451 1.00 49.31 351 GLY A CA 1
ATOM 2855 C C . GLY A 1 351 ? 44.940 12.329 -4.949 1.00 49.31 351 GLY A C 1
ATOM 2856 O O . GLY A 1 351 ? 44.110 11.932 -4.133 1.00 49.31 351 GLY A O 1
ATOM 2857 N N . SER A 1 352 ? 46.062 12.977 -4.610 1.00 40.62 352 SER A N 1
ATOM 2858 C CA . SER A 1 352 ? 46.685 13.153 -3.275 1.00 40.62 352 SER A CA 1
ATOM 2859 C C . SER A 1 352 ? 45.787 13.604 -2.111 1.00 40.62 352 SER A C 1
ATOM 2861 O O . SER A 1 352 ? 46.178 13.513 -0.950 1.00 40.62 352 SER A O 1
ATOM 2863 N N . VAL A 1 353 ? 44.581 14.091 -2.392 1.00 41.34 353 VAL A N 1
ATOM 2864 C CA . VAL A 1 353 ? 43.575 14.454 -1.384 1.00 41.34 353 VAL A CA 1
ATOM 2865 C C . VAL A 1 353 ? 42.965 13.208 -0.728 1.00 41.34 353 VAL A C 1
ATOM 2867 O O . VAL A 1 353 ? 42.628 13.249 0.455 1.00 41.34 353 VAL A O 1
ATOM 2870 N N . LEU A 1 354 ? 42.873 12.088 -1.459 1.00 41.41 354 LEU A N 1
ATOM 2871 C CA . LEU A 1 354 ? 42.352 10.821 -0.939 1.00 41.41 354 LEU A CA 1
ATOM 2872 C C . LEU A 1 354 ? 43.214 10.303 0.224 1.00 41.41 354 LEU A C 1
ATOM 2874 O O . LEU A 1 354 ? 42.676 9.916 1.258 1.00 41.41 354 LEU A O 1
ATOM 2878 N N . ASP A 1 355 ? 44.538 10.398 0.090 1.00 41.03 355 ASP A N 1
ATOM 2879 C CA . ASP A 1 355 ? 45.500 9.933 1.098 1.00 41.03 355 ASP A CA 1
ATOM 2880 C C . ASP A 1 355 ? 45.402 10.728 2.412 1.00 41.03 355 ASP A C 1
ATOM 2882 O O . ASP A 1 355 ? 45.628 10.184 3.492 1.00 41.03 355 ASP A O 1
ATOM 2886 N N . ASN A 1 356 ? 44.981 11.996 2.344 1.00 42.47 356 ASN A N 1
ATOM 2887 C CA . ASN A 1 356 ? 44.731 12.826 3.524 1.00 42.47 356 ASN A CA 1
ATOM 2888 C C . ASN A 1 356 ? 43.317 12.627 4.105 1.00 42.47 356 ASN A C 1
ATOM 2890 O O . ASN A 1 356 ? 43.150 12.666 5.321 1.00 42.47 356 ASN A O 1
ATOM 2894 N N . ALA A 1 357 ? 42.297 12.392 3.269 1.00 38.84 357 ALA A N 1
ATOM 2895 C CA . ALA A 1 357 ? 40.911 12.199 3.711 1.00 38.84 357 ALA A CA 1
ATOM 2896 C C . ALA A 1 357 ? 40.647 10.810 4.327 1.00 38.84 357 ALA A C 1
ATOM 2898 O O . ALA A 1 357 ? 39.786 10.689 5.201 1.00 38.84 357 ALA A O 1
ATOM 2899 N N . ILE A 1 358 ? 41.391 9.775 3.910 1.00 41.59 358 ILE A N 1
ATOM 2900 C CA . ILE A 1 358 ? 41.260 8.401 4.426 1.00 41.59 358 ILE A CA 1
ATOM 2901 C C . ILE A 1 358 ? 41.624 8.303 5.917 1.00 41.59 358 ILE A C 1
ATOM 2903 O O . ILE A 1 358 ? 41.009 7.521 6.643 1.00 41.59 358 ILE A O 1
ATOM 2907 N N . ASN A 1 359 ? 42.538 9.144 6.409 1.00 43.12 359 ASN A N 1
ATOM 2908 C CA . ASN A 1 359 ? 42.947 9.139 7.818 1.00 43.12 359 ASN A CA 1
ATOM 2909 C C . ASN A 1 359 ? 41.859 9.653 8.789 1.00 43.12 359 ASN A C 1
ATOM 2911 O O . ASN A 1 359 ? 41.936 9.365 9.980 1.00 43.12 359 ASN A O 1
ATOM 2915 N N . ASP A 1 360 ? 40.820 10.338 8.290 1.00 44.00 360 ASP A N 1
ATOM 2916 C CA . ASP A 1 360 ? 39.785 11.017 9.093 1.00 44.00 360 ASP A CA 1
ATOM 2917 C C . ASP A 1 360 ? 38.344 10.526 8.819 1.00 44.00 360 ASP A C 1
ATOM 2919 O O . ASP A 1 360 ? 37.369 11.172 9.215 1.00 44.00 360 ASP A O 1
ATOM 2923 N N . ILE A 1 361 ? 38.165 9.371 8.161 1.00 39.56 361 ILE A N 1
ATOM 29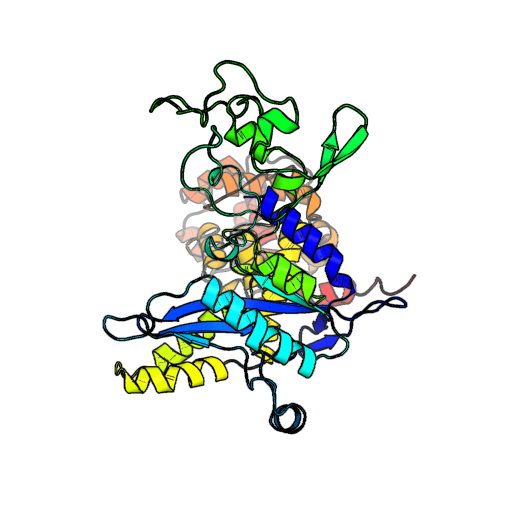24 C CA . ILE A 1 361 ? 36.841 8.837 7.756 1.00 39.56 361 ILE A CA 1
ATOM 2925 C C . ILE A 1 361 ? 35.848 8.736 8.928 1.00 39.56 361 ILE A C 1
ATOM 2927 O O . ILE A 1 361 ? 34.660 9.019 8.758 1.00 39.56 361 ILE A O 1
ATOM 2931 N N . ASN A 1 362 ? 36.326 8.433 10.137 1.00 38.00 362 ASN A N 1
ATOM 2932 C CA . ASN A 1 362 ? 35.483 8.331 11.332 1.00 38.00 362 ASN A CA 1
ATOM 2933 C C . ASN A 1 362 ? 34.883 9.675 11.797 1.00 38.00 362 ASN A C 1
ATOM 2935 O O . ASN A 1 362 ? 33.922 9.671 12.560 1.00 38.00 362 ASN A O 1
ATOM 2939 N N . GLN A 1 363 ? 35.407 10.820 11.339 1.00 41.38 363 GLN A N 1
ATOM 2940 C CA . GLN A 1 363 ? 34.877 12.154 11.664 1.00 41.38 363 GLN A CA 1
ATOM 2941 C C . GLN A 1 363 ? 33.951 12.731 10.581 1.00 41.38 363 GLN A C 1
ATOM 2943 O O . GLN A 1 363 ? 33.325 13.771 10.786 1.00 41.38 363 GLN A O 1
ATOM 2948 N N . LEU A 1 364 ? 33.853 12.086 9.415 1.00 40.75 364 LEU A N 1
ATOM 2949 C CA . LEU A 1 364 ? 33.141 12.633 8.256 1.00 40.75 364 LEU A CA 1
ATOM 2950 C C . LEU A 1 364 ? 31.609 12.537 8.369 1.00 40.75 364 LEU A C 1
ATOM 2952 O O . LEU A 1 364 ? 30.912 13.343 7.747 1.00 40.75 364 LEU A O 1
ATOM 2956 N N . PHE A 1 365 ? 31.072 11.627 9.192 1.00 44.34 365 PHE A N 1
ATOM 2957 C CA . PHE A 1 365 ? 29.634 11.342 9.243 1.00 44.34 365 PHE A CA 1
ATOM 2958 C C . PHE A 1 365 ? 29.063 11.355 10.664 1.00 44.34 365 PHE A C 1
ATOM 2960 O O . PHE A 1 365 ? 29.508 10.636 11.553 1.00 44.34 365 PHE A O 1
ATOM 2967 N N . LEU A 1 366 ? 28.018 12.161 10.864 1.00 42.09 366 LEU A N 1
ATOM 2968 C CA . LEU A 1 366 ? 27.252 12.209 12.108 1.00 42.09 366 LEU A CA 1
ATOM 2969 C C . LEU A 1 366 ? 26.159 11.142 12.131 1.00 42.09 366 LEU A C 1
ATOM 2971 O O . LEU A 1 366 ? 25.470 10.911 11.137 1.00 42.09 366 LEU A O 1
ATOM 2975 N N . TYR A 1 367 ? 25.930 10.573 13.312 1.00 39.50 367 TYR A N 1
ATOM 2976 C CA . TYR A 1 367 ? 24.817 9.667 13.577 1.00 39.50 367 TYR A CA 1
ATOM 2977 C C . TYR A 1 367 ? 23.458 10.387 13.366 1.00 39.50 367 TYR A C 1
ATOM 2979 O O . TYR A 1 367 ? 23.268 11.474 13.931 1.00 39.50 367 TYR A O 1
ATOM 2987 N N . PRO A 1 368 ? 22.489 9.806 12.620 1.00 39.25 368 PRO A N 1
ATOM 2988 C CA . PRO A 1 368 ? 21.232 10.461 12.218 1.00 39.25 368 PRO A CA 1
ATOM 2989 C C . PRO A 1 368 ? 20.463 11.152 13.356 1.00 39.25 368 PRO A C 1
ATOM 2991 O O . PRO A 1 368 ? 19.906 12.231 13.177 1.00 39.25 368 PRO A O 1
ATOM 2994 N N . LYS A 1 369 ? 20.508 10.596 14.572 1.00 38.03 369 LYS A N 1
ATOM 2995 C CA . LYS A 1 369 ? 19.836 11.125 15.774 1.00 38.03 369 LYS A CA 1
ATOM 2996 C C . LYS A 1 369 ? 20.249 12.556 16.167 1.00 38.03 369 LYS A C 1
ATOM 2998 O O . LYS A 1 369 ? 19.428 13.290 16.710 1.00 38.03 369 LYS A O 1
ATOM 3003 N N . TYR A 1 370 ? 21.490 12.980 15.895 1.00 40.88 370 TYR A N 1
ATOM 3004 C CA . TYR A 1 370 ? 21.955 14.343 16.214 1.00 40.88 370 TYR A CA 1
ATOM 3005 C C . TYR A 1 370 ? 21.412 15.401 15.248 1.00 40.88 370 TYR A C 1
ATOM 3007 O O . TYR A 1 370 ? 21.295 16.569 15.617 1.00 40.88 370 TYR A O 1
ATOM 3015 N N . TRP A 1 371 ? 21.063 14.993 14.027 1.00 41.28 371 TRP A N 1
ATOM 3016 C CA . TRP A 1 371 ? 20.461 15.854 13.014 1.00 41.28 371 TRP A CA 1
ATOM 3017 C C . TRP A 1 371 ? 19.017 16.221 13.403 1.00 41.28 371 TRP A C 1
ATOM 3019 O O . TRP A 1 371 ? 18.642 17.393 13.388 1.00 41.28 371 TRP A O 1
ATOM 3029 N N . PHE A 1 372 ? 18.248 15.246 13.899 1.00 40.03 372 PHE A N 1
ATOM 3030 C CA . PHE A 1 372 ? 16.850 15.425 14.319 1.00 40.03 372 PHE A CA 1
ATOM 3031 C C . PHE A 1 372 ? 16.642 16.381 15.493 1.00 40.03 372 PHE A C 1
ATOM 3033 O O . PHE A 1 372 ? 15.642 17.092 15.534 1.00 40.03 372 PHE A O 1
ATOM 3040 N N . ASN A 1 373 ? 17.586 16.443 16.433 1.00 43.94 373 ASN A N 1
ATOM 3041 C CA . ASN A 1 373 ? 17.464 17.330 17.593 1.00 43.94 373 ASN A CA 1
ATOM 3042 C C . ASN A 1 373 ? 17.689 18.812 17.254 1.00 43.94 373 ASN A C 1
ATOM 3044 O O . ASN A 1 373 ? 17.271 19.676 18.022 1.00 43.94 373 ASN A O 1
ATOM 3048 N N . LYS A 1 374 ? 18.369 19.117 16.140 1.00 38.59 374 LYS A N 1
ATOM 3049 C CA . LYS A 1 374 ? 18.778 20.488 15.792 1.00 38.59 374 LYS A CA 1
ATOM 3050 C C . LYS A 1 374 ? 17.996 21.079 14.618 1.00 38.59 374 LYS A C 1
ATOM 3052 O O . LYS A 1 374 ? 17.872 22.297 14.533 1.00 38.59 374 LYS A O 1
ATOM 3057 N N . PHE A 1 375 ? 17.448 20.233 13.746 1.00 44.12 375 PHE A N 1
ATOM 3058 C CA . PHE A 1 375 ? 16.705 20.639 12.556 1.00 44.12 375 PHE A CA 1
ATOM 3059 C C . PHE A 1 375 ? 15.267 20.133 12.622 1.00 44.12 375 PHE A C 1
ATOM 3061 O O . PHE A 1 375 ? 14.962 19.021 12.201 1.00 44.12 375 PHE A O 1
ATOM 3068 N N . ASN A 1 376 ? 14.366 20.961 13.144 1.00 46.78 376 ASN A N 1
ATOM 3069 C CA . ASN A 1 376 ? 12.935 20.681 13.127 1.00 46.78 376 ASN A CA 1
ATOM 3070 C C . ASN A 1 376 ? 12.313 21.363 11.904 1.00 46.78 376 ASN A C 1
ATOM 3072 O O . ASN A 1 376 ? 11.986 22.547 11.967 1.00 46.78 376 ASN A O 1
ATOM 3076 N N . LEU A 1 377 ? 12.274 20.681 10.758 1.00 46.72 377 LEU A N 1
ATOM 3077 C CA . LEU A 1 377 ? 12.033 21.357 9.483 1.00 46.72 377 LEU A CA 1
ATOM 3078 C C . LEU A 1 377 ? 11.140 20.536 8.535 1.00 46.72 377 LEU A C 1
ATOM 3080 O O . LEU A 1 377 ? 11.620 19.776 7.695 1.00 46.72 377 LEU A O 1
ATOM 3084 N N . ASP A 1 378 ? 9.826 20.773 8.629 1.00 46.19 378 ASP A N 1
ATOM 3085 C CA . ASP A 1 378 ? 8.851 20.555 7.547 1.00 46.19 378 ASP A CA 1
ATOM 3086 C C . ASP A 1 378 ? 9.106 21.594 6.429 1.00 46.19 378 ASP A C 1
ATOM 3088 O O . ASP A 1 378 ? 8.383 22.576 6.276 1.00 46.19 378 ASP A O 1
ATOM 3092 N N . LEU A 1 379 ? 10.194 21.434 5.667 1.00 46.88 379 LEU A N 1
ATOM 3093 C CA . LEU A 1 379 ? 10.553 22.374 4.598 1.00 46.88 379 LEU A CA 1
ATOM 3094 C C . LEU A 1 379 ? 9.989 21.939 3.243 1.00 46.88 379 LEU A C 1
ATOM 3096 O O . LEU A 1 379 ? 10.509 21.044 2.570 1.00 46.88 379 LEU A O 1
ATOM 3100 N N . GLU A 1 380 ? 8.947 22.643 2.801 1.00 39.00 380 GLU A N 1
ATOM 3101 C CA . GLU A 1 380 ? 8.385 22.533 1.451 1.00 39.00 380 GLU A CA 1
ATOM 3102 C C . GLU A 1 380 ? 9.337 23.085 0.367 1.00 39.00 380 GLU A C 1
ATOM 3104 O O . GLU A 1 380 ? 9.239 22.701 -0.802 1.00 39.00 380 GLU A O 1
ATOM 3109 N N . SER A 1 381 ? 10.343 23.892 0.725 1.00 42.50 381 SER A N 1
ATOM 3110 C CA . SER A 1 381 ? 11.420 24.358 -0.160 1.00 42.50 381 SER A CA 1
ATOM 3111 C C . SER A 1 381 ? 12.748 24.519 0.588 1.00 42.50 381 SER A C 1
ATOM 3113 O O . SER A 1 381 ? 12.788 24.985 1.722 1.00 42.50 381 SER A O 1
ATOM 3115 N N . ILE A 1 382 ? 13.849 24.106 -0.051 1.00 44.78 382 ILE A N 1
ATOM 3116 C CA . ILE A 1 382 ? 15.201 24.424 0.415 1.00 44.78 382 ILE A CA 1
ATOM 3117 C C . ILE A 1 382 ? 15.393 25.916 0.127 1.00 44.78 382 ILE A C 1
ATOM 3119 O O . ILE A 1 382 ? 15.452 26.312 -1.035 1.00 44.78 382 ILE A O 1
ATOM 3123 N N . ASN A 1 383 ? 15.397 26.742 1.170 1.00 51.75 383 ASN A N 1
ATOM 3124 C CA . ASN A 1 383 ? 15.669 28.175 1.073 1.00 51.75 383 ASN A CA 1
ATOM 3125 C C . ASN A 1 383 ? 17.022 28.500 1.728 1.00 51.75 383 ASN A C 1
ATOM 3127 O O . ASN A 1 383 ? 17.577 27.680 2.460 1.00 51.75 383 ASN A O 1
ATOM 3131 N N . PHE A 1 384 ? 17.561 29.690 1.460 1.00 55.47 384 PHE A N 1
ATOM 3132 C CA . PHE A 1 384 ? 18.898 30.088 1.919 1.00 55.47 384 PHE A CA 1
ATOM 3133 C C . PHE A 1 384 ? 19.068 29.992 3.442 1.00 55.47 384 PHE A C 1
ATOM 3135 O O . PHE A 1 384 ? 20.052 29.428 3.902 1.00 55.47 384 PHE A O 1
ATOM 3142 N N . VAL A 1 385 ? 18.051 30.382 4.214 1.00 57.75 385 VAL A N 1
ATOM 3143 C CA . VAL A 1 385 ? 18.044 30.278 5.686 1.00 57.75 385 VAL A CA 1
ATOM 3144 C C . VAL A 1 385 ? 18.218 28.827 6.159 1.00 57.75 385 VAL A C 1
ATOM 3146 O O . VAL A 1 385 ? 18.920 28.537 7.131 1.00 57.75 385 VAL A O 1
ATOM 3149 N N . SER A 1 386 ? 17.611 27.878 5.446 1.00 54.16 386 SER A N 1
ATOM 3150 C CA . SER A 1 386 ? 17.747 26.450 5.750 1.00 54.16 386 SER A CA 1
ATOM 3151 C C . SER A 1 386 ? 19.182 25.976 5.533 1.00 54.16 386 SER A C 1
ATOM 3153 O O . SER A 1 386 ? 19.731 25.247 6.356 1.00 54.16 386 SER A O 1
ATOM 3155 N N . LEU A 1 387 ? 19.811 26.438 4.456 1.00 54.25 387 LEU A N 1
ATOM 3156 C CA . LEU A 1 387 ? 21.166 26.057 4.072 1.00 54.25 387 LEU A CA 1
ATOM 3157 C C . LEU A 1 387 ? 22.237 26.713 4.952 1.00 54.25 387 LEU A C 1
ATOM 3159 O O . LEU A 1 387 ? 23.223 26.074 5.308 1.00 54.25 387 LEU A O 1
ATOM 3163 N N . GLU A 1 388 ? 22.004 27.945 5.396 1.00 62.44 388 GLU A N 1
ATOM 3164 C CA . GLU A 1 388 ? 22.816 28.629 6.409 1.00 62.44 388 GLU A CA 1
ATOM 3165 C C . GLU A 1 388 ? 22.845 27.851 7.732 1.00 62.44 388 GLU A C 1
ATOM 3167 O O . GLU A 1 388 ? 23.899 27.679 8.362 1.00 62.44 388 GLU A O 1
ATOM 3172 N N . THR A 1 389 ? 21.687 27.317 8.129 1.00 59.91 389 THR A N 1
ATOM 3173 C CA . THR A 1 389 ? 21.571 26.473 9.323 1.00 59.91 389 THR A CA 1
ATOM 3174 C C . THR A 1 389 ? 22.337 25.157 9.127 1.00 59.91 389 THR A C 1
ATOM 3176 O O . THR A 1 389 ? 22.983 24.671 10.058 1.00 59.91 389 THR A O 1
ATOM 3179 N N . TRP A 1 390 ? 22.322 24.597 7.910 1.00 59.72 390 TRP A N 1
ATOM 3180 C CA . TRP A 1 390 ? 23.061 23.377 7.566 1.00 59.72 390 TRP A CA 1
ATOM 3181 C C . TRP A 1 390 ? 24.571 23.589 7.624 1.00 59.72 390 TRP A C 1
ATOM 3183 O O . TRP A 1 390 ? 25.261 22.832 8.304 1.00 59.72 390 TRP A O 1
ATOM 3193 N N . PHE A 1 391 ? 25.093 24.630 6.978 1.00 64.31 391 PHE A N 1
ATOM 3194 C CA . PHE A 1 391 ? 26.527 24.914 6.986 1.00 64.31 391 PHE A CA 1
ATOM 3195 C C . PHE A 1 391 ? 27.062 25.156 8.391 1.00 64.31 391 PHE A C 1
ATOM 3197 O O . PHE A 1 391 ? 28.085 24.587 8.769 1.00 64.31 391 PHE A O 1
ATOM 3204 N N . SER A 1 392 ? 26.333 25.926 9.199 1.00 66.88 392 SER A N 1
ATOM 3205 C CA . SER A 1 392 ? 26.731 26.198 10.581 1.00 66.88 392 SER A CA 1
ATOM 3206 C C . SER A 1 392 ? 26.784 24.934 11.439 1.00 66.88 392 SER A C 1
ATOM 3208 O O . SER A 1 392 ? 27.621 24.817 12.334 1.00 66.88 392 SER A O 1
ATOM 3210 N N . TYR A 1 393 ? 25.895 23.977 11.173 1.00 61.16 393 TYR A N 1
ATOM 3211 C CA . TYR A 1 393 ? 25.897 22.687 11.846 1.00 61.16 393 TYR A CA 1
ATOM 3212 C C . TYR A 1 393 ? 27.029 21.780 11.394 1.00 61.16 393 TYR A C 1
ATOM 3214 O O . TYR A 1 393 ? 27.722 21.250 12.254 1.00 61.16 393 TYR A O 1
ATOM 3222 N N . TYR A 1 394 ? 27.213 21.591 10.087 1.00 60.94 394 TYR A N 1
ATOM 3223 C CA . TYR A 1 394 ? 28.250 20.699 9.576 1.00 60.94 394 TYR A CA 1
ATOM 3224 C C . TYR A 1 394 ? 29.642 21.206 9.942 1.00 60.94 394 TYR A C 1
ATOM 3226 O O . TYR A 1 394 ? 30.469 20.422 10.396 1.00 60.94 394 TYR A O 1
ATOM 3234 N N . TYR A 1 395 ? 29.863 22.522 9.883 1.00 67.56 395 TYR A N 1
ATOM 3235 C CA . TYR A 1 395 ? 31.089 23.125 10.397 1.00 67.56 395 TYR A CA 1
ATOM 3236 C C . TYR A 1 395 ? 31.310 22.788 11.880 1.00 67.56 395 TYR A C 1
ATOM 3238 O O . TYR A 1 395 ? 32.373 22.293 12.246 1.00 67.56 395 TYR A O 1
ATOM 3246 N N . GLN A 1 396 ? 30.290 22.969 12.729 1.00 63.03 396 GLN A N 1
ATOM 3247 C CA . GLN A 1 396 ? 30.357 22.605 14.154 1.00 63.03 396 GLN A CA 1
ATOM 3248 C C . GLN A 1 396 ? 30.579 21.120 14.395 1.00 63.03 396 GLN A C 1
ATOM 3250 O O . GLN A 1 396 ? 31.239 20.752 15.357 1.00 63.03 396 GLN A O 1
ATOM 3255 N N . ALA A 1 397 ? 30.002 20.271 13.562 1.00 54.41 397 ALA A N 1
ATOM 3256 C CA . ALA A 1 397 ? 30.113 18.835 13.704 1.00 54.41 397 ALA A CA 1
ATOM 3257 C C . ALA A 1 397 ? 31.499 18.314 13.331 1.00 54.41 397 ALA A C 1
ATOM 3259 O O . ALA A 1 397 ? 32.027 17.452 14.021 1.00 54.41 397 ALA A O 1
ATOM 3260 N N . TRP A 1 398 ? 32.079 18.840 12.254 1.00 59.44 398 TRP A N 1
ATOM 3261 C CA . TRP A 1 398 ? 33.381 18.408 11.755 1.00 59.44 398 TRP A CA 1
ATOM 3262 C C . TRP A 1 398 ? 34.549 19.032 12.511 1.00 59.44 398 TRP A C 1
ATOM 3264 O O . TRP A 1 398 ? 35.605 18.421 12.603 1.00 59.44 398 TRP A O 1
ATOM 3274 N N . THR A 1 399 ? 34.383 20.246 13.036 1.00 65.81 399 THR A N 1
ATOM 3275 C CA . THR A 1 399 ? 35.470 20.964 13.720 1.00 65.81 399 THR A CA 1
ATOM 3276 C C . THR A 1 399 ? 35.318 20.982 15.236 1.00 65.81 399 THR A C 1
ATOM 3278 O O . THR A 1 399 ? 36.258 21.341 15.931 1.00 65.81 399 THR A O 1
ATOM 3281 N N . TYR A 1 400 ? 34.139 20.638 15.766 1.00 66.00 400 TYR A N 1
ATOM 3282 C CA . TYR A 1 400 ? 33.744 20.861 17.164 1.00 66.00 400 TYR A CA 1
ATOM 3283 C C . TYR A 1 400 ? 33.717 22.345 17.594 1.00 66.00 400 TYR A C 1
ATOM 3285 O O . TYR A 1 400 ? 33.407 22.647 18.749 1.00 66.00 400 TYR A O 1
ATOM 3293 N N . TYR A 1 401 ? 33.951 23.291 16.674 1.00 75.56 401 TYR A N 1
ATOM 3294 C CA . TYR A 1 401 ? 33.955 24.734 16.926 1.00 75.56 401 TYR A CA 1
ATOM 3295 C C . TYR A 1 401 ? 32.726 25.429 16.335 1.00 75.56 401 TYR A C 1
ATOM 3297 O O . TYR A 1 401 ? 32.200 25.057 15.288 1.00 75.56 401 TYR A O 1
ATOM 3305 N N . LYS A 1 402 ? 32.253 26.499 16.986 1.00 79.12 402 LYS A N 1
ATOM 3306 C CA . LYS A 1 402 ? 31.188 27.339 16.415 1.00 79.12 402 LYS A CA 1
ATOM 3307 C C . LYS A 1 402 ? 31.761 28.217 15.296 1.00 79.12 402 LYS A C 1
ATOM 3309 O O . LYS A 1 402 ? 32.801 28.827 15.527 1.00 79.12 402 LYS A O 1
ATOM 3314 N N . PRO A 1 403 ? 31.088 28.337 14.134 1.00 82.12 403 PRO A N 1
ATOM 3315 C CA . PRO A 1 403 ? 31.532 29.249 13.096 1.00 82.12 403 PRO A CA 1
ATOM 3316 C C . PRO A 1 403 ? 31.412 30.687 13.593 1.00 82.12 403 PRO A C 1
ATOM 3318 O O . PRO A 1 403 ? 30.447 31.049 14.272 1.00 82.12 403 PRO A O 1
ATOM 3321 N N . THR A 1 404 ? 32.387 31.506 13.234 1.00 83.38 404 THR A N 1
ATOM 3322 C CA . THR A 1 404 ? 32.482 32.914 13.627 1.00 83.38 404 THR A CA 1
ATOM 3323 C C . THR A 1 404 ? 32.157 33.854 12.473 1.00 83.38 404 THR A C 1
ATOM 3325 O O . THR A 1 404 ? 31.614 34.936 12.692 1.00 83.38 404 THR A O 1
ATOM 3328 N N . LYS A 1 405 ? 32.472 33.453 11.236 1.00 81.88 405 LYS A N 1
ATOM 3329 C CA . LYS A 1 405 ? 32.323 34.274 10.025 1.00 81.88 405 LYS A CA 1
ATOM 3330 C C . LYS A 1 405 ? 31.723 33.509 8.842 1.00 81.88 405 LYS A C 1
ATOM 3332 O O . LYS A 1 405 ? 31.527 34.113 7.796 1.00 81.88 405 LYS A O 1
ATOM 3337 N N . LEU A 1 406 ? 31.392 32.227 8.990 1.00 78.94 406 LEU A N 1
ATOM 3338 C CA . LEU A 1 406 ? 30.887 31.351 7.929 1.00 78.94 406 LEU A CA 1
ATOM 3339 C C . LEU A 1 406 ? 29.722 31.972 7.156 1.00 78.94 406 LEU A C 1
ATOM 3341 O O . LEU A 1 406 ? 29.747 31.998 5.933 1.00 78.94 406 LEU A O 1
ATOM 3345 N N . LEU A 1 407 ? 28.742 32.534 7.865 1.00 73.69 407 LEU A N 1
ATOM 3346 C CA . LEU A 1 407 ? 27.537 33.098 7.253 1.00 73.69 407 LEU A CA 1
ATOM 3347 C C . LEU A 1 407 ? 27.803 34.413 6.506 1.00 73.69 407 LEU A C 1
ATOM 3349 O O . LEU A 1 407 ? 27.343 34.590 5.383 1.00 73.69 407 LEU A O 1
ATOM 3353 N N . SER A 1 408 ? 28.590 35.327 7.080 1.00 77.19 408 SER A N 1
ATOM 3354 C CA . SER A 1 408 ? 28.930 36.593 6.408 1.00 77.19 408 SER A CA 1
ATOM 3355 C C . SER A 1 408 ? 29.821 36.373 5.182 1.00 77.19 408 SER A C 1
ATOM 3357 O O . SER A 1 408 ? 29.728 37.080 4.177 1.00 77.19 408 SER A O 1
ATOM 3359 N N . LYS A 1 409 ? 30.667 35.348 5.251 1.00 80.19 409 LYS A N 1
ATOM 3360 C CA . LYS A 1 409 ? 31.499 34.871 4.153 1.00 80.19 409 LYS A CA 1
ATOM 3361 C C . LYS A 1 409 ? 30.688 34.159 3.073 1.00 80.19 409 LYS A C 1
ATOM 3363 O O . LYS A 1 409 ? 30.949 34.370 1.893 1.00 80.19 409 LYS A O 1
ATOM 3368 N N . PHE A 1 410 ? 29.664 33.409 3.465 1.00 73.31 410 PHE A N 1
ATOM 3369 C CA . PHE A 1 410 ? 28.709 32.794 2.550 1.00 73.31 410 PHE A CA 1
ATOM 3370 C C . PHE A 1 410 ? 27.873 33.835 1.783 1.00 73.31 410 PHE A C 1
ATOM 3372 O O . PHE A 1 410 ? 27.695 33.715 0.575 1.00 73.31 410 PHE A O 1
ATOM 3379 N N . GLU A 1 411 ? 27.449 34.924 2.427 1.00 76.00 411 GLU A N 1
ATOM 3380 C CA . GLU A 1 411 ? 26.812 36.040 1.709 1.00 76.00 411 GLU A CA 1
ATOM 3381 C C . GLU A 1 411 ? 27.770 36.719 0.715 1.00 76.00 411 GLU A C 1
ATOM 3383 O O . GLU A 1 411 ? 27.344 37.140 -0.357 1.00 76.00 411 GLU A O 1
ATOM 3388 N N . SER A 1 412 ? 29.074 36.773 1.016 1.00 77.94 412 SER A N 1
ATOM 3389 C CA . SER A 1 412 ? 30.077 37.298 0.072 1.00 77.94 412 SER A CA 1
ATOM 3390 C C . SER A 1 412 ? 30.231 36.397 -1.160 1.00 77.94 412 SER A C 1
ATOM 3392 O O . SER A 1 412 ? 30.369 36.910 -2.266 1.00 77.94 412 SER A O 1
ATOM 3394 N N . TYR A 1 413 ? 30.140 35.076 -0.979 1.00 73.38 413 TYR A N 1
ATOM 3395 C CA . TYR A 1 413 ? 30.072 34.099 -2.072 1.00 73.38 413 TYR A CA 1
ATOM 3396 C C . TYR A 1 413 ? 28.852 34.321 -2.966 1.00 73.38 413 TYR A C 1
ATOM 3398 O O . TYR A 1 413 ? 28.971 34.427 -4.182 1.00 73.38 413 TYR A O 1
ATOM 3406 N N . LYS A 1 414 ? 27.680 34.481 -2.353 1.00 68.94 414 LYS A N 1
ATOM 3407 C CA . LYS A 1 414 ? 26.400 34.651 -3.049 1.00 68.94 414 LYS A CA 1
ATOM 3408 C C . LYS A 1 414 ? 26.323 35.897 -3.929 1.00 68.94 414 LYS A C 1
ATOM 3410 O O . LYS A 1 414 ? 25.641 35.874 -4.947 1.00 68.94 414 LYS A O 1
ATOM 3415 N N . VAL A 1 415 ? 26.975 36.985 -3.529 1.00 75.25 415 VAL A N 1
ATOM 3416 C CA . VAL A 1 415 ? 27.033 38.218 -4.331 1.00 75.25 415 VAL A CA 1
ATOM 3417 C C . VAL A 1 415 ? 28.243 38.252 -5.272 1.00 75.25 415 VAL A C 1
ATOM 3419 O O . VAL A 1 415 ? 28.590 39.326 -5.757 1.00 75.25 415 VAL A O 1
ATOM 3422 N N . GLU A 1 416 ? 28.896 37.102 -5.494 1.00 72.56 416 GLU A N 1
ATOM 3423 C CA . GLU A 1 416 ? 30.074 36.935 -6.361 1.00 72.56 416 GLU A CA 1
ATOM 3424 C C . GLU A 1 416 ? 31.202 37.921 -6.015 1.00 72.56 416 GLU A C 1
ATOM 3426 O O . GLU A 1 416 ? 31.925 38.436 -6.869 1.00 72.56 416 GLU A O 1
ATOM 3431 N N . LYS A 1 417 ? 31.357 38.224 -4.721 1.00 78.38 417 LYS A N 1
ATOM 3432 C CA . LYS A 1 417 ? 32.416 39.112 -4.249 1.00 78.38 417 LYS A CA 1
ATOM 3433 C C . LYS A 1 417 ? 33.745 38.374 -4.297 1.00 78.38 417 LYS A C 1
ATOM 3435 O O . LYS A 1 417 ? 33.847 37.244 -3.834 1.00 78.38 417 LYS A O 1
ATOM 3440 N N . LEU A 1 418 ? 34.782 39.054 -4.774 1.00 70.81 418 LEU A N 1
ATOM 3441 C CA . LEU A 1 418 ? 36.148 38.538 -4.866 1.00 70.81 418 LEU A CA 1
ATOM 3442 C C . LEU A 1 418 ? 36.561 37.746 -3.595 1.00 70.81 418 LEU A C 1
ATOM 3444 O O . LEU A 1 418 ? 36.420 38.278 -2.480 1.00 70.81 418 LEU A O 1
ATOM 3448 N N . PRO A 1 419 ? 37.044 36.488 -3.712 1.00 70.31 419 PRO A N 1
ATOM 3449 C CA . PRO A 1 419 ? 37.491 35.765 -4.911 1.00 70.31 419 PRO A CA 1
ATOM 3450 C C . PRO A 1 419 ? 36.416 34.905 -5.614 1.00 70.31 419 PRO A C 1
ATOM 3452 O O . PRO A 1 419 ? 36.749 33.982 -6.359 1.00 70.31 419 PRO A O 1
ATOM 3455 N N . PHE A 1 420 ? 35.132 35.143 -5.338 1.00 75.38 420 PHE A N 1
ATOM 3456 C CA . PHE A 1 420 ? 34.029 34.286 -5.786 1.00 75.38 420 PHE A CA 1
ATOM 3457 C C . PHE A 1 420 ? 33.474 34.582 -7.175 1.00 75.38 420 PHE A C 1
ATOM 3459 O O . PHE A 1 420 ? 32.498 33.963 -7.588 1.00 75.38 420 PHE A O 1
ATOM 3466 N N . ASP A 1 421 ? 34.102 35.502 -7.899 1.00 76.62 421 ASP A N 1
ATOM 3467 C CA . ASP A 1 421 ? 33.744 35.793 -9.276 1.00 76.62 421 ASP A CA 1
ATOM 3468 C C . ASP A 1 421 ? 34.290 34.742 -10.257 1.00 76.62 421 ASP A C 1
ATOM 3470 O O . ASP A 1 421 ? 35.297 34.062 -10.021 1.00 76.62 421 ASP A O 1
ATOM 3474 N N . ASN A 1 422 ? 33.619 34.641 -11.403 1.00 69.69 422 ASN A N 1
ATOM 3475 C CA . ASN A 1 422 ? 33.909 33.626 -12.414 1.00 69.69 422 ASN A CA 1
ATOM 3476 C C . ASN A 1 422 ? 35.305 33.751 -13.028 1.00 69.69 422 ASN A C 1
ATOM 3478 O O . ASN A 1 422 ? 35.929 32.734 -13.319 1.00 69.69 422 ASN A O 1
ATOM 3482 N N . ASN A 1 423 ? 35.828 34.971 -13.180 1.00 76.44 423 ASN A N 1
ATOM 3483 C CA . ASN A 1 423 ? 37.131 35.180 -13.814 1.00 76.44 423 ASN A CA 1
ATOM 3484 C C . ASN A 1 423 ? 38.268 34.603 -12.964 1.00 76.44 423 ASN A C 1
ATOM 3486 O O . ASN A 1 423 ? 39.298 34.187 -13.495 1.00 76.44 423 ASN A O 1
ATOM 3490 N N . ILE A 1 424 ? 38.111 34.595 -11.640 1.00 78.44 424 ILE A N 1
ATOM 3491 C CA . ILE A 1 424 ? 39.073 33.964 -10.737 1.00 78.44 424 ILE A CA 1
ATOM 3492 C C . ILE A 1 424 ? 38.927 32.450 -10.775 1.00 78.44 424 ILE A C 1
ATOM 3494 O O . ILE A 1 424 ? 39.939 31.764 -10.864 1.00 78.44 424 ILE A O 1
ATOM 3498 N N . TYR A 1 425 ? 37.701 31.924 -10.764 1.00 72.56 425 TYR A N 1
ATOM 3499 C CA . TYR A 1 425 ? 37.475 30.480 -10.852 1.00 72.56 425 TYR A CA 1
ATOM 3500 C C . TYR A 1 425 ? 38.070 29.865 -12.133 1.00 72.56 425 TYR A C 1
ATOM 3502 O O . TYR A 1 425 ? 38.777 28.860 -12.059 1.00 72.56 425 TYR A O 1
ATOM 3510 N N . GLU A 1 426 ? 37.872 30.499 -13.293 1.00 74.62 426 GLU A N 1
ATOM 3511 C CA . GLU A 1 426 ? 38.381 30.014 -14.587 1.00 74.62 426 GLU A CA 1
ATOM 3512 C C . GLU A 1 426 ? 39.914 29.870 -14.627 1.00 74.62 426 GLU A C 1
ATOM 3514 O O . GLU A 1 426 ? 40.445 28.991 -15.312 1.00 74.62 426 GLU A O 1
ATOM 3519 N N . GLN A 1 427 ? 40.652 30.657 -13.833 1.00 80.25 427 GLN A N 1
ATOM 3520 C CA . GLN A 1 427 ? 42.115 30.551 -13.734 1.00 80.25 427 GLN A CA 1
ATOM 3521 C C . GLN A 1 427 ? 42.579 29.216 -13.134 1.00 80.25 427 GLN A C 1
ATOM 3523 O O . GLN A 1 427 ? 43.710 28.790 -13.382 1.00 80.25 427 GLN A O 1
ATOM 3528 N N . PHE A 1 428 ? 41.706 28.521 -12.400 1.00 72.31 428 PHE A N 1
ATOM 3529 C CA . PHE A 1 428 ? 41.983 27.203 -11.829 1.00 72.31 428 PHE A CA 1
ATOM 3530 C C . PHE A 1 428 ? 41.666 26.051 -12.789 1.00 72.31 428 PHE A C 1
ATOM 3532 O O . PHE A 1 428 ? 41.829 24.896 -12.397 1.00 72.31 428 PHE A O 1
ATOM 3539 N N . LYS A 1 429 ? 41.267 26.330 -14.043 1.00 70.88 429 LYS A N 1
ATOM 3540 C CA . LYS A 1 429 ? 40.997 25.318 -15.085 1.00 70.88 429 LYS A CA 1
ATOM 3541 C C . LYS A 1 429 ? 40.069 24.202 -14.586 1.00 70.88 429 LYS A C 1
ATOM 3543 O O . LYS A 1 429 ? 40.415 23.026 -14.659 1.00 70.88 429 LYS A O 1
ATOM 3548 N N . ASP A 1 430 ? 38.941 24.591 -13.994 1.00 57.91 430 ASP A N 1
ATOM 3549 C CA . ASP A 1 430 ? 37.930 23.698 -13.408 1.00 57.91 430 ASP A CA 1
ATOM 3550 C C . ASP A 1 430 ? 38.400 22.851 -12.202 1.00 57.91 430 ASP A C 1
ATOM 3552 O O . ASP A 1 430 ? 37.647 22.022 -11.681 1.00 57.91 430 ASP A O 1
ATOM 3556 N N . ASN A 1 431 ? 39.608 23.083 -11.669 1.00 66.31 431 ASN A N 1
ATOM 3557 C CA . ASN A 1 431 ? 40.076 22.436 -10.443 1.00 66.31 431 ASN A CA 1
ATOM 3558 C C . ASN A 1 431 ? 39.426 23.071 -9.203 1.00 66.31 431 ASN A C 1
ATOM 3560 O O . ASN A 1 431 ? 39.965 23.977 -8.562 1.00 66.31 431 ASN A O 1
ATOM 3564 N N . ILE A 1 432 ? 38.245 22.557 -8.859 1.00 65.44 432 ILE A N 1
ATOM 3565 C CA . ILE A 1 432 ? 37.406 23.084 -7.781 1.00 65.44 432 ILE A CA 1
ATOM 3566 C C . ILE A 1 432 ? 38.067 23.039 -6.401 1.00 65.44 432 ILE A C 1
ATOM 3568 O O . ILE A 1 432 ? 37.883 23.959 -5.609 1.00 65.44 432 ILE A O 1
ATOM 3572 N N . LEU A 1 433 ? 38.859 22.006 -6.107 1.00 63.94 433 LEU A N 1
ATOM 3573 C CA . LEU A 1 433 ? 39.538 21.899 -4.817 1.00 63.94 433 LEU A CA 1
ATOM 3574 C C . LEU A 1 433 ? 40.680 22.912 -4.723 1.00 63.94 433 LEU A C 1
ATOM 3576 O O . LEU A 1 433 ? 40.785 23.602 -3.717 1.00 63.94 433 LEU A O 1
ATOM 3580 N N . ALA A 1 434 ? 41.485 23.071 -5.780 1.00 69.81 434 ALA A N 1
ATOM 3581 C CA . ALA A 1 434 ? 42.536 24.091 -5.819 1.00 69.81 434 ALA A CA 1
ATOM 3582 C C . ALA A 1 434 ? 41.965 25.510 -5.666 1.00 69.81 434 ALA A C 1
ATOM 3584 O O . ALA A 1 434 ? 42.543 26.337 -4.961 1.00 69.81 434 ALA A O 1
ATOM 3585 N N . TYR A 1 435 ? 40.805 25.765 -6.272 1.00 77.81 435 TYR A N 1
ATOM 3586 C CA . TYR A 1 435 ? 40.075 27.015 -6.111 1.00 77.81 435 TYR A CA 1
ATOM 3587 C C . TYR A 1 435 ? 39.617 27.253 -4.663 1.00 77.81 435 TYR A C 1
ATOM 3589 O O . TYR A 1 435 ? 39.842 28.330 -4.107 1.00 77.81 435 TYR A O 1
ATOM 3597 N N . TRP A 1 436 ? 39.005 26.254 -4.019 1.00 76.44 436 TRP A N 1
ATOM 3598 C CA . TRP A 1 436 ? 38.583 26.398 -2.625 1.00 76.44 436 TRP A CA 1
ATOM 3599 C C . TRP A 1 436 ? 39.785 26.545 -1.692 1.00 76.44 436 TRP A C 1
ATOM 3601 O O . TRP A 1 436 ? 39.792 27.476 -0.892 1.00 76.44 436 TRP A O 1
ATOM 3611 N N . TYR A 1 437 ? 40.859 25.775 -1.879 1.00 78.38 437 TYR A N 1
ATOM 3612 C CA . TYR A 1 437 ? 42.105 25.966 -1.133 1.00 78.38 437 TYR A CA 1
ATOM 3613 C C . TYR A 1 437 ? 42.697 27.369 -1.310 1.00 78.38 437 TYR A C 1
ATOM 3615 O O . TYR A 1 437 ? 43.192 27.940 -0.341 1.00 78.38 437 TYR A O 1
ATOM 3623 N N . PHE A 1 438 ? 42.605 27.975 -2.495 1.00 81.38 438 PHE A N 1
ATOM 3624 C CA . PHE A 1 438 ? 42.981 29.379 -2.693 1.00 81.38 438 PHE A CA 1
ATOM 3625 C C . PHE A 1 438 ? 42.112 30.334 -1.856 1.00 81.38 438 PHE A C 1
ATOM 3627 O O . PHE A 1 438 ? 42.625 31.259 -1.217 1.00 81.38 438 PHE A O 1
ATOM 3634 N N . CYS A 1 439 ? 40.805 30.069 -1.784 1.00 80.38 439 CYS A N 1
ATOM 3635 C CA . CYS A 1 439 ? 39.870 30.847 -0.975 1.00 80.38 439 CYS A CA 1
ATOM 3636 C C . CYS A 1 439 ? 40.127 30.726 0.540 1.00 80.38 439 CYS A C 1
ATOM 3638 O O . CYS A 1 439 ? 39.718 31.627 1.275 1.00 80.38 439 CYS A O 1
ATOM 3640 N N . SER A 1 440 ? 40.820 29.681 1.021 1.00 78.88 440 SER A N 1
ATOM 3641 C CA . SER A 1 440 ? 41.080 29.430 2.458 1.00 78.88 440 SER A CA 1
ATOM 3642 C C . SER A 1 440 ? 41.650 30.648 3.196 1.00 78.88 440 SER A C 1
ATOM 3644 O O . SER A 1 440 ? 41.179 30.993 4.279 1.00 78.88 440 SER A O 1
ATOM 3646 N N . THR A 1 441 ? 42.577 31.371 2.562 1.00 72.94 441 THR A N 1
ATOM 3647 C CA . THR A 1 441 ? 43.285 32.534 3.129 1.00 72.94 441 THR A CA 1
ATOM 3648 C C . THR A 1 441 ? 42.350 33.619 3.662 1.00 72.94 441 THR A C 1
ATOM 3650 O O . THR A 1 441 ? 42.633 34.257 4.674 1.00 72.94 441 THR A O 1
ATOM 3653 N N . MET A 1 442 ? 41.207 33.808 3.002 1.00 72.94 442 MET A N 1
ATOM 3654 C CA . MET A 1 442 ? 40.206 34.809 3.360 1.00 72.94 442 MET A CA 1
ATOM 3655 C C . MET A 1 442 ? 38.877 34.178 3.766 1.00 72.94 442 MET A C 1
ATOM 3657 O O . MET A 1 442 ? 38.035 34.870 4.339 1.00 72.94 442 MET A O 1
ATOM 3661 N N . TYR A 1 443 ? 38.684 32.875 3.537 1.00 81.44 443 TYR A N 1
ATOM 3662 C CA . TYR A 1 443 ? 37.410 32.169 3.665 1.00 81.44 443 TYR A CA 1
ATOM 3663 C C . TYR A 1 443 ? 37.478 30.793 4.339 1.00 81.44 443 TYR A C 1
ATOM 3665 O O . TYR A 1 443 ? 36.560 30.009 4.163 1.00 81.44 443 TYR A O 1
ATOM 3673 N N . GLU A 1 444 ? 38.472 30.564 5.199 1.00 82.38 444 GLU A N 1
ATOM 3674 C CA . GLU A 1 444 ? 38.738 29.325 5.960 1.00 82.38 444 GLU A CA 1
ATOM 3675 C C . GLU A 1 444 ? 37.502 28.512 6.395 1.00 82.38 444 GLU A C 1
ATOM 3677 O O . GLU A 1 444 ? 37.381 27.355 6.022 1.00 82.38 444 GLU A O 1
ATOM 3682 N N . GLU A 1 445 ? 36.533 29.094 7.117 1.00 83.62 445 GLU A N 1
ATOM 3683 C CA . GLU A 1 445 ? 35.360 28.320 7.572 1.00 83.62 445 GLU A CA 1
ATOM 3684 C C . GLU A 1 445 ? 34.480 27.822 6.410 1.00 83.62 445 GLU A C 1
ATOM 3686 O O . GLU A 1 445 ? 33.951 26.712 6.449 1.00 83.62 445 GLU A O 1
ATOM 3691 N N . LEU A 1 446 ? 34.305 28.658 5.381 1.00 78.19 446 LEU A N 1
ATOM 3692 C CA . LEU A 1 446 ? 33.490 28.341 4.207 1.00 78.19 446 LEU A CA 1
ATOM 3693 C C . LEU A 1 446 ? 34.231 27.390 3.267 1.00 78.19 446 LEU A C 1
ATOM 3695 O O . LEU A 1 446 ? 33.628 26.457 2.745 1.00 78.19 446 LEU A O 1
ATOM 3699 N N . GLU A 1 447 ? 35.533 27.606 3.104 1.00 83.06 447 GLU A N 1
ATOM 3700 C CA . GLU A 1 447 ? 36.435 26.708 2.396 1.00 83.06 447 GLU A CA 1
ATOM 3701 C C . GLU A 1 447 ? 36.414 25.319 3.021 1.00 83.06 447 GLU A C 1
ATOM 3703 O O . GLU A 1 447 ? 36.129 24.359 2.318 1.00 83.06 447 GLU A O 1
ATOM 3708 N N . PHE A 1 448 ? 36.593 25.207 4.337 1.00 74.94 448 PHE A N 1
ATOM 3709 C CA . PHE A 1 448 ? 36.596 23.927 5.035 1.00 74.94 448 PHE A CA 1
ATOM 3710 C C . PHE A 1 448 ? 35.316 23.124 4.760 1.00 74.94 448 PHE A C 1
ATOM 3712 O O . PHE A 1 448 ? 35.363 21.931 4.454 1.00 74.94 448 PHE A O 1
ATOM 3719 N N . VAL A 1 449 ? 34.155 23.786 4.821 1.00 69.31 449 VAL A N 1
ATOM 3720 C CA . VAL A 1 449 ? 32.863 23.154 4.524 1.00 69.31 449 VAL A CA 1
ATOM 3721 C C . VAL A 1 449 ? 32.763 22.752 3.054 1.00 69.31 449 VAL A C 1
ATOM 3723 O O . VAL A 1 449 ? 32.372 21.621 2.759 1.00 69.31 449 VAL A O 1
ATOM 3726 N N . ALA A 1 450 ? 33.124 23.648 2.135 1.00 68.19 450 ALA A N 1
ATOM 3727 C CA . ALA A 1 450 ? 33.075 23.394 0.701 1.00 68.19 450 ALA A CA 1
ATOM 3728 C C . ALA A 1 450 ? 33.998 22.232 0.306 1.00 68.19 450 ALA A C 1
ATOM 3730 O O . ALA A 1 450 ? 33.551 21.270 -0.316 1.00 68.19 450 ALA A O 1
ATOM 3731 N N . THR A 1 451 ? 35.254 22.256 0.747 1.00 67.44 451 THR A N 1
ATOM 3732 C CA . THR A 1 451 ? 36.261 21.223 0.494 1.00 67.44 451 THR A CA 1
ATOM 3733 C C . THR A 1 451 ? 35.824 19.866 1.050 1.00 67.44 451 THR A C 1
ATOM 3735 O O . THR A 1 451 ? 35.971 18.856 0.358 1.00 67.44 451 THR A O 1
ATOM 3738 N N . LYS A 1 452 ? 35.206 19.800 2.242 1.00 64.19 452 LYS A N 1
ATOM 3739 C CA . LYS A 1 452 ? 34.649 18.545 2.791 1.00 64.19 452 LYS A CA 1
ATOM 3740 C C . LYS A 1 452 ? 33.488 18.003 1.950 1.00 64.19 452 LYS A C 1
ATOM 3742 O O . LYS A 1 452 ? 33.471 16.811 1.650 1.00 64.19 452 LYS A O 1
ATOM 3747 N N . ILE A 1 453 ? 32.562 18.856 1.508 1.00 59.47 453 ILE A N 1
ATOM 3748 C CA . ILE A 1 453 ? 31.443 18.459 0.633 1.00 59.47 453 ILE A CA 1
ATOM 3749 C C . ILE A 1 453 ? 31.952 17.956 -0.727 1.00 59.47 453 ILE A C 1
ATOM 3751 O O . ILE A 1 453 ? 31.516 16.905 -1.210 1.00 59.47 453 ILE A O 1
ATOM 3755 N N . PHE A 1 454 ? 32.907 18.664 -1.333 1.00 57.00 454 PHE A N 1
ATOM 3756 C CA . PHE A 1 454 ? 33.499 18.257 -2.607 1.00 57.00 454 PHE A CA 1
ATOM 3757 C C . PHE A 1 454 ? 34.335 16.982 -2.472 1.00 57.00 454 PHE A C 1
ATOM 3759 O O . PHE A 1 454 ? 34.271 16.141 -3.360 1.00 57.00 454 PHE A O 1
ATOM 3766 N N . SER A 1 455 ? 35.005 16.753 -1.339 1.00 53.50 455 SER A N 1
ATOM 3767 C CA . SER A 1 455 ? 35.757 15.512 -1.083 1.00 53.50 455 SER A CA 1
ATOM 3768 C C . SER A 1 455 ? 34.858 14.276 -0.940 1.00 53.50 455 SER A C 1
ATOM 3770 O O . SER A 1 455 ? 35.217 13.198 -1.404 1.00 53.50 455 SER A O 1
ATOM 3772 N N . ILE A 1 456 ? 33.656 14.425 -0.363 1.00 50.12 456 ILE A N 1
ATOM 3773 C CA . ILE A 1 456 ? 32.640 13.351 -0.287 1.00 50.12 456 ILE A CA 1
ATOM 3774 C C . ILE A 1 456 ? 32.133 12.960 -1.690 1.00 50.12 456 ILE A C 1
ATOM 3776 O O . ILE A 1 456 ? 31.633 11.854 -1.894 1.00 50.12 456 ILE A O 1
ATOM 3780 N N . SER A 1 457 ? 32.288 13.844 -2.680 1.00 47.38 457 SER A N 1
ATOM 3781 C CA . SER A 1 457 ? 31.694 13.703 -4.010 1.00 47.38 457 SER A CA 1
ATOM 3782 C C . SER A 1 457 ? 32.468 12.853 -5.013 1.00 47.38 457 SER A C 1
ATOM 3784 O O . SER A 1 457 ? 32.025 12.713 -6.152 1.00 47.38 457 SER A O 1
ATOM 3786 N N . VAL A 1 458 ? 33.590 12.249 -4.606 1.00 44.97 458 VAL A N 1
ATOM 3787 C CA . VAL A 1 458 ? 34.638 11.903 -5.574 1.00 44.97 458 VAL A CA 1
ATOM 3788 C C . VAL A 1 458 ? 34.806 10.418 -5.946 1.00 44.97 458 VAL A C 1
ATOM 3790 O O . VAL A 1 458 ? 35.209 10.209 -7.082 1.00 44.97 458 VAL A O 1
ATOM 3793 N N . THR A 1 459 ? 34.444 9.362 -5.186 1.00 48.44 459 THR A N 1
ATOM 3794 C CA . THR A 1 459 ? 34.482 7.988 -5.783 1.00 48.44 459 THR A CA 1
ATOM 3795 C C . THR A 1 459 ? 33.505 6.939 -5.222 1.00 48.44 459 THR A C 1
ATOM 3797 O O . THR A 1 459 ? 33.203 6.896 -4.032 1.00 48.44 459 THR A O 1
ATOM 3800 N N . SER A 1 460 ? 33.061 6.031 -6.108 1.00 39.88 460 SER A N 1
ATOM 3801 C CA . SER A 1 460 ? 32.318 4.795 -5.797 1.00 39.88 460 SER A CA 1
ATOM 3802 C C . SER A 1 460 ? 33.156 3.768 -5.024 1.00 39.88 460 SER A C 1
ATOM 3804 O O . SER A 1 460 ? 32.618 3.066 -4.176 1.00 39.88 460 SER A O 1
ATOM 3806 N N . ALA A 1 461 ? 34.471 3.725 -5.263 1.00 40.50 461 ALA A N 1
ATOM 3807 C CA . ALA A 1 461 ? 35.397 2.799 -4.609 1.00 40.50 461 ALA A CA 1
ATOM 3808 C C . ALA A 1 461 ? 35.519 3.061 -3.098 1.00 40.50 461 ALA A C 1
ATOM 3810 O O . ALA A 1 461 ? 35.567 2.121 -2.310 1.00 40.50 461 ALA A O 1
ATOM 3811 N N . SER A 1 462 ? 35.484 4.327 -2.666 1.00 44.47 462 SER A N 1
ATOM 3812 C CA . SER A 1 462 ? 35.452 4.672 -1.237 1.00 44.47 462 SER A CA 1
ATOM 3813 C C . SER A 1 462 ? 34.147 4.250 -0.557 1.00 44.47 462 SER A C 1
ATOM 3815 O O . SER A 1 462 ? 34.153 3.953 0.632 1.00 44.47 462 SER A O 1
ATOM 3817 N N . VAL A 1 463 ? 33.039 4.181 -1.302 1.00 44.91 463 VAL A N 1
ATOM 3818 C CA . VAL A 1 463 ? 31.740 3.726 -0.784 1.00 44.91 463 VAL A CA 1
ATOM 3819 C C . VAL A 1 463 ? 31.677 2.195 -0.716 1.00 44.91 463 VAL A C 1
ATOM 3821 O O . VAL A 1 463 ? 31.202 1.648 0.273 1.00 44.91 463 VAL A O 1
ATOM 3824 N N . GLU A 1 464 ? 32.228 1.481 -1.698 1.00 37.38 464 GLU A N 1
ATOM 3825 C CA . GLU A 1 464 ? 32.360 0.014 -1.654 1.00 37.38 464 GLU A CA 1
ATOM 3826 C C . GLU A 1 464 ? 33.295 -0.450 -0.519 1.00 37.38 464 GLU A C 1
ATOM 3828 O O . GLU A 1 464 ? 32.959 -1.372 0.227 1.00 37.38 464 GLU A O 1
ATOM 3833 N N . HIS A 1 465 ? 34.420 0.240 -0.301 1.00 39.88 465 HIS A N 1
ATOM 3834 C CA . HIS A 1 465 ? 35.358 -0.057 0.792 1.00 39.88 465 HIS A CA 1
ATOM 3835 C C . HIS A 1 465 ? 34.797 0.304 2.190 1.00 39.88 465 HIS A C 1
ATOM 3837 O O . HIS A 1 465 ? 35.186 -0.296 3.199 1.00 39.88 465 HIS A O 1
ATOM 3843 N N . LEU A 1 466 ? 33.843 1.246 2.253 1.00 38.84 466 LEU A N 1
ATOM 3844 C CA . LEU A 1 466 ? 33.063 1.604 3.446 1.00 38.84 466 LEU A CA 1
ATOM 3845 C C . LEU A 1 466 ? 32.063 0.493 3.811 1.00 38.84 466 LEU A C 1
ATOM 3847 O O . LEU A 1 466 ? 31.986 0.088 4.966 1.00 38.84 466 LEU A O 1
ATOM 3851 N N . PHE A 1 467 ? 31.340 -0.067 2.837 1.00 38.25 467 PHE A N 1
ATOM 3852 C CA . PHE A 1 467 ? 30.388 -1.151 3.106 1.00 38.25 467 PHE A CA 1
ATOM 3853 C C . PHE A 1 467 ? 31.073 -2.495 3.391 1.00 38.25 467 PHE A C 1
ATOM 3855 O O . PHE A 1 467 ? 30.597 -3.245 4.240 1.00 38.25 467 PHE A O 1
ATOM 3862 N N . SER A 1 468 ? 32.231 -2.764 2.776 1.00 35.56 468 SER A N 1
ATOM 3863 C CA . SER A 1 468 ? 33.052 -3.939 3.102 1.00 35.56 468 SER A CA 1
ATOM 3864 C C . SER A 1 468 ? 33.622 -3.900 4.526 1.00 35.56 468 SER A C 1
ATOM 3866 O O . SER A 1 468 ? 33.830 -4.956 5.115 1.00 35.56 468 SER A O 1
ATOM 3868 N N . SER A 1 469 ? 33.887 -2.714 5.086 1.00 34.47 469 SER A N 1
ATOM 3869 C CA . SER A 1 469 ? 34.405 -2.550 6.455 1.00 34.47 469 SER A CA 1
ATOM 3870 C C . SER A 1 469 ? 33.299 -2.423 7.512 1.00 34.47 469 SER A C 1
ATOM 3872 O O . SER A 1 469 ? 33.523 -2.742 8.676 1.00 34.47 469 SER A O 1
ATOM 3874 N N . MET A 1 470 ? 32.079 -2.057 7.105 1.00 32.50 470 MET A N 1
ATOM 3875 C CA . MET A 1 470 ? 30.865 -2.161 7.927 1.00 32.50 470 MET A CA 1
ATOM 3876 C C . MET A 1 470 ? 30.298 -3.591 8.010 1.00 32.50 470 MET A C 1
ATOM 3878 O O . MET A 1 470 ? 29.317 -3.827 8.717 1.00 32.50 470 MET A O 1
ATOM 3882 N N . GLY A 1 471 ? 30.915 -4.556 7.324 1.00 31.12 471 GLY A N 1
ATOM 3883 C CA . GLY A 1 471 ? 30.615 -5.979 7.427 1.00 31.12 471 GLY A CA 1
ATOM 3884 C C . GLY A 1 471 ? 31.088 -6.599 8.740 1.00 31.12 471 GLY A C 1
ATOM 3885 O O . GLY A 1 471 ? 31.929 -7.479 8.697 1.00 31.12 471 GLY A O 1
ATOM 3886 N N . PHE A 1 472 ? 30.552 -6.170 9.887 1.00 30.00 472 PHE A N 1
ATOM 3887 C CA . PHE A 1 472 ? 30.551 -6.935 11.142 1.00 30.00 472 PHE A CA 1
ATOM 3888 C C . PHE A 1 472 ? 29.436 -6.436 12.071 1.00 30.00 472 PHE A C 1
ATOM 3890 O O . PHE A 1 472 ? 29.617 -5.481 12.815 1.00 30.00 472 PHE A O 1
ATOM 3897 N N . LEU A 1 473 ? 28.285 -7.112 12.016 1.00 28.84 473 LEU A N 1
ATOM 3898 C CA . LEU A 1 473 ? 27.486 -7.550 13.172 1.00 28.84 473 LEU A CA 1
ATOM 3899 C C . LEU A 1 473 ? 26.592 -8.728 12.720 1.00 28.84 473 LEU A C 1
ATOM 3901 O O . LEU A 1 473 ? 25.379 -8.741 12.892 1.00 28.84 473 LEU A O 1
ATOM 3905 N N . HIS A 1 474 ? 27.213 -9.744 12.116 1.00 29.58 474 HIS A N 1
ATOM 3906 C CA . HIS A 1 474 ? 26.790 -11.121 12.347 1.00 29.58 474 HIS A CA 1
ATOM 3907 C C . HIS A 1 474 ? 27.718 -11.660 13.431 1.00 29.58 474 HIS A C 1
ATOM 3909 O O . HIS A 1 474 ? 28.877 -11.909 13.131 1.00 29.58 474 HIS A O 1
ATOM 3915 N N . THR A 1 475 ? 27.226 -11.725 14.672 1.00 28.48 475 THR A N 1
ATOM 3916 C CA . THR A 1 475 ? 27.345 -12.836 15.640 1.00 28.48 475 THR A CA 1
ATOM 3917 C C . THR A 1 475 ? 27.168 -12.329 17.072 1.00 28.48 475 THR A C 1
ATOM 3919 O O . THR A 1 475 ? 27.961 -11.507 17.527 1.00 28.48 475 THR A O 1
ATOM 3922 N N . SER A 1 476 ? 26.227 -12.988 17.761 1.00 28.03 476 SER A N 1
ATOM 3923 C CA . SER A 1 476 ? 25.917 -13.013 19.206 1.00 28.03 476 SER A CA 1
ATOM 3924 C C . SER A 1 476 ? 25.044 -11.890 19.752 1.00 28.03 476 SER A C 1
ATOM 3926 O O . SER A 1 476 ? 25.564 -10.781 19.994 1.00 28.03 476 SER A O 1
#

pLDDT: mean 73.1, std 19.25, range [28.03, 98.38]

Foldseek 3Di:
DLVLLVVQLVVCVVLVQLEWAADDPPRDTHGHDDDVPDFREWEWEWDWDDPPFKIKTFIATLPAGTLADDPVLCVVCVQADRGLMDMAGDDPPDRHDDALVNVLCSVQRHRLSSCCSVRVRHFYAYEYAPDPRQQAADQQADALVQADQDPDDDGGHHDWDWDQEPVRDIDIDDRNVCVRRVNDDPPAASDDDDDPDDDDDPPPDCRNHSNSVSCPDPRNVPGGHPNQCSSVVSVHHYYYDRPPCVLLRLVSVLVVQLVVQCVVQPPVDPVSSVVSNVVSNVVQDSVNSSVSNVSNVQLSVCVVLVNDDVRSVQCSQCVPDDPLVPDPVSVVVVCVVPVPDDDDPDDDPDDDVCVVVVVCVVQLDDDSVVVCVQDPDPDPDDDPVNVLSVLQVNLCSNVVDGDDCQVVLVVCLVVCHPPNPPVNCVVCVSPVLVSLVVCCVPRVSNSVSSNSVVVVVHDPVVVVVVVVVVPDDPDD

Sequence (476 aa):
MVAYRKKFLEEMKSLEHRIARYERETMEKIPPVLEANEKELILVTHDERNRRLIMVSEFLLEECSRLKLNEEEIRMHLNVPKEACCYLMPGKNQEGFWTIDNLLEQVRDKAIPTFEAKFPNAIAVFAFDNSTNHSVYAEDTFIATRMNLKPAGNQPIMRSTTFVGANGQLKTQHMAVLKERGLWKDKLPLEYKAYKGKEISNNLQVDCCARKIIASQPDFIAQKSAIVELIESAGHICIFYPKFHCELNFIEMYWGAAKNYARKHCDYTW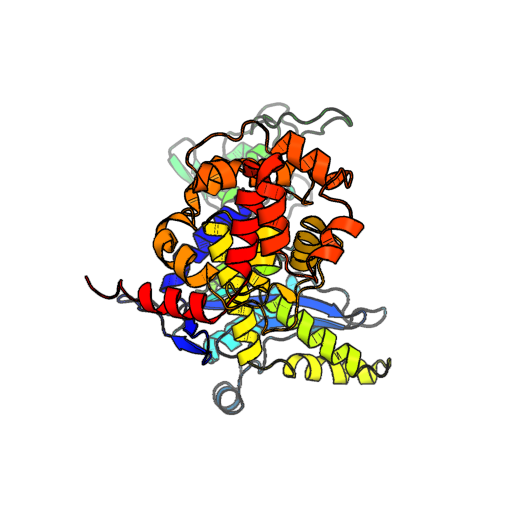AGLQTTIPQALDSVDTITIRKFAQKSWRYMELYREGLTGKMAKMTIANGWAVQWIKNSLTLALFNWLNSNLKLSDRKELAGSVLDNAINDINQLFLYPKYWFNKFNLDLESINFVSLETWFSYYYQAWTYYKPTKLLSKFESYKVEKLPFDNNIYEQFKDNILAYWYFCSTMYEELEFVATKIFSISVTSASVEHLFSSMGFLHTS

InterPro domains:
  IPR012337 Ribonuclease H-like superfamily [SSF53098] (395-475)
  IPR036397 Ribonuclease H superfamily [G3DSA:3.30.420.10] (87-306)

Solvent-accessible surface area (backbone atoms only — not comparable to full-atom values): 28320 Å² total; per-residue (Å²): 113,70,68,53,46,50,53,41,54,51,53,50,61,74,48,46,60,32,31,61,46,61,46,91,87,80,59,47,80,42,76,44,77,68,60,96,90,60,57,46,37,44,64,36,35,46,59,73,49,75,64,95,54,43,33,39,38,43,42,38,32,64,89,70,28,56,52,59,56,52,78,65,54,42,70,74,36,77,90,42,46,57,46,34,61,44,78,45,46,54,53,102,85,52,81,53,73,96,48,52,66,58,50,50,48,35,41,64,69,16,38,50,48,36,46,45,74,74,39,76,73,48,32,48,34,38,34,34,63,70,48,75,59,64,62,43,53,46,83,36,52,72,47,42,88,63,54,62,92,52,103,65,79,95,62,71,72,55,64,84,49,73,44,72,42,99,84,72,45,83,38,79,49,68,92,54,56,44,64,81,67,70,66,65,56,90,88,60,40,60,64,76,79,79,66,92,87,63,86,76,67,94,75,72,58,65,76,69,17,49,35,49,44,46,45,66,32,70,73,40,60,67,58,63,27,39,59,44,52,54,37,42,75,72,67,30,43,65,49,60,48,43,80,94,48,63,68,64,43,34,60,56,53,51,51,52,54,26,49,53,48,31,66,78,62,57,79,86,41,70,69,47,49,67,57,30,50,62,53,16,63,68,66,63,50,51,70,60,48,36,54,33,40,53,52,12,52,51,50,50,52,34,48,75,77,64,43,51,73,63,59,36,53,50,52,63,72,20,65,86,67,91,38,46,89,79,34,71,73,47,44,52,50,46,43,66,77,37,78,82,66,76,81,76,84,91,72,90,75,86,55,81,64,53,73,63,50,64,79,47,59,86,61,75,65,80,66,70,72,65,52,59,79,75,54,88,70,94,57,94,61,95,45,70,73,58,50,54,54,46,52,51,46,53,43,25,66,65,67,74,42,80,72,87,54,37,66,67,50,47,53,34,46,75,70,39,37,86,78,50,30,67,79,58,48,58,76,42,70,79,38,63,61,64,46,36,61,63,42,29,86,86,35,46,67,48,22,54,48,50,49,52,56,55,62,74,70,59,60,69,65,65,53,54,55,47,55,62,70,64,70,73,85,88,80,135

Organism: NCBI:txid44941

Mean predicted aligned error: 16.77 Å

Radius of gyration: 29.62 Å; Cα contacts (8 Å, |Δi|>4): 531; chains: 1; bounding box: 87×66×69 Å